Protein AF-A0A7C5MA77-F1 (afdb_monomer_lite)

Secondary structure (DSSP, 8-state):
-HHHHHHHHHHHHHHHHHHHHHHTTSS-HHHHHHHHHHHHTTS------SSHHHHHHHIIIIIHHHHHHHHHHHHSPPBTTB-THHHHHHHHHHHHHHHHHHHHHHHHTT------TTSSSHHHHHHHHHTTSHHHHHHHHHHHHHHHHHHHHHHHHHHHHHHHHS------TTS--HHHHHHHHS------HHIIIIIHHHHHHHHHHHTT-TT--HHHHHHHHHHHHHHHHHHHTSGGGHHHHHHHHHHHHHHHHHHHHHHHHTT---HHHHHHHHHHHHHHHHHHHHHHHHHHHHHHHHHHHHHHHHHHHHHHHHHHHHHHHHHHS------------HHHHHHHHHGGGG--TTTHHHHHHHHHHHT--HHHHHHHHHHHHHHHHHHHHHHHHHTTTTGGGG--

Sequence (408 aa):
MMGLSVLVAIAYGLLSLAGCALAATGHGVFAGALLLLATLARRGFGTQRWGPSAFLSLASGVAIPVAAIFASGYSASPCLGIDPIWPAFLAAFGATVAIYSELVFRKATSQGHVSVPFLETFGYAAAVAVAASCLGLLLLAAL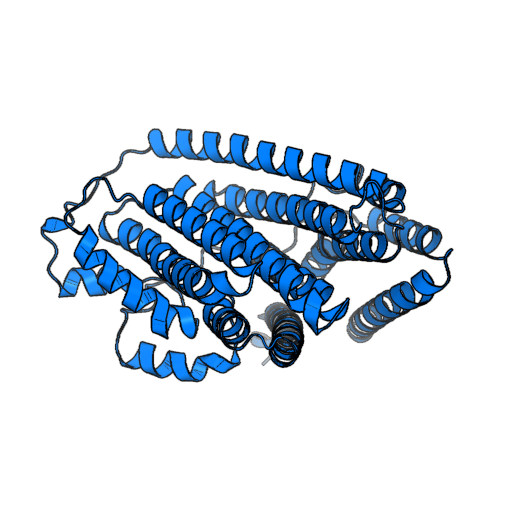ALGALLWVLVTRGQRLLREDRARPRDALDHRSLGVRELVERVGDSGDDSFFGVFFGQPAALALHFVIRGWRFATPNRITFASLIAGLGGAAFATFPEGAWAAVVLSNLRCALDALDGQVARVRSLRSSFGFWFDKVADAIGWGALYAAVAFRASWYEGRFGLLIPLVAVTVLYFQGITLWVSRINSPASPHGPKGSLNVQRWLKSLLAIWRVEEPDAYLWLSIALLTDSYGWLLWLLVVATGVRVIAINAARALRAKGPDLAKQG

pLDDT: mean 76.93, std 19.47, range [33.69, 98.56]

Foldseek 3Di:
DPVVVVVVVVVVVVVVVVLLVVLVVPPRVVPVVVVLLVVVVPDDDDDDAQAPVVLVVLCSQQVVLLVLLQSLLVQADDDPNDRLNVLSLLLSLLQLLLLLLVLLLCVLVLPADDDPPDRHDDLRVQLNVQSNYSVSSNVSSVVSNVSSVVSCVVSLVVQVVVQVPDDAPWDPLVPDDPVRLQFLLFLLVDLALCLLQQQSVLLSVVCVVCVPPPPPALQVLLVLLLVLLLQLLVLLQDQVSLVSNLVSLSSSSNSLSNSVSRCRSGVVDGSSSSSSSVSSLSNSLSSNLQSQLNLLCVPVNPLSNPLSSVLSSLVSSVSSSVSVNVSSDDPDPPDRPGGSDPVSNVVSNVNLVLCDPSNVSVLSSVCSNVVNCPVVSVVSVVNSVVCVVVVVVVSNVVVVDDPVVVVD

Radius of gyration: 22.18 Å; chains: 1; bounding box: 62×55×56 Å

Structure (mmCIF, N/CA/C/O backbone):
data_AF-A0A7C5MA77-F1
#
_entry.id   AF-A0A7C5MA77-F1
#
loop_
_atom_site.group_PDB
_atom_site.id
_atom_site.type_symbol
_atom_site.label_atom_id
_atom_site.label_alt_id
_atom_site.label_comp_id
_atom_site.label_asym_id
_atom_site.label_entity_id
_atom_site.label_seq_id
_atom_site.pdbx_PDB_ins_code
_atom_site.Cartn_x
_atom_site.Cartn_y
_atom_site.Cartn_z
_atom_site.occupancy
_atom_site.B_iso_or_equiv
_atom_site.auth_seq_id
_atom_site.auth_comp_id
_atom_site.auth_asym_id
_atom_site.auth_atom_id
_atom_site.pdbx_PDB_model_num
ATOM 1 N N . MET A 1 1 ? -14.727 33.354 -19.236 1.00 39.00 1 MET A N 1
ATOM 2 C CA . MET A 1 1 ? -13.349 33.084 -18.743 1.00 39.00 1 MET A CA 1
ATOM 3 C C . MET A 1 1 ? -13.027 31.590 -18.503 1.00 39.00 1 MET A C 1
ATOM 5 O O . MET A 1 1 ? -11.923 31.302 -18.069 1.00 39.00 1 MET A O 1
ATOM 9 N N . MET A 1 2 ? -13.916 30.628 -18.818 1.00 35.62 2 MET A N 1
ATOM 10 C CA . MET A 1 2 ? -13.697 29.175 -18.601 1.00 35.62 2 MET A CA 1
ATOM 11 C C . MET A 1 2 ? -12.957 28.436 -19.734 1.00 35.62 2 MET A C 1
ATOM 13 O O . MET A 1 2 ? -12.384 27.380 -19.488 1.00 35.62 2 MET A O 1
ATOM 17 N N . GLY A 1 3 ? -12.941 28.967 -20.961 1.00 33.69 3 GLY A N 1
ATOM 18 C CA . GLY A 1 3 ? -12.235 28.326 -22.081 1.00 33.69 3 GLY A CA 1
ATOM 19 C C . GLY A 1 3 ? -10.713 28.370 -21.928 1.00 33.69 3 GLY A C 1
ATOM 20 O O . GLY A 1 3 ? -10.031 27.401 -22.244 1.00 33.69 3 GLY A O 1
ATOM 21 N N . LEU A 1 4 ? -10.189 29.459 -21.355 1.00 35.88 4 LEU A N 1
ATOM 22 C CA . LEU A 1 4 ? -8.752 29.682 -21.213 1.00 35.88 4 LEU A CA 1
ATOM 23 C C . LEU A 1 4 ? -8.113 28.729 -20.195 1.00 35.88 4 LEU A C 1
ATOM 25 O O . LEU A 1 4 ? -7.010 28.270 -20.421 1.00 35.88 4 LEU A O 1
ATOM 29 N N . SER A 1 5 ? -8.791 28.376 -19.102 1.00 37.69 5 SER A N 1
ATOM 30 C CA . SER A 1 5 ? -8.243 27.482 -18.069 1.00 37.69 5 SER A CA 1
ATOM 31 C C . SER A 1 5 ? -8.218 26.009 -18.490 1.00 37.69 5 SER A C 1
ATOM 33 O O . SER A 1 5 ? -7.291 25.292 -18.124 1.00 37.69 5 SER A O 1
ATOM 35 N N . VAL A 1 6 ? -9.184 25.564 -19.301 1.00 40.75 6 VAL A N 1
ATOM 36 C CA . VAL A 1 6 ? -9.176 24.220 -19.907 1.00 40.75 6 VAL A CA 1
ATOM 37 C C . VAL A 1 6 ? -8.142 24.144 -21.029 1.00 40.75 6 VAL A C 1
ATOM 39 O O . VAL A 1 6 ? -7.361 23.198 -21.062 1.00 40.75 6 VAL A O 1
ATOM 42 N N . LEU A 1 7 ? -8.062 25.173 -21.881 1.00 38.25 7 LEU A N 1
ATOM 43 C CA . LEU A 1 7 ? -7.007 25.293 -22.890 1.00 38.25 7 LEU A CA 1
ATOM 44 C C . LEU A 1 7 ? -5.617 25.379 -22.254 1.00 38.25 7 LEU A C 1
ATOM 46 O O . LEU A 1 7 ? -4.701 24.758 -22.766 1.00 38.25 7 LEU A O 1
ATOM 50 N N . VAL A 1 8 ? -5.461 26.060 -21.115 1.00 42.44 8 VAL A N 1
ATOM 51 C CA . VAL A 1 8 ? -4.198 26.114 -20.362 1.00 42.44 8 VAL A CA 1
ATOM 52 C C . VAL A 1 8 ? -3.867 24.764 -19.738 1.00 42.44 8 VAL A C 1
ATOM 54 O O . VAL A 1 8 ? -2.710 24.385 -19.792 1.00 42.44 8 VAL A O 1
ATOM 57 N N . ALA A 1 9 ? -4.831 24.010 -19.199 1.00 39.97 9 ALA A N 1
ATOM 58 C CA . ALA A 1 9 ? -4.579 22.678 -18.638 1.00 39.97 9 ALA A CA 1
ATOM 59 C C . ALA A 1 9 ? -4.235 21.635 -19.719 1.00 39.97 9 ALA A C 1
ATOM 61 O O . ALA A 1 9 ? -3.327 20.829 -19.524 1.00 39.97 9 ALA A O 1
ATOM 62 N N . ILE A 1 10 ? -4.915 21.683 -20.870 1.00 43.31 10 ILE A N 1
ATOM 63 C CA . ILE A 1 10 ? -4.603 20.855 -22.044 1.00 43.31 10 ILE A CA 1
ATOM 64 C C . ILE A 1 10 ? -3.244 21.264 -22.617 1.00 43.31 10 ILE A C 1
ATOM 66 O O . ILE A 1 10 ? -2.399 20.402 -22.832 1.00 43.31 10 ILE A O 1
ATOM 70 N N . ALA A 1 11 ? -2.983 22.566 -22.769 1.00 40.94 11 ALA A N 1
ATOM 71 C CA . ALA A 1 11 ? -1.678 23.078 -23.170 1.00 40.94 11 ALA A CA 1
ATOM 72 C C . ALA A 1 11 ? -0.586 22.685 -22.169 1.00 40.94 11 ALA A C 1
ATOM 74 O O . ALA A 1 11 ? 0.493 22.334 -22.611 1.00 40.94 11 ALA A O 1
ATOM 75 N N . TYR A 1 12 ? -0.850 22.646 -20.857 1.00 42.84 12 TYR A N 1
ATOM 76 C CA . TYR A 1 12 ? 0.108 22.209 -19.831 1.00 42.84 12 TYR A CA 1
ATOM 77 C C . TYR A 1 12 ? 0.387 20.708 -19.867 1.00 42.84 12 TYR A C 1
ATOM 79 O O . TYR A 1 12 ? 1.527 20.295 -19.676 1.00 42.84 12 TYR A O 1
ATOM 87 N N . GLY A 1 13 ? -0.639 19.886 -20.105 1.00 39.34 13 GLY A N 1
ATOM 88 C CA . GLY A 1 13 ? -0.486 18.446 -20.315 1.00 39.34 13 GLY A CA 1
ATOM 89 C C . GLY A 1 13 ? 0.310 18.151 -21.587 1.00 39.34 13 GLY A C 1
ATOM 90 O O . GLY A 1 13 ? 1.230 17.337 -21.562 1.00 39.34 13 GLY A O 1
ATOM 91 N N . LEU A 1 14 ? 0.033 18.891 -22.665 1.00 41.19 14 LEU A N 1
ATOM 92 C CA . LEU A 1 14 ? 0.775 18.825 -23.926 1.00 41.19 14 LEU A CA 1
ATOM 93 C C . LEU A 1 14 ? 2.197 19.397 -23.804 1.00 41.19 14 LEU A C 1
ATOM 95 O O . LEU A 1 14 ? 3.109 18.828 -24.385 1.00 41.19 14 LEU A O 1
ATOM 99 N N . LEU A 1 15 ? 2.421 20.450 -23.011 1.00 41.38 15 LEU A N 1
ATOM 100 C CA . LEU A 1 15 ? 3.748 21.005 -22.698 1.00 41.38 15 LEU A CA 1
ATOM 101 C C . LEU A 1 15 ? 4.555 20.086 -21.784 1.00 41.38 15 LEU A C 1
ATOM 103 O O . LEU A 1 15 ? 5.773 20.059 -21.885 1.00 41.38 15 LEU A O 1
ATOM 107 N N . SER A 1 16 ? 3.895 19.320 -20.919 1.00 42.44 16 SER A N 1
ATOM 108 C CA . SER A 1 16 ? 4.541 18.306 -20.082 1.00 42.44 16 SER A CA 1
ATOM 109 C C . SER A 1 16 ? 4.944 17.092 -20.927 1.00 42.44 16 SER A C 1
ATOM 111 O O . SER A 1 16 ? 6.062 16.606 -20.797 1.00 42.44 16 SER A O 1
ATOM 113 N N . LEU A 1 17 ? 4.099 16.673 -21.878 1.00 41.72 17 LEU A N 1
ATOM 114 C CA . LEU A 1 17 ? 4.438 15.667 -22.895 1.00 41.72 17 LEU A CA 1
ATOM 115 C C . LEU A 1 17 ? 5.540 16.155 -23.857 1.00 41.72 17 LEU A C 1
ATOM 117 O O . LEU A 1 17 ? 6.467 15.407 -24.155 1.00 41.72 17 LEU A O 1
ATOM 121 N N . ALA A 1 18 ? 5.494 17.418 -24.290 1.00 38.19 18 ALA A N 1
ATOM 122 C CA . ALA A 1 18 ? 6.523 18.038 -25.125 1.00 38.19 18 ALA A CA 1
ATOM 123 C C . ALA A 1 18 ? 7.829 18.283 -24.352 1.00 38.19 18 ALA A C 1
ATOM 125 O O . ALA A 1 18 ? 8.904 18.141 -24.918 1.00 38.19 18 ALA A O 1
ATOM 126 N N . GLY A 1 19 ? 7.760 18.584 -23.054 1.00 38.28 19 GLY A N 1
ATOM 127 C CA . GLY A 1 19 ? 8.908 18.672 -22.153 1.00 38.28 19 GLY A CA 1
ATOM 128 C C . GLY A 1 19 ? 9.581 17.315 -21.953 1.00 38.28 19 GLY A C 1
ATOM 129 O O . GLY A 1 19 ? 10.806 17.238 -21.981 1.00 38.28 19 GLY A O 1
ATOM 130 N N . CYS A 1 20 ? 8.801 16.233 -21.863 1.00 40.34 20 CYS A N 1
ATOM 131 C CA . CYS A 1 20 ? 9.322 14.867 -21.926 1.00 40.34 20 CYS A CA 1
ATOM 132 C C . CYS A 1 20 ? 9.965 14.550 -23.291 1.00 40.34 20 CYS A C 1
ATOM 134 O O . CYS A 1 20 ? 10.989 13.874 -23.328 1.00 40.34 20 CYS A O 1
ATOM 136 N N . ALA A 1 21 ? 9.425 15.074 -24.398 1.00 37.19 21 ALA A N 1
ATOM 137 C CA . ALA A 1 21 ? 10.003 14.911 -25.736 1.00 37.19 21 ALA A CA 1
ATOM 138 C C . ALA A 1 21 ? 11.281 15.753 -25.965 1.00 37.19 21 ALA A C 1
ATOM 140 O O . ALA A 1 21 ? 12.210 15.289 -26.615 1.00 37.19 21 ALA A O 1
ATOM 141 N N . LEU A 1 22 ? 11.379 16.957 -25.390 1.00 39.31 22 LEU A N 1
ATOM 142 C CA . LEU A 1 22 ? 12.569 17.828 -25.421 1.00 39.31 22 LEU A CA 1
ATOM 143 C C . LEU A 1 22 ? 13.653 17.397 -24.419 1.00 39.31 22 LEU A C 1
ATOM 145 O O . LEU A 1 22 ? 14.837 17.655 -24.627 1.00 39.31 22 LEU A O 1
ATOM 149 N N . ALA A 1 23 ? 13.285 16.693 -23.346 1.00 42.34 23 ALA A N 1
ATOM 150 C CA . ALA A 1 23 ? 14.243 16.019 -22.469 1.00 42.34 23 ALA A CA 1
ATOM 151 C C . ALA A 1 23 ? 15.018 14.911 -23.210 1.00 42.34 23 ALA A C 1
ATOM 153 O O . ALA A 1 23 ? 16.152 14.613 -22.841 1.00 42.34 23 ALA A O 1
ATOM 154 N N . ALA A 1 24 ? 14.464 14.373 -24.304 1.00 41.00 24 ALA A N 1
ATOM 155 C CA . ALA A 1 24 ? 15.157 13.426 -25.173 1.00 41.00 24 ALA A CA 1
ATOM 156 C C . ALA A 1 24 ? 16.291 14.061 -26.012 1.00 41.00 24 ALA A C 1
ATOM 158 O O . ALA A 1 24 ? 17.093 13.325 -26.577 1.00 41.00 24 ALA A O 1
ATOM 159 N N . THR A 1 25 ? 16.409 15.399 -26.075 1.00 46.19 25 THR A N 1
ATOM 160 C CA . THR A 1 25 ? 17.451 16.104 -26.859 1.00 46.19 25 THR A CA 1
ATOM 161 C C . THR A 1 25 ? 18.557 16.742 -26.002 1.00 46.19 25 THR A C 1
ATOM 163 O O . THR A 1 25 ? 19.342 17.557 -26.484 1.00 46.19 25 THR A O 1
ATOM 166 N N . GLY A 1 26 ? 18.649 16.377 -24.720 1.00 43.75 26 GLY A N 1
ATOM 167 C CA . GLY A 1 26 ? 19.859 16.547 -23.905 1.00 43.75 26 GLY A CA 1
ATOM 168 C C . GLY A 1 26 ? 20.110 17.904 -23.233 1.00 43.75 26 GLY A C 1
ATOM 169 O O . GLY A 1 26 ? 20.961 17.947 -22.356 1.00 43.75 26 GLY A O 1
ATOM 170 N N . HIS A 1 27 ? 19.405 18.999 -23.560 1.00 47.00 27 HIS A N 1
ATOM 171 C CA . HIS A 1 27 ? 19.726 20.328 -22.978 1.00 47.00 27 HIS A CA 1
ATOM 172 C C . HIS A 1 27 ? 18.517 21.229 -22.612 1.00 47.00 27 HIS A C 1
ATOM 174 O O . HIS A 1 27 ? 18.699 22.385 -22.237 1.00 47.00 27 HIS A O 1
ATOM 180 N N . GLY A 1 28 ? 17.271 20.735 -22.661 1.00 40.56 28 GLY A N 1
ATOM 181 C CA . GLY A 1 28 ? 16.061 21.562 -22.458 1.00 40.56 28 GLY A CA 1
ATOM 182 C C . GLY A 1 28 ? 15.507 21.661 -21.024 1.00 40.56 28 GLY A C 1
ATOM 183 O O . GLY A 1 28 ? 14.659 22.510 -20.748 1.00 40.56 28 GLY A O 1
ATOM 184 N N . VAL A 1 29 ? 15.969 20.816 -20.096 1.00 49.41 29 VAL A N 1
ATOM 185 C CA . VAL A 1 29 ? 15.367 20.667 -18.751 1.00 49.41 29 VAL A CA 1
ATOM 186 C C . VAL A 1 29 ? 15.572 21.917 -17.876 1.00 49.41 29 VAL A C 1
ATOM 188 O O . VAL A 1 29 ? 14.726 22.249 -17.047 1.00 49.41 29 VAL A O 1
ATOM 191 N N . PHE A 1 30 ? 16.655 22.664 -18.103 1.00 43.47 30 PHE A N 1
ATOM 192 C CA . PHE A 1 30 ? 17.070 23.768 -17.233 1.00 43.47 30 PHE A CA 1
ATOM 193 C C . PHE A 1 30 ? 16.239 25.052 -17.430 1.00 43.47 30 PHE A C 1
ATOM 195 O O . PHE A 1 30 ? 15.846 25.698 -16.460 1.00 43.47 30 PHE A O 1
ATOM 202 N N . ALA A 1 31 ? 15.904 25.403 -18.676 1.00 41.47 31 ALA A N 1
ATOM 203 C CA . ALA A 1 31 ? 15.177 26.637 -18.993 1.00 41.47 31 ALA A CA 1
ATOM 204 C C . ALA A 1 31 ? 13.669 26.539 -18.687 1.00 41.47 31 ALA A C 1
ATOM 206 O O . ALA A 1 31 ? 13.067 27.499 -18.201 1.00 41.47 31 ALA A O 1
ATOM 207 N N . GLY A 1 32 ? 13.065 25.365 -18.914 1.00 44.53 32 GLY A N 1
ATOM 208 C CA . GLY A 1 32 ? 11.648 25.124 -18.629 1.00 44.53 32 GLY A CA 1
ATOM 209 C C . GLY A 1 32 ? 11.331 25.132 -17.131 1.00 44.53 32 GLY A C 1
ATOM 210 O O . GLY A 1 32 ? 10.332 25.717 -16.715 1.00 44.53 32 GLY A O 1
ATOM 211 N N . ALA A 1 33 ? 12.215 24.558 -16.306 1.00 46.75 33 ALA A N 1
ATOM 212 C CA . ALA A 1 33 ? 12.060 24.538 -14.853 1.00 46.75 33 ALA A CA 1
ATOM 213 C C . ALA A 1 33 ? 12.188 25.942 -14.226 1.00 46.75 33 ALA A C 1
ATOM 215 O O . ALA A 1 33 ? 11.396 26.298 -13.355 1.00 46.75 33 ALA A O 1
ATOM 216 N N . LEU A 1 34 ? 13.122 26.772 -14.706 1.00 42.78 34 LEU A N 1
ATOM 217 C CA . LEU A 1 34 ? 13.326 28.151 -14.233 1.00 42.78 34 LEU A CA 1
ATOM 218 C C . LEU A 1 34 ? 12.134 29.073 -14.539 1.00 42.78 34 LEU A C 1
ATOM 220 O O . LEU A 1 34 ? 11.714 29.849 -13.679 1.00 42.78 34 LEU A O 1
ATOM 224 N N . LEU A 1 35 ? 11.539 28.951 -15.730 1.00 44.62 35 LEU A N 1
ATOM 225 C CA . LEU A 1 35 ? 10.344 29.712 -16.114 1.00 44.62 35 LEU A CA 1
ATOM 226 C C . LEU A 1 35 ? 9.097 29.283 -15.325 1.00 44.62 35 LEU A C 1
ATOM 228 O O . LEU A 1 35 ? 8.285 30.139 -14.963 1.00 44.62 35 LEU A O 1
ATOM 232 N N . LEU A 1 36 ? 8.978 27.990 -14.998 1.00 46.47 36 LEU A N 1
ATOM 233 C CA . LEU A 1 36 ? 7.911 27.437 -14.156 1.00 46.47 36 LEU A CA 1
ATOM 234 C C . LEU A 1 36 ? 8.021 27.927 -12.702 1.00 46.47 36 LEU A C 1
ATOM 236 O O . LEU A 1 36 ? 7.038 28.351 -12.099 1.00 46.47 36 LEU A O 1
ATOM 240 N N . LEU A 1 37 ? 9.236 27.925 -12.146 1.00 43.91 37 LEU A N 1
ATOM 241 C CA . LEU A 1 37 ? 9.518 28.401 -10.789 1.00 43.91 37 LEU A CA 1
ATOM 242 C C . LEU A 1 37 ? 9.273 29.914 -10.654 1.00 43.91 37 LEU A C 1
ATOM 244 O O . LEU A 1 37 ? 8.676 30.357 -9.673 1.00 43.91 37 LEU A O 1
ATOM 248 N N . ALA A 1 38 ? 9.639 30.704 -11.668 1.00 41.84 38 ALA A N 1
ATOM 249 C CA . ALA A 1 38 ? 9.391 32.147 -11.697 1.00 41.84 38 ALA A CA 1
ATOM 250 C C . ALA A 1 38 ? 7.896 32.513 -11.829 1.00 41.84 38 ALA A C 1
ATOM 252 O O . ALA A 1 38 ? 7.473 33.568 -11.350 1.00 41.84 38 ALA A O 1
ATOM 253 N N . THR A 1 39 ? 7.079 31.650 -12.449 1.00 43.38 39 THR A N 1
ATOM 254 C CA . THR A 1 39 ? 5.620 31.845 -12.548 1.00 43.38 39 THR A CA 1
ATOM 255 C C . THR A 1 39 ? 4.874 31.385 -11.297 1.00 43.38 39 THR A C 1
ATOM 257 O O . THR A 1 39 ? 3.902 32.035 -10.905 1.00 43.38 39 THR A O 1
ATOM 260 N N . LEU A 1 40 ? 5.343 30.327 -10.628 1.00 43.59 40 LEU A N 1
ATOM 261 C CA . LEU A 1 40 ? 4.754 29.822 -9.382 1.00 43.59 40 LEU A CA 1
ATOM 262 C C . LEU A 1 40 ? 5.057 30.725 -8.173 1.00 43.59 40 LEU A C 1
ATOM 264 O O . LEU A 1 40 ? 4.198 30.891 -7.311 1.00 43.59 40 LEU A O 1
ATOM 268 N N . ALA A 1 41 ? 6.214 31.396 -8.149 1.00 41.38 41 ALA A N 1
ATOM 269 C CA . ALA A 1 41 ? 6.604 32.312 -7.072 1.00 41.38 41 ALA A CA 1
ATOM 270 C C . ALA A 1 41 ? 5.781 33.620 -6.999 1.00 41.38 41 ALA A C 1
ATOM 272 O O . ALA A 1 41 ? 5.855 34.339 -6.005 1.00 41.38 41 ALA A O 1
ATOM 273 N N . ARG A 1 42 ? 4.987 33.963 -8.029 1.00 39.38 42 ARG A N 1
ATOM 274 C CA . ARG A 1 42 ? 4.280 35.261 -8.114 1.00 39.38 42 ARG A CA 1
ATOM 275 C C . ARG A 1 42 ? 2.833 35.273 -7.606 1.00 39.38 42 ARG A C 1
ATOM 277 O O . ARG A 1 42 ? 2.200 36.324 -7.678 1.00 39.38 42 ARG A O 1
ATOM 284 N N . ARG A 1 43 ? 2.268 34.172 -7.096 1.00 37.38 43 ARG A N 1
ATOM 285 C CA . ARG A 1 43 ? 0.877 34.170 -6.592 1.00 37.38 43 ARG A CA 1
ATOM 286 C C . ARG A 1 43 ? 0.791 33.649 -5.162 1.00 37.38 43 ARG A C 1
ATOM 288 O O . ARG A 1 43 ? 0.942 32.461 -4.923 1.00 37.38 43 ARG A O 1
ATOM 295 N N . GLY A 1 44 ? 0.510 34.560 -4.228 1.00 35.72 44 GLY A N 1
ATOM 296 C CA . GLY A 1 44 ? 0.276 34.251 -2.819 1.00 35.72 44 GLY A CA 1
ATOM 297 C C . GLY A 1 44 ? -0.821 33.200 -2.628 1.00 35.72 44 GLY A C 1
ATOM 298 O O . GLY A 1 44 ? -1.925 33.319 -3.165 1.00 35.72 44 GLY A O 1
ATOM 299 N N . PHE A 1 45 ? -0.501 32.164 -1.859 1.00 42.16 45 PHE A N 1
ATOM 300 C CA . PHE A 1 45 ? -1.366 31.016 -1.608 1.00 42.16 45 PHE A CA 1
ATOM 301 C C . PHE A 1 45 ? -2.334 31.314 -0.456 1.00 42.16 45 PHE A C 1
ATOM 303 O O . PHE A 1 45 ? -2.069 31.032 0.711 1.00 42.16 45 PHE A O 1
ATOM 310 N N . GLY A 1 46 ? -3.457 31.945 -0.803 1.00 35.44 46 GLY A N 1
ATOM 311 C CA . GLY A 1 46 ? -4.553 32.249 0.113 1.00 35.44 46 GLY A CA 1
ATOM 312 C C . GLY A 1 46 ? -5.488 31.063 0.382 1.00 35.44 46 GLY A C 1
ATOM 313 O O . GLY A 1 46 ? -5.682 30.174 -0.447 1.00 35.44 46 GLY A O 1
ATOM 314 N N . THR A 1 47 ? -6.098 31.105 1.563 1.00 37.50 47 THR A N 1
ATOM 315 C CA . THR A 1 47 ? -7.126 30.221 2.127 1.00 37.50 47 THR A CA 1
ATOM 316 C C . THR A 1 47 ? -8.285 29.933 1.161 1.00 37.50 47 THR A C 1
ATOM 318 O O . THR A 1 47 ? -9.209 30.733 1.033 1.00 37.50 47 THR A O 1
ATOM 321 N N . GLN A 1 48 ? -8.311 28.772 0.495 1.00 42.66 48 GLN A N 1
ATOM 322 C CA . GLN A 1 48 ? -9.471 28.393 -0.323 1.00 42.66 48 GLN A CA 1
ATOM 323 C C . GLN A 1 48 ? -9.992 26.982 -0.058 1.00 42.66 48 GLN A C 1
ATOM 325 O O . GLN A 1 48 ? -9.244 26.032 0.176 1.00 42.66 48 GLN A O 1
ATOM 330 N N . ARG A 1 49 ? -11.327 26.872 -0.128 1.00 52.62 49 ARG A N 1
ATOM 331 C CA . ARG A 1 49 ? -12.064 25.609 -0.230 1.00 52.62 49 ARG A CA 1
ATOM 332 C C . ARG A 1 49 ? -11.489 24.780 -1.381 1.00 52.62 49 ARG A C 1
ATOM 334 O O . ARG A 1 49 ? -11.018 25.320 -2.378 1.00 52.62 49 ARG A O 1
ATOM 341 N N . TRP A 1 50 ? -11.544 23.461 -1.231 1.00 52.03 50 TRP A N 1
ATOM 342 C CA . TRP A 1 50 ? -11.029 22.510 -2.213 1.00 52.03 50 TRP A CA 1
ATOM 343 C C . TRP A 1 50 ? -11.602 22.811 -3.622 1.00 52.03 50 TRP A C 1
ATOM 345 O O . TRP A 1 50 ? -12.816 22.759 -3.806 1.00 52.03 50 TRP A O 1
ATOM 355 N N . GLY A 1 51 ? -10.746 23.158 -4.595 1.00 58.22 51 GLY A N 1
ATOM 356 C CA . GLY A 1 51 ? -11.132 23.639 -5.933 1.00 58.22 51 GLY A CA 1
ATOM 357 C C . GLY A 1 51 ? -9.985 23.560 -6.960 1.00 58.22 51 GLY A C 1
ATOM 358 O O . GLY A 1 51 ? -8.899 23.090 -6.611 1.00 58.22 51 GLY A O 1
ATOM 359 N N . PRO A 1 52 ? -10.185 24.003 -8.221 1.00 55.44 52 PRO A N 1
ATOM 360 C CA . PRO A 1 52 ? -9.187 23.874 -9.293 1.00 55.44 52 PRO A CA 1
ATOM 361 C C . PRO A 1 52 ? -7.826 24.506 -8.967 1.00 55.44 52 PRO A C 1
ATOM 363 O O . PRO A 1 52 ? -6.793 23.934 -9.289 1.00 55.44 52 PRO A O 1
ATOM 366 N N . SER A 1 53 ? -7.815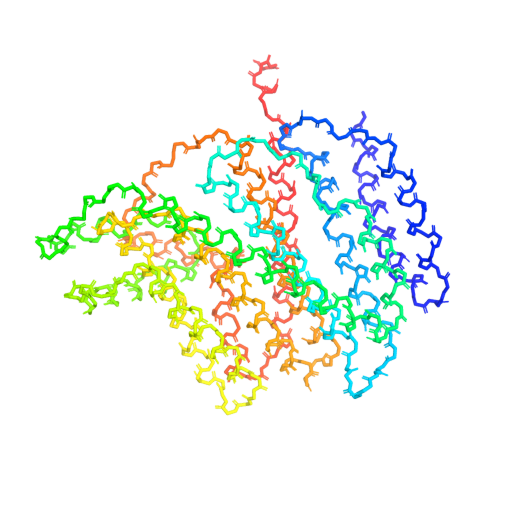 25.649 -8.277 1.00 57.66 53 SER A N 1
ATOM 367 C CA . SER A 1 53 ? -6.602 26.344 -7.821 1.00 57.66 53 SER A CA 1
ATOM 368 C C . SER A 1 53 ? -5.804 25.528 -6.796 1.00 57.66 53 SER A C 1
ATOM 370 O O . SER A 1 53 ? -4.595 25.375 -6.943 1.00 57.66 53 SER A O 1
ATOM 372 N N . ALA A 1 54 ? -6.478 24.950 -5.797 1.00 61.56 54 ALA A N 1
ATOM 373 C CA . ALA A 1 54 ? -5.856 24.079 -4.800 1.00 61.56 54 ALA A CA 1
ATOM 374 C C . ALA A 1 54 ? -5.317 22.784 -5.430 1.00 61.56 54 ALA A C 1
ATOM 376 O O . ALA A 1 54 ? -4.223 22.340 -5.090 1.00 61.56 54 ALA A O 1
ATOM 377 N N . PHE A 1 55 ? -6.054 22.198 -6.381 1.00 61.59 55 PHE A N 1
ATOM 378 C CA . PHE A 1 55 ? -5.583 21.039 -7.140 1.00 61.59 55 PHE A CA 1
ATOM 379 C C . PHE A 1 55 ? -4.335 21.364 -7.967 1.00 61.59 55 PHE A C 1
ATOM 381 O O . PHE A 1 55 ? -3.373 20.604 -7.922 1.00 61.59 55 PHE A O 1
ATOM 388 N N . LEU A 1 56 ? -4.327 22.492 -8.684 1.00 61.06 56 LEU A N 1
ATOM 389 C CA . LEU A 1 56 ? -3.172 22.927 -9.470 1.00 61.06 56 LEU A CA 1
ATOM 390 C C . LEU A 1 56 ? -1.956 23.212 -8.582 1.00 61.06 56 LEU A C 1
ATOM 392 O O . LEU A 1 56 ? -0.861 22.791 -8.930 1.00 61.06 56 LEU A O 1
ATOM 396 N N . SER A 1 57 ? -2.156 23.839 -7.419 1.00 62.59 57 SER A N 1
ATOM 397 C CA . SER A 1 57 ? -1.102 24.055 -6.418 1.00 62.59 57 SER A CA 1
ATOM 398 C C . SER A 1 57 ? -0.512 22.728 -5.915 1.00 62.59 57 SER A C 1
ATOM 400 O O . SER A 1 57 ? 0.706 22.553 -5.902 1.00 62.59 57 SER A O 1
ATOM 402 N N . LEU A 1 58 ? -1.360 21.741 -5.608 1.00 63.56 58 LEU A N 1
ATOM 403 C CA . LEU A 1 58 ? -0.933 20.385 -5.238 1.00 63.56 58 LEU A CA 1
ATOM 404 C C . LEU A 1 58 ? -0.207 19.658 -6.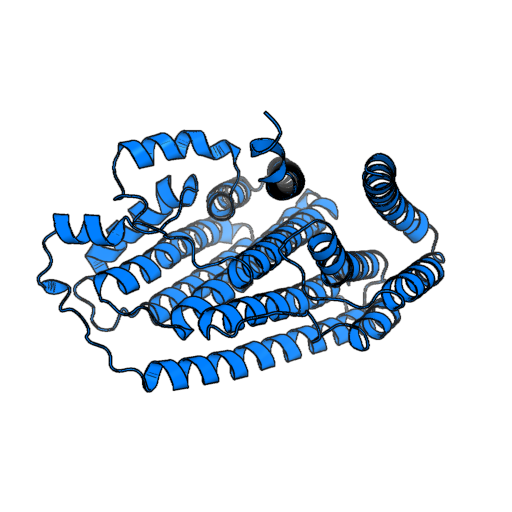376 1.00 63.56 58 LEU A C 1
ATOM 406 O O . LEU A 1 58 ? 0.813 19.011 -6.143 1.00 63.56 58 LEU A O 1
ATOM 410 N N . ALA A 1 59 ? -0.708 19.767 -7.606 1.00 60.66 59 ALA A N 1
ATOM 411 C CA . ALA A 1 59 ? -0.070 19.187 -8.781 1.00 60.66 59 ALA A CA 1
ATOM 412 C C . ALA A 1 59 ? 1.321 19.801 -9.011 1.00 60.66 59 ALA A C 1
ATOM 414 O O . ALA A 1 59 ? 2.279 19.061 -9.234 1.00 60.66 59 ALA A O 1
ATOM 415 N N . SER A 1 60 ? 1.460 21.124 -8.868 1.00 63.09 60 SER A N 1
ATOM 416 C CA . SER A 1 60 ? 2.757 21.801 -8.961 1.00 63.09 60 SER A CA 1
ATOM 417 C C . SER A 1 60 ? 3.699 21.479 -7.803 1.00 63.09 60 SER A C 1
ATOM 419 O O . SER A 1 60 ? 4.903 21.401 -8.015 1.00 63.09 60 SER A O 1
ATOM 421 N N . GLY A 1 61 ? 3.169 21.266 -6.597 1.00 62.88 61 GLY A N 1
ATOM 422 C CA . GLY A 1 61 ? 3.970 21.042 -5.393 1.00 62.88 61 GLY A CA 1
ATOM 423 C C . GLY A 1 61 ? 4.392 19.591 -5.153 1.00 62.88 61 GLY A C 1
ATOM 424 O O . GLY A 1 61 ? 5.257 19.364 -4.314 1.00 62.88 61 GLY A O 1
ATOM 425 N N . VAL A 1 62 ? 3.788 18.612 -5.841 1.00 69.94 62 VAL A N 1
ATOM 426 C CA . VAL A 1 62 ? 4.050 17.175 -5.616 1.00 69.94 62 VAL A CA 1
ATOM 427 C C . VAL A 1 62 ? 4.220 16.404 -6.923 1.00 69.94 62 VAL A C 1
ATOM 429 O O . VAL A 1 62 ? 5.257 15.781 -7.134 1.00 69.94 62 VAL A O 1
ATOM 432 N N . ALA A 1 63 ? 3.237 16.450 -7.827 1.00 72.25 63 ALA A N 1
ATOM 433 C CA . ALA A 1 63 ? 3.250 15.611 -9.028 1.00 72.25 63 ALA A CA 1
ATOM 434 C C . ALA A 1 63 ? 4.364 16.002 -10.017 1.00 72.25 63 ALA A C 1
ATOM 436 O O . ALA A 1 63 ? 5.057 15.123 -10.525 1.00 72.25 63 ALA A O 1
ATOM 437 N N . ILE A 1 64 ? 4.566 17.305 -10.261 1.00 71.12 64 ILE A N 1
ATOM 438 C CA . ILE A 1 64 ? 5.617 17.796 -11.172 1.00 71.12 64 ILE A CA 1
ATOM 439 C C . ILE A 1 64 ? 7.023 17.423 -10.672 1.00 71.12 64 ILE A C 1
ATOM 441 O O . ILE A 1 64 ? 7.779 16.837 -11.448 1.00 71.12 64 ILE A O 1
ATOM 445 N N . PRO A 1 65 ? 7.396 17.688 -9.404 1.00 73.56 65 PRO A N 1
ATOM 446 C CA . PRO A 1 65 ? 8.693 17.264 -8.890 1.00 73.56 65 PRO A CA 1
ATOM 447 C C . PRO A 1 65 ? 8.932 15.762 -8.974 1.00 73.56 65 PRO A C 1
ATOM 449 O O . PRO A 1 65 ? 10.017 15.337 -9.359 1.00 73.56 65 PRO A O 1
ATOM 452 N N . VAL A 1 66 ? 7.925 14.951 -8.646 1.00 77.62 66 VAL A N 1
ATOM 453 C CA . VAL A 1 66 ? 8.061 13.498 -8.736 1.00 77.62 66 VAL A CA 1
ATOM 454 C C . VAL A 1 66 ? 8.288 13.061 -10.185 1.00 77.62 66 VAL A C 1
ATOM 456 O O . VAL A 1 66 ? 9.191 12.267 -10.445 1.00 77.62 66 VAL A O 1
ATOM 459 N N . ALA A 1 67 ? 7.540 13.620 -11.140 1.00 78.06 67 ALA A N 1
ATOM 460 C CA . ALA A 1 67 ? 7.759 13.355 -12.560 1.00 78.06 67 ALA A CA 1
ATOM 461 C C . ALA A 1 67 ? 9.173 13.762 -13.013 1.00 78.06 67 ALA A C 1
ATOM 463 O O . ALA A 1 67 ? 9.814 13.015 -13.749 1.00 78.06 67 ALA A O 1
ATOM 464 N N . ALA A 1 68 ? 9.687 14.899 -12.534 1.00 76.69 68 ALA A N 1
ATOM 465 C CA . ALA A 1 68 ? 11.051 15.340 -12.818 1.00 76.69 68 ALA A CA 1
ATOM 466 C C . ALA A 1 68 ? 12.104 14.378 -12.244 1.00 76.69 68 ALA A C 1
ATOM 468 O O . ALA A 1 68 ? 13.060 14.046 -12.936 1.00 76.69 68 ALA A O 1
ATOM 469 N N . ILE A 1 69 ? 11.914 13.876 -11.018 1.00 80.50 69 ILE A N 1
ATOM 470 C CA . ILE A 1 69 ? 12.808 12.881 -10.405 1.00 80.50 69 ILE A CA 1
ATOM 471 C C . ILE A 1 69 ? 12.842 11.593 -11.239 1.00 80.50 69 ILE A C 1
ATOM 473 O O . ILE A 1 69 ? 13.926 11.089 -11.528 1.00 80.50 69 ILE A O 1
ATOM 477 N N . PHE A 1 70 ? 11.685 11.084 -11.679 1.00 82.00 70 PHE A N 1
ATOM 478 C CA . PHE A 1 70 ? 11.630 9.913 -12.562 1.00 82.00 70 PHE A CA 1
ATOM 479 C C . PHE A 1 70 ? 12.286 10.171 -13.920 1.00 82.00 70 PHE A C 1
ATOM 481 O O . PHE A 1 70 ? 13.022 9.315 -14.402 1.00 82.00 70 PHE A O 1
ATOM 488 N N . ALA A 1 71 ? 12.063 11.342 -14.523 1.00 81.06 71 ALA A N 1
ATOM 489 C CA . ALA A 1 71 ? 12.699 11.717 -15.784 1.00 81.06 71 ALA A CA 1
ATOM 490 C C . ALA A 1 71 ? 14.229 11.766 -15.654 1.00 81.06 71 ALA A C 1
ATOM 492 O O . ALA A 1 71 ? 14.934 11.278 -16.534 1.00 81.06 71 ALA A O 1
ATOM 493 N N . SER A 1 72 ? 14.738 12.285 -14.536 1.00 81.19 72 SER A N 1
ATOM 494 C CA . SER A 1 72 ? 16.165 12.283 -14.220 1.00 81.19 72 SER A CA 1
ATOM 495 C C . SER A 1 72 ? 16.716 10.875 -13.980 1.00 81.19 72 SER A C 1
ATOM 497 O O . SER A 1 72 ? 17.781 10.540 -14.485 1.00 81.19 72 SER A O 1
ATOM 499 N N . GLY A 1 73 ? 15.980 10.016 -13.266 1.00 83.56 73 GLY A N 1
ATOM 500 C CA . GLY A 1 73 ? 16.337 8.601 -13.115 1.00 83.56 73 GLY A CA 1
ATOM 501 C C . GLY A 1 73 ? 16.376 7.853 -14.444 1.00 83.56 73 GLY A C 1
ATOM 502 O O . GLY A 1 73 ? 17.210 6.978 -14.636 1.00 83.56 73 GLY A O 1
ATOM 503 N N . TYR A 1 74 ? 15.510 8.235 -15.381 1.00 83.75 74 TYR A N 1
ATOM 504 C CA . TYR A 1 74 ? 15.464 7.651 -16.715 1.00 83.75 74 TYR A CA 1
ATOM 505 C C . TYR A 1 74 ? 16.616 8.109 -17.622 1.00 83.75 74 TYR A C 1
ATOM 507 O O . TYR A 1 74 ? 17.053 7.350 -18.489 1.00 83.75 74 TYR A O 1
ATOM 515 N N . SER A 1 75 ? 17.082 9.351 -17.461 1.00 82.06 75 SER A N 1
ATOM 516 C CA . SER A 1 75 ? 18.130 9.942 -18.301 1.00 82.06 75 SER A CA 1
ATOM 517 C C . SER A 1 75 ? 19.544 9.758 -17.752 1.00 82.06 75 SER A C 1
ATOM 519 O O . SER A 1 75 ? 20.504 9.835 -18.518 1.00 82.06 75 SER A O 1
ATOM 521 N N . ALA A 1 76 ? 19.692 9.520 -16.449 1.00 82.81 76 ALA A N 1
ATOM 522 C CA . ALA A 1 76 ? 20.991 9.360 -15.818 1.00 82.81 76 ALA A CA 1
ATOM 523 C C . ALA A 1 76 ? 21.683 8.049 -16.230 1.00 82.81 76 ALA A C 1
ATOM 525 O O . ALA A 1 76 ? 21.059 7.001 -16.395 1.00 82.81 76 ALA A O 1
ATOM 526 N N . SER A 1 77 ? 23.013 8.100 -16.328 1.00 86.69 77 SER A N 1
ATOM 527 C CA . SER A 1 77 ? 23.841 6.903 -16.491 1.00 86.69 77 SER A CA 1
ATOM 528 C C . SER A 1 77 ? 23.953 6.132 -15.170 1.00 86.69 77 SER A C 1
ATOM 530 O O . SER A 1 77 ? 24.087 6.771 -14.120 1.00 86.69 77 SER A O 1
ATOM 532 N N . PRO A 1 78 ? 23.965 4.785 -15.196 1.00 90.19 78 PRO A N 1
ATOM 533 C CA . PRO A 1 78 ? 24.209 3.969 -14.011 1.00 90.19 78 PRO A CA 1
ATOM 534 C C . PRO A 1 78 ? 25.513 4.331 -13.300 1.00 90.19 78 PRO A C 1
ATOM 536 O O . PRO A 1 78 ? 26.510 4.697 -13.924 1.00 90.19 78 PRO A O 1
ATOM 539 N N . CYS A 1 79 ? 25.521 4.184 -11.980 1.00 89.81 79 CYS A N 1
ATOM 540 C CA . CYS A 1 79 ? 26.696 4.379 -11.139 1.00 89.81 79 CYS A CA 1
ATOM 541 C C . CYS A 1 79 ? 26.719 3.314 -10.047 1.00 89.81 79 CYS A C 1
ATOM 543 O O . CYS A 1 79 ? 25.666 2.889 -9.585 1.00 89.81 79 CYS A O 1
ATOM 545 N N . LEU A 1 80 ? 27.908 2.858 -9.636 1.00 89.06 80 LEU A N 1
ATOM 546 C CA . LEU A 1 80 ? 28.056 1.829 -8.591 1.00 89.06 80 LEU A CA 1
ATOM 547 C C . LEU A 1 80 ? 27.270 0.526 -8.878 1.00 89.06 80 LEU A C 1
ATOM 549 O O . LEU A 1 80 ? 26.879 -0.174 -7.951 1.00 89.06 80 LEU A O 1
ATOM 553 N N . GLY A 1 81 ? 27.003 0.212 -10.153 1.00 88.69 81 GLY A N 1
ATOM 554 C CA . GLY A 1 81 ? 26.166 -0.930 -10.550 1.00 88.69 81 GLY A CA 1
ATOM 555 C C . GLY A 1 81 ? 24.662 -0.749 -10.293 1.00 88.69 81 GLY A C 1
ATOM 556 O O . GLY A 1 81 ? 23.911 -1.713 -10.397 1.00 88.69 81 GLY A O 1
ATOM 557 N N . ILE A 1 82 ? 24.214 0.463 -9.960 1.00 88.44 82 ILE A N 1
ATOM 558 C CA . ILE A 1 82 ? 22.823 0.786 -9.634 1.00 88.44 82 ILE A CA 1
ATOM 559 C C . ILE A 1 82 ? 22.165 1.475 -10.831 1.00 88.44 82 ILE A C 1
ATOM 561 O O . ILE A 1 82 ? 22.669 2.484 -11.335 1.00 88.44 82 ILE A O 1
ATOM 565 N N . ASP A 1 83 ? 21.015 0.947 -11.259 1.00 90.31 83 ASP A N 1
ATOM 566 C CA . ASP A 1 83 ? 20.135 1.632 -12.209 1.00 90.31 83 ASP A CA 1
ATOM 567 C C . ASP A 1 83 ? 19.544 2.888 -11.533 1.00 90.31 83 ASP A C 1
ATOM 569 O O . ASP A 1 83 ? 18.911 2.755 -10.477 1.00 90.31 83 ASP A O 1
ATOM 573 N N . PRO A 1 84 ? 19.729 4.101 -12.092 1.00 89.25 84 PRO A N 1
ATOM 574 C CA . PRO A 1 84 ? 19.333 5.354 -11.446 1.00 89.25 84 PRO A CA 1
ATOM 575 C C . PRO A 1 84 ? 17.821 5.511 -11.242 1.00 89.25 84 PRO A C 1
ATOM 577 O O . PRO A 1 84 ? 17.386 6.359 -10.457 1.00 89.25 84 PRO A O 1
ATOM 580 N N . ILE A 1 85 ? 17.002 4.674 -11.879 1.00 89.56 85 ILE A N 1
ATOM 581 C CA . ILE A 1 85 ? 15.557 4.663 -11.660 1.00 89.56 85 ILE A CA 1
ATOM 582 C C . ILE A 1 85 ? 15.164 4.244 -10.235 1.00 89.56 85 ILE A C 1
ATOM 584 O O . ILE A 1 85 ? 14.172 4.741 -9.704 1.00 89.56 85 ILE A O 1
ATOM 588 N N . TRP A 1 86 ? 15.951 3.387 -9.577 1.00 92.31 86 TRP A N 1
ATOM 589 C CA . TRP A 1 86 ? 15.699 2.949 -8.201 1.00 92.31 86 TRP A CA 1
ATOM 590 C C . TRP A 1 86 ? 15.905 4.061 -7.170 1.00 92.31 86 TRP A C 1
ATOM 592 O O . TRP A 1 86 ? 14.985 4.308 -6.387 1.00 92.31 86 TRP A O 1
ATOM 602 N N . PRO A 1 87 ? 17.043 4.782 -7.147 1.00 90.12 87 PRO A N 1
ATOM 603 C CA . PRO A 1 87 ? 17.178 5.935 -6.272 1.00 90.12 87 PRO A CA 1
ATOM 604 C C . PRO A 1 87 ? 16.193 7.054 -6.637 1.00 90.12 87 PRO A C 1
ATOM 606 O O . PRO A 1 87 ? 15.656 7.690 -5.733 1.00 90.12 87 PRO A O 1
ATOM 609 N N . ALA A 1 88 ? 15.858 7.249 -7.919 1.00 87.56 88 ALA A N 1
ATOM 610 C CA . ALA A 1 88 ? 14.784 8.166 -8.306 1.00 87.56 88 ALA A CA 1
ATOM 611 C C . ALA A 1 88 ? 13.430 7.768 -7.690 1.00 87.56 88 ALA A C 1
ATOM 613 O O . ALA A 1 88 ? 12.757 8.598 -7.075 1.00 87.56 88 ALA A O 1
ATOM 614 N N . PHE A 1 89 ? 13.054 6.490 -7.778 1.00 90.69 89 PHE A N 1
ATOM 615 C CA . PH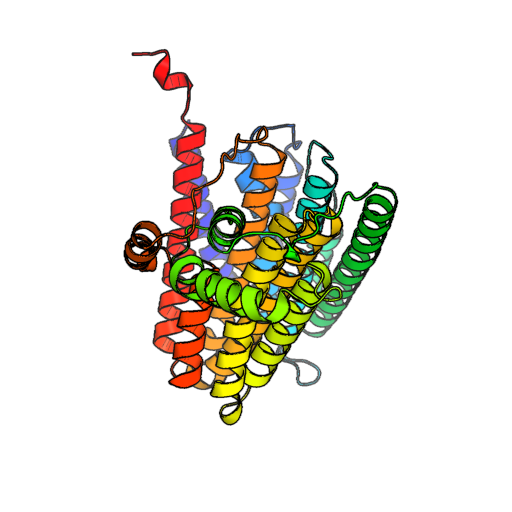E A 1 89 ? 11.848 5.975 -7.138 1.00 90.69 89 PHE A CA 1
ATOM 616 C C . PHE A 1 89 ? 11.883 6.171 -5.621 1.00 90.69 89 PHE A C 1
ATOM 618 O O . PHE A 1 89 ? 10.922 6.692 -5.069 1.00 90.69 89 PHE A O 1
ATOM 625 N N . LEU A 1 90 ? 12.976 5.814 -4.942 1.00 90.31 90 LEU A N 1
ATOM 626 C CA . LEU A 1 90 ? 13.097 5.955 -3.486 1.00 90.31 90 LEU A CA 1
ATOM 627 C C . LEU A 1 90 ? 13.013 7.418 -3.031 1.00 90.31 90 LEU A C 1
ATOM 629 O O . LEU A 1 90 ? 12.379 7.704 -2.015 1.00 90.31 90 LEU A O 1
ATOM 633 N N . ALA A 1 91 ? 13.594 8.346 -3.795 1.00 85.94 91 ALA A N 1
ATOM 634 C CA . ALA A 1 91 ? 13.463 9.780 -3.565 1.00 85.94 91 ALA A CA 1
ATOM 635 C C . ALA A 1 91 ? 12.005 10.248 -3.693 1.00 85.94 91 ALA A C 1
ATOM 637 O O . ALA A 1 91 ? 11.465 10.875 -2.777 1.00 85.94 91 ALA A O 1
ATOM 638 N N . ALA A 1 92 ? 11.352 9.908 -4.808 1.00 84.25 92 ALA A N 1
ATOM 639 C CA . ALA A 1 92 ? 9.957 10.247 -5.069 1.00 84.25 92 ALA A CA 1
ATOM 640 C C . ALA A 1 92 ? 9.005 9.634 -4.028 1.00 84.25 92 ALA A C 1
ATOM 642 O O . ALA A 1 92 ? 8.148 10.326 -3.473 1.00 84.25 92 ALA A O 1
ATOM 643 N N . PHE A 1 93 ? 9.182 8.348 -3.733 1.00 88.88 93 PHE A N 1
ATOM 644 C CA . PHE A 1 93 ? 8.440 7.593 -2.730 1.00 88.88 93 PHE A CA 1
ATOM 645 C C . PHE A 1 93 ? 8.609 8.218 -1.343 1.00 88.88 93 PHE A C 1
ATOM 647 O O . PHE A 1 93 ? 7.615 8.572 -0.711 1.00 88.88 93 PHE A O 1
ATOM 654 N N . GLY A 1 94 ? 9.850 8.428 -0.892 1.00 84.69 94 GLY A N 1
ATOM 655 C CA . GLY A 1 94 ? 10.147 8.980 0.430 1.00 84.69 94 GLY A CA 1
ATOM 656 C C . GLY A 1 94 ? 9.501 10.348 0.646 1.00 84.69 94 GLY A C 1
ATOM 657 O O . GLY A 1 94 ? 8.808 10.560 1.644 1.00 84.69 94 GLY A O 1
ATOM 658 N N . ALA A 1 95 ? 9.645 11.247 -0.332 1.00 82.06 95 ALA A N 1
ATOM 659 C CA . ALA A 1 95 ? 9.029 12.570 -0.293 1.00 82.06 95 ALA A CA 1
ATOM 660 C C . ALA A 1 95 ? 7.493 12.494 -0.266 1.00 82.06 95 ALA A C 1
ATOM 662 O O . ALA A 1 95 ? 6.844 13.140 0.561 1.00 82.06 95 ALA A O 1
ATOM 663 N N . THR A 1 96 ? 6.898 11.672 -1.133 1.00 83.50 96 THR A N 1
ATOM 664 C CA . THR A 1 96 ? 5.438 11.582 -1.258 1.00 83.50 96 THR A CA 1
ATOM 665 C C . THR A 1 96 ? 4.799 10.961 -0.015 1.00 83.50 96 THR A C 1
ATOM 667 O O . THR A 1 96 ? 3.795 11.474 0.482 1.00 83.50 96 THR A O 1
ATOM 670 N N . VAL A 1 97 ? 5.396 9.903 0.543 1.00 87.31 97 VAL A N 1
ATOM 671 C CA . VAL A 1 97 ? 4.908 9.264 1.775 1.00 87.31 97 VAL A CA 1
ATOM 672 C C . VAL A 1 97 ? 5.080 10.187 2.983 1.00 87.31 97 VAL A C 1
ATOM 674 O O . VAL A 1 97 ? 4.200 10.222 3.842 1.00 87.31 97 VAL A O 1
ATOM 677 N N . ALA A 1 98 ? 6.145 10.993 3.045 1.00 84.25 98 ALA A N 1
ATOM 678 C CA . ALA A 1 98 ? 6.316 11.982 4.110 1.00 84.25 98 ALA A CA 1
ATOM 679 C C . ALA A 1 98 ? 5.205 13.049 4.080 1.00 84.25 98 ALA A C 1
ATOM 681 O O . ALA A 1 98 ? 4.602 13.343 5.115 1.00 84.25 98 ALA A O 1
ATOM 682 N N . ILE A 1 99 ? 4.875 13.572 2.891 1.00 82.75 99 ILE A N 1
ATOM 683 C CA . ILE A 1 99 ? 3.760 14.515 2.697 1.00 82.75 99 ILE A CA 1
ATOM 684 C C . ILE A 1 99 ? 2.429 13.862 3.079 1.00 82.75 99 ILE A C 1
ATOM 686 O O . ILE A 1 99 ? 1.633 14.445 3.817 1.00 82.75 99 ILE A O 1
ATOM 690 N N . TYR A 1 100 ? 2.188 12.643 2.595 1.00 86.12 100 TYR A N 1
ATOM 691 C CA . TYR A 1 100 ? 0.983 11.884 2.909 1.00 86.12 100 TYR A CA 1
ATOM 692 C C . TYR A 1 100 ? 0.829 11.684 4.426 1.00 86.12 100 TYR A C 1
ATOM 694 O O . TYR A 1 100 ? -0.216 12.010 4.988 1.00 86.12 100 TYR A O 1
ATOM 702 N N . SER A 1 101 ? 1.891 11.238 5.103 1.00 87.56 101 SER A N 1
ATOM 703 C CA . SER A 1 101 ? 1.935 11.026 6.554 1.00 87.56 101 SER A CA 1
ATOM 704 C C . SER A 1 101 ? 1.623 12.298 7.346 1.00 87.56 101 SER A C 1
ATOM 706 O O . SER A 1 101 ? 0.840 12.253 8.296 1.00 87.56 101 SER A O 1
ATOM 708 N N . GLU A 1 102 ? 2.167 13.447 6.935 1.00 84.69 102 GLU A N 1
ATOM 709 C CA . GLU A 1 102 ? 1.893 14.742 7.567 1.00 84.69 102 GLU A CA 1
ATOM 710 C C . GLU A 1 102 ? 0.413 15.137 7.454 1.00 84.69 102 GLU A C 1
ATOM 712 O O . GLU A 1 102 ? -0.191 15.593 8.429 1.00 84.69 102 GLU A O 1
ATOM 717 N N . LEU A 1 103 ? -0.205 14.929 6.289 1.00 84.00 103 LEU A N 1
ATOM 718 C CA . LEU A 1 103 ? -1.628 15.213 6.097 1.00 84.00 103 LEU A CA 1
ATOM 719 C C . LEU A 1 103 ? -2.502 14.322 6.985 1.00 84.00 103 LEU A C 1
ATOM 721 O O . LEU A 1 103 ? -3.409 14.817 7.661 1.00 84.00 103 LEU A O 1
ATOM 725 N N . VAL A 1 104 ? -2.209 13.020 7.035 1.00 86.31 104 VAL A N 1
ATOM 726 C CA . VAL A 1 104 ? -2.934 12.092 7.914 1.00 86.31 104 VAL A CA 1
ATOM 727 C C . VAL A 1 104 ? -2.742 12.472 9.385 1.00 86.31 104 VAL A C 1
ATOM 729 O O . VAL A 1 104 ? -3.715 12.499 10.139 1.00 86.31 104 VAL A O 1
ATOM 732 N N . PHE A 1 105 ? -1.526 12.844 9.793 1.00 86.25 105 PHE A N 1
ATOM 733 C CA . PHE A 1 105 ? -1.221 13.296 11.153 1.00 86.25 105 PHE A CA 1
ATOM 734 C C . PHE A 1 105 ? -2.042 14.533 11.556 1.00 86.25 105 PHE A C 1
ATOM 736 O O . PHE A 1 105 ? -2.634 14.569 12.640 1.00 86.25 105 PHE A O 1
ATOM 743 N N . ARG A 1 106 ? -2.144 15.538 10.679 1.00 83.50 106 ARG A N 1
ATOM 744 C CA . ARG A 1 106 ? -2.962 16.738 10.933 1.00 83.50 106 ARG A CA 1
ATOM 745 C C . ARG A 1 106 ? -4.437 16.405 11.079 1.00 83.50 106 ARG A C 1
ATOM 747 O O . ARG A 1 106 ? -5.108 16.934 11.965 1.00 83.50 106 ARG A O 1
ATOM 754 N N . LYS A 1 107 ? -4.936 15.473 10.260 1.00 83.50 107 LYS A N 1
ATOM 755 C CA . LYS A 1 107 ? -6.303 14.971 10.409 1.00 83.50 107 LYS A CA 1
ATOM 756 C C . LYS A 1 107 ? -6.493 14.253 11.749 1.00 83.50 107 LYS A C 1
ATOM 758 O O . LYS A 1 107 ? -7.496 14.499 12.415 1.00 83.50 107 LYS A O 1
ATOM 763 N N . ALA A 1 108 ? -5.539 13.415 12.156 1.00 83.06 108 ALA A N 1
ATOM 764 C CA . ALA A 1 108 ? -5.585 12.640 13.399 1.00 83.06 108 ALA A CA 1
ATOM 765 C C . ALA A 1 108 ? -5.557 13.511 14.670 1.00 83.06 108 ALA A C 1
ATOM 767 O O . ALA A 1 108 ? -6.124 13.123 15.693 1.00 83.06 108 ALA A O 1
ATOM 768 N N . THR A 1 109 ? -4.919 14.682 14.593 1.00 82.12 109 THR A N 1
ATOM 769 C CA . THR A 1 109 ? -4.809 15.668 15.683 1.00 82.12 109 THR A CA 1
ATOM 770 C C . THR A 1 109 ? -5.864 16.774 15.615 1.00 82.12 109 THR A C 1
ATOM 772 O O . THR A 1 109 ? -5.843 17.691 16.433 1.00 82.12 109 THR A O 1
ATOM 775 N N . SER A 1 110 ? -6.804 16.709 14.661 1.00 73.38 110 SER A N 1
ATOM 776 C CA . SER A 1 110 ? -7.821 17.747 14.409 1.00 73.38 110 SER A CA 1
ATOM 777 C C . SER A 1 110 ? -7.253 19.162 14.216 1.00 73.38 110 SER A C 1
ATOM 779 O O . SER A 1 110 ? -7.957 20.150 14.409 1.00 73.38 110 SER A O 1
ATOM 781 N N . GLN A 1 111 ? -5.984 19.278 13.810 1.00 63.56 111 GLN A N 1
ATOM 782 C CA . GLN A 1 111 ? -5.367 20.567 13.517 1.00 63.56 111 GLN A CA 1
ATOM 783 C C . GLN A 1 111 ? -5.947 21.099 12.198 1.00 63.56 111 GLN A C 1
ATOM 785 O O . GLN A 1 111 ? -5.643 20.595 11.115 1.00 63.56 111 GLN A O 1
ATOM 790 N N . GLY A 1 112 ? -6.856 22.070 12.310 1.00 53.16 112 GLY A N 1
ATOM 791 C CA . GLY A 1 112 ? -7.527 22.708 11.182 1.00 53.16 112 GLY A CA 1
ATOM 792 C C . GLY A 1 112 ? -6.604 23.649 10.407 1.00 53.16 112 GLY A C 1
ATOM 793 O O . GLY A 1 112 ? -5.826 24.390 10.999 1.00 53.16 112 GLY A O 1
ATOM 794 N N . HIS A 1 113 ? -6.777 23.632 9.084 1.00 51.72 113 HIS A N 1
ATOM 795 C CA . HIS A 1 113 ? -6.094 24.423 8.056 1.00 51.72 113 HIS A CA 1
ATOM 796 C C . HIS A 1 113 ? -4.673 23.976 7.681 1.00 51.72 113 HIS A C 1
ATOM 798 O O . HIS A 1 113 ? -3.729 23.973 8.468 1.00 51.72 113 HIS A O 1
ATOM 804 N N . VAL A 1 114 ? -4.541 23.629 6.399 1.00 49.78 114 VAL A N 1
ATOM 805 C CA . VAL A 1 114 ? -3.277 23.373 5.711 1.00 49.78 114 VAL A CA 1
ATOM 806 C C . VAL A 1 114 ? -3.172 24.421 4.609 1.00 49.78 114 VAL A C 1
ATOM 808 O O . VAL A 1 114 ? -3.794 24.284 3.559 1.00 49.78 114 VAL A O 1
ATOM 811 N N . SER A 1 115 ? -2.394 25.477 4.837 1.00 46.88 115 SER A N 1
ATOM 812 C CA . SER A 1 115 ? -1.499 25.910 3.766 1.00 46.88 115 SER A CA 1
ATOM 813 C C . SER A 1 115 ? -0.459 24.791 3.612 1.00 46.88 115 SER A C 1
ATOM 815 O O . SER A 1 115 ? -0.199 24.066 4.575 1.00 46.88 115 SER A O 1
ATOM 817 N N . VAL A 1 116 ? 0.161 24.616 2.448 1.00 46.09 116 VAL A N 1
ATOM 818 C CA . VAL A 1 116 ? 1.212 23.600 2.253 1.00 46.09 116 VAL A CA 1
ATOM 819 C C . VAL A 1 116 ? 2.631 24.187 2.496 1.00 46.09 116 VAL A C 1
ATOM 821 O O . VAL A 1 116 ? 3.503 23.946 1.675 1.00 46.09 116 VAL A O 1
ATOM 824 N N . PRO A 1 117 ? 2.976 24.951 3.567 1.00 51.84 117 PRO A N 1
ATOM 825 C CA . PRO A 1 117 ? 4.280 25.601 3.643 1.00 51.84 117 PRO A CA 1
ATOM 826 C C . PRO A 1 117 ? 5.278 24.750 4.436 1.00 51.84 117 PRO A C 1
ATOM 828 O O . PRO A 1 117 ? 5.791 25.193 5.461 1.00 51.84 117 PRO A O 1
ATOM 831 N N . PHE A 1 118 ? 5.557 23.514 4.011 1.00 42.94 118 PHE A N 1
ATOM 832 C CA . PHE A 1 118 ? 6.635 22.742 4.656 1.00 42.94 118 PHE A CA 1
ATOM 833 C C . PHE A 1 118 ? 7.715 22.214 3.709 1.00 42.94 118 PHE A C 1
ATOM 835 O O . PHE A 1 118 ? 8.805 21.891 4.162 1.00 42.94 118 PHE A O 1
ATOM 842 N N . LEU A 1 119 ? 7.474 22.191 2.397 1.00 41.88 119 LEU A N 1
ATOM 843 C CA . LEU A 1 119 ? 8.440 21.664 1.419 1.00 41.88 119 LEU A CA 1
ATOM 844 C C . LEU A 1 119 ? 8.687 22.601 0.228 1.00 41.88 119 LEU A C 1
ATOM 846 O O . LEU A 1 119 ? 9.379 22.231 -0.710 1.00 41.88 119 LEU A O 1
ATOM 850 N N . GLU A 1 120 ? 8.142 23.817 0.244 1.00 44.66 120 GLU A N 1
ATOM 851 C CA . GLU A 1 120 ? 7.876 24.570 -0.986 1.00 44.66 120 GLU A CA 1
ATOM 852 C C . GLU A 1 120 ? 9.069 25.160 -1.756 1.00 44.66 120 GLU A C 1
ATOM 854 O O . GLU A 1 120 ? 8.815 25.732 -2.812 1.00 44.66 120 GLU A O 1
ATOM 859 N N . THR A 1 121 ? 10.351 25.084 -1.363 1.00 48.84 121 THR A N 1
ATOM 860 C CA . THR A 1 121 ? 11.354 25.804 -2.200 1.00 48.84 121 THR A CA 1
ATOM 861 C C . THR A 1 121 ? 12.797 25.311 -2.174 1.00 48.84 121 THR A C 1
ATOM 863 O O . THR A 1 121 ? 13.394 25.150 -3.236 1.00 48.84 121 THR A O 1
ATOM 866 N N . PHE A 1 122 ? 13.381 25.029 -1.009 1.00 40.56 122 PHE A N 1
ATOM 867 C CA . PHE A 1 122 ? 14.831 24.779 -0.934 1.00 40.56 122 PHE A CA 1
ATOM 868 C C . PHE A 1 122 ? 15.257 23.373 -1.388 1.00 40.56 122 PHE A C 1
ATOM 870 O O . PHE A 1 122 ? 16.334 23.214 -1.955 1.00 40.56 122 PHE A O 1
ATOM 877 N N . GLY A 1 123 ? 14.400 22.361 -1.207 1.00 48.59 123 GLY A N 1
ATOM 878 C CA . GLY A 1 123 ? 14.683 20.991 -1.647 1.00 48.59 123 GLY A CA 1
ATOM 879 C C . GLY A 1 123 ? 14.468 20.774 -3.144 1.00 48.59 123 GLY A C 1
ATOM 880 O O . GLY A 1 123 ? 15.203 20.011 -3.751 1.00 48.59 123 GLY A O 1
ATOM 881 N N . TYR A 1 124 ? 13.503 21.461 -3.762 1.00 51.91 124 TYR A N 1
ATOM 882 C CA . TYR A 1 124 ? 13.078 21.176 -5.137 1.00 51.91 124 TYR A CA 1
ATOM 883 C C . TYR A 1 124 ? 14.059 21.659 -6.207 1.00 51.91 124 TYR A C 1
ATOM 885 O O . TYR A 1 124 ? 14.347 20.918 -7.144 1.00 51.91 124 TYR A O 1
ATOM 893 N N . ALA A 1 125 ? 14.625 22.858 -6.052 1.00 49.88 125 ALA A N 1
ATOM 894 C CA . ALA A 1 125 ? 15.649 23.358 -6.969 1.00 49.88 125 ALA A CA 1
ATOM 895 C C . ALA A 1 125 ? 16.970 22.579 -6.827 1.00 49.88 125 ALA A C 1
ATOM 897 O O . ALA A 1 125 ? 17.602 22.259 -7.830 1.00 49.88 125 ALA A O 1
ATOM 898 N N . ALA A 1 126 ? 17.345 22.201 -5.599 1.00 48.19 126 ALA A N 1
ATOM 899 C CA . ALA A 1 126 ? 18.522 21.375 -5.333 1.00 48.19 126 ALA A CA 1
ATOM 900 C C . ALA A 1 126 ? 18.331 19.920 -5.799 1.00 48.19 126 ALA A C 1
ATOM 902 O O . ALA A 1 126 ? 19.225 19.370 -6.424 1.00 48.19 126 ALA A O 1
ATOM 903 N N . ALA A 1 127 ? 17.161 19.311 -5.580 1.00 49.41 127 ALA A N 1
ATOM 904 C CA . ALA A 1 127 ? 16.830 17.961 -6.038 1.00 49.41 127 ALA A CA 1
ATOM 905 C C . ALA A 1 127 ? 16.837 17.858 -7.565 1.00 49.41 127 ALA A C 1
ATOM 907 O O . ALA A 1 127 ? 17.402 16.911 -8.091 1.00 49.41 127 ALA A O 1
ATOM 908 N N . VAL A 1 128 ? 16.276 18.839 -8.281 1.00 55.19 128 VAL A N 1
ATOM 909 C CA . VAL A 1 128 ? 16.313 18.874 -9.753 1.00 55.19 128 VAL A CA 1
ATOM 910 C C . VAL A 1 128 ? 17.732 19.145 -10.272 1.00 55.19 128 VAL A C 1
ATOM 912 O O . VAL A 1 128 ? 18.152 18.496 -11.226 1.00 55.19 128 VAL A O 1
ATOM 915 N N . ALA A 1 129 ? 18.496 20.037 -9.629 1.00 51.94 129 ALA A N 1
ATOM 916 C CA . ALA A 1 129 ? 19.882 20.325 -10.011 1.00 51.94 129 ALA A CA 1
ATOM 917 C C . ALA A 1 129 ? 20.854 19.161 -9.722 1.00 51.94 129 ALA A C 1
ATOM 919 O O . ALA A 1 129 ? 21.818 18.973 -10.457 1.00 51.94 129 ALA A O 1
ATOM 920 N N . VAL A 1 130 ? 20.595 18.364 -8.679 1.00 56.41 130 VAL A N 1
ATOM 921 C CA . VAL A 1 130 ? 21.424 17.221 -8.257 1.00 56.41 130 VAL A CA 1
ATOM 922 C C . VAL A 1 130 ? 21.004 15.916 -8.958 1.00 56.41 130 VAL A C 1
ATOM 924 O O . VAL A 1 130 ? 21.858 15.086 -9.268 1.00 56.41 130 VAL A O 1
ATOM 927 N N . ALA A 1 131 ? 19.719 15.741 -9.288 1.00 59.84 131 ALA A N 1
ATOM 928 C CA . ALA A 1 131 ? 19.175 14.518 -9.890 1.00 59.84 131 ALA A CA 1
ATOM 929 C C . ALA A 1 131 ? 19.692 14.198 -11.303 1.00 59.84 131 ALA A C 1
ATOM 931 O O . ALA A 1 131 ? 19.523 13.070 -11.752 1.00 59.84 131 ALA A O 1
ATOM 932 N N . ALA A 1 132 ? 20.356 15.126 -11.999 1.00 66.75 132 ALA A N 1
ATOM 933 C CA . ALA A 1 132 ? 20.929 14.867 -13.326 1.00 66.75 132 ALA A CA 1
ATOM 934 C C . ALA A 1 132 ? 22.089 13.842 -13.323 1.00 66.75 132 ALA A C 1
ATOM 936 O O . ALA A 1 132 ? 22.633 13.516 -14.375 1.00 66.75 132 ALA A O 1
ATOM 937 N N . SER A 1 133 ? 22.480 13.328 -12.151 1.00 80.75 133 SER A N 1
ATOM 938 C CA . SER A 1 133 ? 23.458 12.250 -12.003 1.00 80.75 133 SER A CA 1
ATOM 939 C C . SER A 1 133 ? 22.932 11.147 -11.083 1.00 80.75 133 SER A C 1
ATOM 941 O O . SER A 1 133 ? 22.209 11.409 -10.122 1.00 80.75 133 SER A O 1
ATOM 943 N N . CYS A 1 134 ? 23.356 9.906 -11.326 1.00 83.88 134 CYS A N 1
ATOM 944 C CA . CYS A 1 134 ? 23.014 8.765 -10.475 1.00 83.88 134 CYS A CA 1
ATOM 945 C C . CYS A 1 134 ? 23.459 8.948 -9.012 1.00 83.88 134 CYS A C 1
ATOM 947 O O . CYS A 1 134 ? 22.697 8.651 -8.093 1.00 83.88 134 CYS A O 1
ATOM 949 N N . LEU A 1 135 ? 24.647 9.520 -8.776 1.00 84.75 135 LEU A N 1
ATOM 950 C CA . LEU A 1 135 ? 25.126 9.816 -7.421 1.00 84.75 135 LEU A CA 1
ATOM 951 C C . LEU A 1 135 ? 24.246 10.858 -6.721 1.00 84.75 135 LEU A C 1
ATOM 953 O O . LEU A 1 135 ? 23.940 10.733 -5.536 1.00 84.75 135 LEU A O 1
ATOM 957 N N . GLY A 1 136 ? 23.799 11.868 -7.464 1.00 82.25 136 GLY A N 1
ATOM 958 C CA . GLY A 1 136 ? 22.874 12.858 -6.945 1.00 82.25 136 GLY A CA 1
ATOM 959 C C . GLY A 1 136 ? 21.499 12.280 -6.611 1.00 82.25 136 GLY A C 1
ATOM 960 O O . GLY A 1 136 ? 20.932 12.616 -5.572 1.00 82.25 136 GLY A O 1
ATOM 961 N N . LEU A 1 137 ? 20.990 11.353 -7.426 1.00 83.31 137 LEU A N 1
ATOM 962 C CA . LEU A 1 137 ? 19.761 10.613 -7.124 1.00 83.31 137 LEU A CA 1
ATOM 963 C C . LEU A 1 137 ? 19.907 9.754 -5.863 1.00 83.31 137 LEU A C 1
ATOM 965 O O . LEU A 1 137 ? 18.985 9.718 -5.052 1.00 83.31 137 LEU A O 1
ATOM 969 N N . LEU A 1 138 ? 21.057 9.105 -5.657 1.00 85.88 138 LEU A N 1
ATOM 970 C CA . LEU A 1 138 ? 21.340 8.346 -4.433 1.00 85.88 138 LEU A CA 1
ATOM 971 C C . LEU A 1 138 ? 21.336 9.244 -3.191 1.00 85.88 138 LEU A C 1
ATOM 973 O O . LEU A 1 138 ? 20.709 8.904 -2.187 1.00 85.88 138 LEU A O 1
ATOM 977 N N . LEU A 1 139 ? 21.987 10.408 -3.267 1.00 83.75 139 LEU A N 1
ATOM 978 C CA . LEU A 1 139 ? 21.971 11.390 -2.183 1.00 83.75 139 LEU A CA 1
ATOM 979 C C . LEU A 1 139 ? 20.544 11.874 -1.901 1.00 83.75 139 LEU A C 1
ATOM 981 O O . LEU A 1 139 ? 20.121 11.927 -0.747 1.00 83.75 139 LEU A O 1
ATOM 985 N N . LEU A 1 140 ? 19.783 12.187 -2.950 1.00 81.88 140 LEU A N 1
ATOM 986 C CA . LEU A 1 140 ? 18.397 12.620 -2.824 1.00 81.88 140 LEU A CA 1
ATOM 987 C C . LEU A 1 140 ? 17.518 11.536 -2.186 1.00 81.88 140 LEU A C 1
ATOM 989 O O . LEU A 1 140 ? 16.722 11.844 -1.301 1.00 81.88 140 LEU A O 1
ATOM 993 N N . ALA A 1 141 ? 17.688 10.274 -2.586 1.00 85.56 141 ALA A N 1
ATOM 994 C CA . ALA A 1 141 ? 16.995 9.136 -1.994 1.00 85.56 141 ALA A CA 1
ATOM 995 C C . ALA A 1 141 ? 17.320 8.995 -0.502 1.00 85.56 141 ALA A C 1
ATOM 997 O O . ALA A 1 141 ? 16.410 8.866 0.315 1.00 85.56 141 ALA A O 1
ATOM 998 N N . ALA A 1 142 ? 18.601 9.084 -0.131 1.00 82.19 142 ALA A N 1
ATOM 999 C CA . ALA A 1 142 ? 19.035 9.014 1.261 1.00 82.19 142 ALA A CA 1
ATOM 1000 C C . ALA A 1 142 ? 18.426 10.144 2.108 1.00 82.19 142 ALA A C 1
ATOM 1002 O O . ALA A 1 142 ? 17.900 9.890 3.193 1.00 82.19 142 ALA A O 1
ATOM 1003 N N . LEU A 1 143 ? 18.427 11.378 1.594 1.00 81.88 143 LEU A N 1
ATOM 1004 C CA . LEU A 1 143 ? 17.812 12.528 2.261 1.00 81.88 143 LEU A CA 1
ATOM 1005 C C . LEU A 1 143 ? 16.293 12.362 2.403 1.00 81.88 143 LEU A C 1
ATOM 1007 O O . LEU A 1 143 ? 15.749 12.612 3.478 1.00 81.88 143 LEU A O 1
ATOM 1011 N N . ALA A 1 144 ? 15.608 11.905 1.352 1.00 81.06 144 ALA A N 1
ATOM 1012 C CA . ALA A 1 144 ? 14.163 11.690 1.365 1.00 81.06 144 ALA A CA 1
ATOM 1013 C C . ALA A 1 144 ? 13.753 10.584 2.348 1.00 81.06 144 ALA A C 1
ATOM 1015 O O . ALA A 1 144 ? 12.798 10.757 3.105 1.00 81.06 144 ALA A O 1
ATOM 1016 N N . LEU A 1 145 ? 14.488 9.469 2.382 1.00 83.69 145 LEU A N 1
ATOM 1017 C CA . LEU A 1 145 ? 14.245 8.372 3.321 1.00 83.69 145 LEU A CA 1
ATOM 1018 C C . LEU A 1 145 ? 14.585 8.766 4.763 1.00 83.69 145 LEU A C 1
ATOM 1020 O O . LEU A 1 145 ? 13.837 8.421 5.677 1.00 83.69 145 LEU A O 1
ATOM 1024 N N . GLY A 1 146 ? 15.659 9.532 4.977 1.00 76.25 146 GLY A N 1
ATOM 1025 C CA . GLY A 1 146 ? 15.997 10.090 6.287 1.00 76.25 146 GLY A CA 1
ATOM 1026 C C . GLY A 1 146 ? 14.920 11.047 6.803 1.00 76.25 146 GLY A C 1
ATOM 1027 O O . GLY A 1 146 ? 14.484 10.933 7.950 1.00 76.25 146 GLY A O 1
ATOM 1028 N N . ALA A 1 147 ? 14.422 11.938 5.940 1.00 77.81 147 ALA A N 1
ATOM 1029 C CA . ALA A 1 147 ? 13.313 12.834 6.257 1.00 77.81 147 ALA A CA 1
ATOM 1030 C C . ALA A 1 147 ? 12.017 12.061 6.542 1.00 77.81 147 ALA A C 1
ATOM 1032 O O . ALA A 1 147 ? 11.330 12.360 7.521 1.00 77.81 147 ALA A O 1
ATOM 1033 N N . LEU A 1 148 ? 11.703 11.038 5.738 1.00 82.81 148 LEU A N 1
ATOM 1034 C CA . LEU A 1 148 ? 10.573 10.146 5.984 1.00 82.81 148 LEU A CA 1
ATOM 1035 C C . LEU A 1 148 ? 10.702 9.492 7.362 1.00 82.81 148 LEU A C 1
ATOM 1037 O O . LEU A 1 148 ? 9.787 9.614 8.171 1.00 82.81 148 LEU A O 1
ATOM 1041 N N . LEU A 1 149 ? 11.836 8.857 7.666 1.00 85.31 149 LEU A N 1
ATOM 1042 C CA . LEU A 1 149 ? 12.068 8.199 8.952 1.00 85.31 149 LEU A CA 1
ATOM 1043 C C . LEU A 1 149 ? 11.896 9.173 10.123 1.00 85.31 149 LEU A C 1
ATOM 1045 O O . LEU A 1 149 ? 11.201 8.857 11.090 1.00 85.31 149 LEU A O 1
ATOM 1049 N N . TRP A 1 150 ? 12.465 10.375 10.018 1.00 81.00 150 TRP A N 1
ATOM 1050 C CA . TRP A 1 150 ? 12.299 11.428 11.016 1.00 81.00 150 TRP A CA 1
ATOM 1051 C C . TRP A 1 150 ? 10.825 11.791 11.236 1.00 81.00 150 TRP A C 1
ATOM 1053 O O . TRP A 1 150 ? 10.357 11.835 12.378 1.00 81.00 150 TRP A O 1
ATOM 1063 N N . VAL A 1 151 ? 10.065 12.011 10.158 1.00 79.94 151 VAL A N 1
ATOM 1064 C CA . VAL A 1 151 ? 8.625 12.304 10.228 1.00 79.94 151 VAL A CA 1
ATOM 1065 C C . VAL A 1 151 ? 7.875 11.141 10.877 1.00 79.94 151 VAL A C 1
ATOM 1067 O O . VAL A 1 151 ? 7.097 11.361 11.803 1.00 79.94 151 VAL A O 1
ATOM 1070 N N . LEU A 1 152 ? 8.135 9.899 10.466 1.00 86.44 152 LEU A N 1
ATOM 1071 C CA . LEU A 1 152 ? 7.463 8.727 11.027 1.00 86.44 152 LEU A CA 1
ATOM 1072 C C . LEU A 1 152 ? 7.720 8.579 12.530 1.00 86.44 152 LEU A C 1
ATOM 1074 O O . LEU A 1 152 ? 6.777 8.395 13.302 1.00 86.44 152 LEU A O 1
ATOM 1078 N N . VAL A 1 153 ? 8.974 8.717 12.965 1.00 86.00 153 VAL A N 1
ATOM 1079 C CA . VAL A 1 153 ? 9.345 8.604 14.381 1.00 86.00 153 VAL A CA 1
ATOM 1080 C C . VAL A 1 153 ? 8.726 9.735 15.198 1.00 86.00 153 VAL A C 1
ATOM 1082 O O . VAL A 1 153 ? 8.058 9.478 16.201 1.00 86.00 153 VAL A O 1
ATOM 1085 N N . THR A 1 154 ? 8.900 10.988 14.775 1.00 82.81 154 THR A N 1
ATOM 1086 C CA . THR A 1 154 ? 8.440 12.152 15.549 1.00 82.81 154 THR A CA 1
ATOM 1087 C C . THR A 1 154 ? 6.916 12.228 15.640 1.00 82.81 154 THR A C 1
ATOM 1089 O O . THR A 1 154 ? 6.372 12.466 16.724 1.00 82.81 154 THR A O 1
ATOM 1092 N N . ARG A 1 155 ? 6.199 11.982 14.535 1.00 88.00 155 ARG A N 1
ATOM 1093 C CA . ARG A 1 155 ? 4.728 11.976 14.512 1.00 88.00 155 ARG A CA 1
ATOM 1094 C C . ARG A 1 155 ? 4.159 10.775 15.259 1.00 88.00 155 ARG A C 1
ATOM 1096 O O . ARG A 1 155 ? 3.266 10.955 16.089 1.00 88.00 155 ARG A O 1
ATOM 1103 N N . GLY A 1 156 ? 4.720 9.585 15.042 1.00 90.06 156 GLY A N 1
ATOM 1104 C CA . GLY A 1 156 ? 4.312 8.367 15.738 1.00 90.06 156 GLY A CA 1
ATOM 1105 C C . GLY A 1 156 ? 4.464 8.488 17.255 1.00 90.06 156 GLY A C 1
ATOM 1106 O O . GLY A 1 156 ? 3.518 8.219 17.994 1.00 90.06 156 GLY A O 1
ATOM 1107 N N . GLN A 1 157 ? 5.613 8.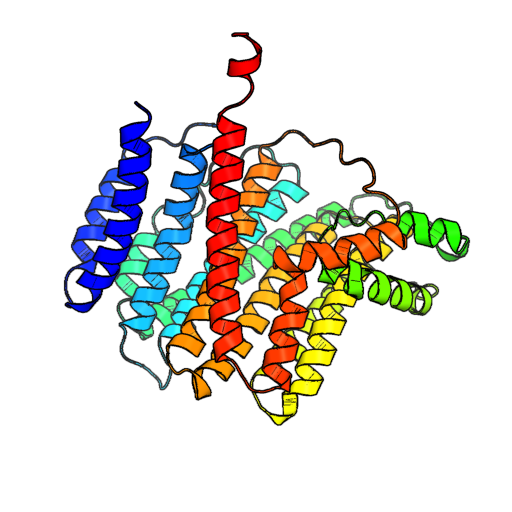978 17.738 1.00 91.31 157 GLN A N 1
ATOM 1108 C CA . GLN A 1 157 ? 5.842 9.199 19.170 1.00 91.31 157 GLN A CA 1
ATOM 1109 C C . GLN A 1 157 ? 4.856 10.202 19.773 1.00 91.31 157 GLN A C 1
ATOM 1111 O O . GLN A 1 157 ? 4.361 9.978 20.879 1.00 91.31 157 GLN A O 1
ATOM 1116 N N . ARG A 1 158 ? 4.551 11.293 19.063 1.00 91.31 158 ARG A N 1
ATOM 1117 C CA . ARG A 1 158 ? 3.586 12.290 19.535 1.00 91.31 158 ARG A CA 1
ATOM 1118 C C . ARG A 1 158 ? 2.184 11.695 19.675 1.00 91.31 158 ARG A C 1
ATOM 1120 O O . ARG A 1 158 ? 1.600 11.801 20.750 1.00 91.31 158 ARG A O 1
ATOM 1127 N N . LEU A 1 159 ? 1.685 11.013 18.644 1.00 91.69 159 LEU A N 1
ATOM 1128 C CA . LEU A 1 159 ? 0.360 10.382 18.681 1.00 91.69 159 LEU A CA 1
ATOM 1129 C C . LEU A 1 159 ? 0.270 9.289 19.752 1.00 91.69 159 LEU A C 1
ATOM 1131 O O . LEU A 1 159 ? -0.744 9.187 20.435 1.00 91.69 159 LEU A O 1
ATOM 1135 N N . LEU A 1 160 ? 1.334 8.503 19.952 1.00 91.06 160 LEU A N 1
ATOM 1136 C CA . LEU A 1 160 ? 1.384 7.502 21.023 1.00 91.06 160 LEU A CA 1
ATOM 1137 C C . LEU A 1 160 ? 1.286 8.128 22.416 1.00 91.06 160 LEU A C 1
ATOM 1139 O O . LEU A 1 160 ? 0.626 7.560 23.284 1.00 91.06 160 LEU A O 1
ATOM 1143 N N . ARG A 1 161 ? 1.941 9.272 22.649 1.00 89.81 161 ARG A N 1
ATOM 1144 C CA . ARG A 1 161 ? 1.847 9.998 23.928 1.00 89.81 161 ARG A CA 1
ATOM 1145 C C . ARG A 1 161 ? 0.429 10.518 24.154 1.00 89.81 161 ARG A C 1
ATOM 1147 O O . ARG A 1 161 ? -0.124 10.295 25.227 1.00 89.81 161 ARG A O 1
ATOM 1154 N N . GLU A 1 162 ? -0.166 11.136 23.135 1.00 88.50 162 GLU A N 1
ATOM 1155 C CA . GLU A 1 162 ? -1.544 11.644 23.185 1.00 88.50 162 GLU A CA 1
ATOM 1156 C C . GLU A 1 162 ? -2.557 10.511 23.445 1.00 88.50 162 GLU A C 1
ATOM 1158 O O . GLU A 1 162 ? -3.417 10.631 24.314 1.00 88.50 162 GLU A O 1
ATOM 1163 N N . ASP A 1 163 ? -2.417 9.367 22.770 1.00 88.69 163 ASP A N 1
ATOM 1164 C CA . ASP A 1 163 ? -3.312 8.215 22.932 1.00 88.69 163 ASP A CA 1
ATOM 1165 C C . ASP A 1 163 ? -3.125 7.442 24.249 1.00 88.69 163 ASP A C 1
ATOM 1167 O O . ASP A 1 163 ? -4.039 6.715 24.646 1.00 88.69 163 ASP A O 1
ATOM 1171 N N . ARG A 1 164 ? -1.953 7.534 24.897 1.00 87.19 164 ARG A N 1
ATOM 1172 C CA . ARG A 1 164 ? -1.706 6.963 26.238 1.00 87.19 164 ARG A CA 1
ATOM 1173 C C . ARG A 1 164 ? -2.322 7.812 27.346 1.00 87.19 164 ARG A C 1
ATOM 1175 O O . ARG A 1 164 ? -2.674 7.265 28.383 1.00 87.19 164 ARG A O 1
ATOM 1182 N N . ALA A 1 165 ? -2.440 9.120 27.128 1.00 85.06 165 ALA A N 1
ATOM 1183 C CA . ALA A 1 165 ? -3.054 10.040 28.081 1.00 85.06 165 ALA A CA 1
ATOM 1184 C C . ALA A 1 165 ? -4.592 9.958 28.088 1.00 85.06 165 ALA A C 1
ATOM 1186 O O . ALA A 1 165 ? -5.225 10.408 29.039 1.00 85.06 165 ALA A O 1
ATOM 1187 N N . ARG A 1 166 ? -5.207 9.395 27.038 1.00 81.69 166 ARG A N 1
ATOM 1188 C CA . ARG A 1 166 ? -6.664 9.246 26.941 1.00 81.69 166 ARG A CA 1
ATOM 1189 C C . ARG A 1 166 ? -7.146 8.019 27.732 1.00 81.69 166 ARG A C 1
ATOM 1191 O O . ARG A 1 166 ? -6.634 6.923 27.483 1.00 81.69 166 ARG A O 1
ATOM 1198 N N . PRO A 1 167 ? -8.144 8.159 28.625 1.00 75.38 167 PRO A N 1
ATOM 1199 C CA . PRO A 1 167 ? -8.785 7.009 29.256 1.00 75.38 167 PRO A CA 1
ATOM 1200 C C . PRO A 1 167 ? -9.425 6.112 28.187 1.00 75.38 167 PRO A C 1
ATOM 1202 O O . PRO A 1 167 ? -9.935 6.599 27.175 1.00 75.38 167 PRO A O 1
ATOM 1205 N N . ARG A 1 168 ? -9.352 4.790 28.382 1.00 71.69 168 ARG A N 1
ATOM 1206 C CA . ARG A 1 168 ? -9.907 3.799 27.451 1.00 71.69 168 ARG A CA 1
ATOM 1207 C C . ARG A 1 168 ? -10.877 2.880 28.172 1.00 71.69 168 ARG A C 1
ATOM 1209 O O . ARG A 1 168 ? -10.448 1.999 28.914 1.00 71.69 168 ARG A O 1
ATOM 1216 N N . ASP A 1 169 ? -12.151 3.015 27.839 1.00 68.88 169 ASP A N 1
ATOM 1217 C CA . ASP A 1 169 ? -13.188 2.082 28.267 1.00 68.88 169 ASP A CA 1
ATOM 1218 C C . ASP A 1 169 ? -13.234 0.915 27.275 1.00 68.88 169 ASP A C 1
ATOM 1220 O O . ASP A 1 169 ? -13.976 0.911 26.290 1.00 68.88 169 ASP A O 1
ATOM 1224 N N . ALA A 1 170 ? -12.347 -0.060 27.483 1.00 69.88 170 ALA A N 1
ATOM 1225 C CA . ALA A 1 170 ? -12.295 -1.250 26.646 1.00 69.88 170 ALA A CA 1
ATOM 1226 C C . ALA A 1 170 ? -13.530 -2.126 26.900 1.00 69.88 170 ALA A C 1
ATOM 1228 O O . ALA A 1 170 ? -13.759 -2.591 28.015 1.00 69.88 170 ALA A O 1
ATOM 1229 N N . LEU A 1 171 ? -14.301 -2.396 25.847 1.00 72.31 171 LEU A N 1
ATOM 1230 C CA . LEU A 1 171 ? -15.445 -3.304 25.922 1.00 72.31 171 LEU A CA 1
ATOM 1231 C C . LEU A 1 171 ? -14.987 -4.765 26.059 1.00 72.31 171 LEU A C 1
ATOM 1233 O O . LEU A 1 171 ? -14.076 -5.220 25.350 1.00 72.31 171 LEU A O 1
ATOM 1237 N N . ASP A 1 172 ? -15.673 -5.536 26.909 1.00 71.00 172 ASP A N 1
ATOM 1238 C CA . ASP A 1 172 ? -15.496 -6.990 26.972 1.00 71.00 172 ASP A CA 1
ATOM 1239 C C . ASP A 1 172 ? -16.157 -7.676 25.766 1.00 71.00 172 ASP A C 1
ATOM 1241 O O . ASP A 1 172 ? -17.252 -8.218 25.817 1.00 71.00 172 ASP A O 1
ATOM 1245 N N . HIS A 1 173 ? -15.457 -7.653 24.638 1.00 70.19 173 HIS A N 1
ATOM 1246 C CA . HIS A 1 173 ? -15.845 -8.245 23.355 1.00 70.19 173 HIS A CA 1
ATOM 1247 C C . HIS A 1 173 ? -16.162 -9.757 23.384 1.00 70.19 173 HIS A C 1
ATOM 1249 O O . HIS A 1 173 ? -16.649 -10.309 22.388 1.00 70.19 173 HIS A O 1
ATOM 1255 N N . ARG A 1 174 ? -15.880 -10.466 24.485 1.00 71.12 174 ARG A N 1
ATOM 1256 C CA . ARG A 1 174 ? -16.193 -11.897 24.622 1.00 71.12 174 ARG A CA 1
ATOM 1257 C C . ARG A 1 174 ? -17.671 -12.170 24.876 1.00 71.12 174 ARG A C 1
ATOM 1259 O O . ARG A 1 174 ? -18.132 -13.238 24.493 1.00 71.12 174 ARG A O 1
ATOM 1266 N N . SER A 1 175 ? -18.413 -11.207 25.413 1.00 72.56 175 SER A N 1
ATOM 1267 C CA . SER A 1 175 ? -19.850 -11.350 25.674 1.00 72.56 175 SER A CA 1
ATOM 1268 C C . SER A 1 175 ? -20.735 -11.128 24.440 1.00 72.56 175 SER A C 1
ATOM 1270 O O . SER A 1 175 ? -21.905 -11.495 24.461 1.00 72.56 175 SER A O 1
ATOM 1272 N N . LEU A 1 176 ? -20.192 -10.565 23.352 1.00 78.75 176 LEU A N 1
ATOM 1273 C CA . LEU A 1 176 ? -20.979 -10.203 22.166 1.00 78.75 176 LEU A CA 1
ATOM 1274 C C . LEU A 1 176 ? -21.599 -11.433 21.471 1.00 78.75 176 LEU A C 1
ATOM 1276 O O . LEU A 1 176 ? -20.921 -12.421 21.172 1.00 78.75 176 LEU A O 1
ATOM 1280 N N . GLY A 1 177 ? -22.880 -11.373 21.124 1.00 83.06 177 GLY A N 1
ATOM 1281 C CA . GLY A 1 177 ? -23.475 -12.378 20.238 1.00 83.06 177 GLY A CA 1
ATOM 1282 C C . GLY A 1 177 ? -22.837 -12.349 18.840 1.00 83.06 177 GLY A C 1
ATOM 1283 O O . GLY A 1 177 ? -22.288 -11.332 18.419 1.00 83.06 177 GLY A O 1
ATOM 1284 N N . VAL A 1 178 ? -22.932 -13.445 18.077 1.00 82.81 178 VAL A N 1
ATOM 1285 C CA . VAL A 1 178 ? -22.427 -13.500 16.684 1.00 82.81 178 VAL A CA 1
ATOM 1286 C C . VAL A 1 178 ? -23.075 -12.418 15.813 1.00 82.81 178 VAL A C 1
ATOM 1288 O O . VAL A 1 178 ? -22.391 -11.750 15.043 1.00 82.81 178 VAL A O 1
ATOM 1291 N N . ARG A 1 179 ? -24.385 -12.203 15.972 1.00 82.88 179 ARG A N 1
ATOM 1292 C CA . ARG A 1 179 ? -25.130 -11.176 15.234 1.00 82.88 179 ARG A CA 1
ATOM 1293 C C . ARG A 1 179 ? -24.628 -9.763 15.542 1.00 82.88 179 ARG A C 1
ATOM 1295 O O . ARG A 1 179 ? -24.330 -9.011 14.621 1.00 82.88 179 ARG A O 1
ATOM 1302 N N . GLU A 1 180 ? -24.472 -9.439 16.823 1.00 80.81 180 GLU A N 1
ATOM 1303 C CA . GLU A 1 180 ? -23.968 -8.133 17.261 1.00 80.81 180 GLU A CA 1
ATOM 1304 C C . GLU A 1 180 ? -22.527 -7.895 16.782 1.00 80.81 180 GLU A C 1
ATOM 1306 O O . GLU A 1 180 ? -22.171 -6.793 16.363 1.00 80.81 180 GLU A O 1
ATOM 1311 N N . LEU A 1 181 ? -21.697 -8.945 16.780 1.00 81.06 181 LEU A N 1
ATOM 1312 C CA . LEU A 1 181 ? -20.346 -8.889 16.230 1.00 81.06 181 LEU A CA 1
ATOM 1313 C C . LEU A 1 181 ? -20.360 -8.523 14.739 1.00 81.06 181 LEU A C 1
ATOM 1315 O O . LEU A 1 181 ? -19.663 -7.593 14.339 1.00 81.06 181 LEU A O 1
ATOM 1319 N N . VAL A 1 182 ? -21.161 -9.220 13.926 1.00 82.00 182 VAL A N 1
ATOM 1320 C CA . VAL A 1 182 ? -21.266 -8.965 12.478 1.00 82.00 182 VAL A CA 1
ATOM 1321 C C . VAL A 1 182 ? -21.780 -7.550 12.193 1.00 82.00 182 VAL A C 1
ATOM 1323 O O . VAL A 1 182 ? -21.249 -6.867 11.313 1.00 82.00 182 VAL A O 1
ATOM 1326 N N . GLU A 1 183 ? -22.761 -7.075 12.962 1.00 79.50 183 GLU A N 1
ATOM 1327 C CA . GLU A 1 183 ? -23.298 -5.715 12.845 1.00 79.50 183 GLU A CA 1
ATOM 1328 C C . GLU A 1 183 ? -22.226 -4.650 13.142 1.00 79.50 183 GLU A C 1
ATOM 1330 O O . GLU A 1 183 ? -22.054 -3.718 12.355 1.00 79.50 183 GLU A O 1
ATOM 1335 N N . ARG A 1 184 ? -21.427 -4.822 14.207 1.00 77.75 184 ARG A N 1
ATOM 1336 C CA . ARG A 1 184 ? -20.320 -3.906 14.557 1.00 77.75 184 ARG A CA 1
ATOM 1337 C C . ARG A 1 184 ? -19.141 -3.969 13.575 1.00 77.75 184 ARG A C 1
ATOM 1339 O O . ARG A 1 184 ? -18.444 -2.972 13.369 1.00 77.75 184 ARG A O 1
ATOM 1346 N N . VAL A 1 185 ? -18.893 -5.136 12.980 1.00 79.19 185 VAL A N 1
ATOM 1347 C CA . VAL A 1 185 ? -17.810 -5.364 12.010 1.00 79.19 185 VAL A CA 1
ATOM 1348 C C . VAL A 1 185 ? -18.088 -4.677 10.673 1.00 79.19 185 VAL A C 1
ATOM 1350 O O . VAL A 1 185 ? -17.178 -4.045 10.126 1.00 79.19 185 VAL A O 1
ATOM 1353 N N . GLY A 1 186 ? -19.322 -4.779 10.168 1.00 68.00 186 GLY A N 1
ATOM 1354 C CA . GLY A 1 186 ? -19.691 -4.387 8.803 1.00 68.00 186 GLY A CA 1
ATOM 1355 C C . GLY A 1 186 ? -19.611 -2.889 8.479 1.00 68.00 186 GLY A C 1
ATOM 1356 O O . GLY A 1 186 ? -19.605 -2.515 7.304 1.00 68.00 186 GLY A O 1
ATOM 1357 N N . ASP A 1 187 ? -19.473 -2.032 9.490 1.00 66.62 187 ASP A N 1
ATOM 1358 C CA . ASP A 1 187 ? -19.307 -0.586 9.320 1.00 66.62 187 ASP A CA 1
ATOM 1359 C C . ASP A 1 187 ? -17.857 -0.183 8.971 1.00 66.62 187 ASP A C 1
ATOM 1361 O O . ASP A 1 187 ? -17.191 0.581 9.672 1.00 66.62 187 ASP A O 1
ATOM 1365 N N . SER A 1 188 ? -17.313 -0.769 7.904 1.00 68.25 188 SER A N 1
ATOM 1366 C CA . SER A 1 188 ? -15.965 -0.463 7.402 1.00 68.25 188 SER A CA 1
ATOM 1367 C C . SER A 1 188 ? -15.904 0.822 6.571 1.00 68.25 188 SER A C 1
ATOM 1369 O O . SER A 1 188 ? -14.833 1.396 6.405 1.00 68.25 188 SER A O 1
ATOM 1371 N N . GLY A 1 189 ? -17.035 1.272 6.017 1.00 70.94 189 GLY A N 1
ATOM 1372 C CA . GLY A 1 189 ? -17.087 2.389 5.071 1.00 70.94 189 GLY A CA 1
ATOM 1373 C C . GLY A 1 189 ? -16.546 2.084 3.662 1.00 70.94 189 GLY A C 1
ATOM 1374 O O . GLY A 1 189 ? -16.670 2.948 2.790 1.00 70.94 189 GLY A O 1
ATOM 1375 N N . ASP A 1 190 ? -16.001 0.885 3.444 1.00 76.12 190 ASP A N 1
ATOM 1376 C CA . ASP A 1 190 ? -15.345 0.426 2.212 1.00 76.12 190 ASP A CA 1
ATOM 1377 C C . ASP A 1 190 ? -16.349 -0.163 1.206 1.00 76.12 190 ASP A C 1
ATOM 1379 O O . ASP A 1 190 ? -17.138 -1.051 1.532 1.00 76.12 190 ASP A O 1
ATOM 1383 N N . ASP A 1 191 ? -16.347 0.366 -0.011 1.00 80.25 191 ASP A N 1
ATOM 1384 C CA . ASP A 1 191 ? -17.223 -0.011 -1.121 1.00 80.25 191 ASP A CA 1
ATOM 1385 C C . ASP A 1 191 ? -16.458 -0.559 -2.337 1.00 80.25 191 ASP A C 1
ATOM 1387 O O . ASP A 1 191 ? -17.041 -0.672 -3.419 1.00 80.25 191 ASP A O 1
ATOM 1391 N N . SER A 1 192 ? -15.182 -0.910 -2.151 1.00 87.31 192 SER A N 1
ATOM 1392 C CA . SER A 1 192 ? -14.351 -1.523 -3.187 1.00 87.31 192 SER A CA 1
ATOM 1393 C C . SER A 1 192 ? -14.805 -2.941 -3.516 1.00 87.31 192 SER A C 1
ATOM 1395 O O . SER A 1 192 ? -15.416 -3.632 -2.692 1.00 87.31 192 SER A O 1
ATOM 1397 N N . PHE A 1 193 ? -14.501 -3.396 -4.734 1.00 92.31 193 PHE A N 1
ATOM 1398 C CA . PHE A 1 193 ? -14.836 -4.751 -5.153 1.00 92.31 193 PHE A CA 1
ATOM 1399 C C . PHE A 1 193 ? -14.125 -5.771 -4.266 1.00 92.31 193 PHE A C 1
ATOM 1401 O O . PHE A 1 193 ? -14.796 -6.515 -3.552 1.00 92.31 193 PHE A O 1
ATOM 1408 N N . PHE A 1 194 ? -12.793 -5.789 -4.275 1.00 93.50 194 PHE A N 1
ATOM 1409 C CA . PHE A 1 194 ? -12.010 -6.840 -3.634 1.00 93.50 194 PHE A CA 1
ATOM 1410 C C . PHE A 1 194 ? -11.983 -6.706 -2.107 1.00 93.50 194 PHE A C 1
ATOM 1412 O O . PHE A 1 194 ? -11.988 -7.716 -1.400 1.00 93.50 194 PHE A O 1
ATOM 1419 N N . GLY A 1 195 ? -12.061 -5.478 -1.582 1.00 91.25 195 GLY A N 1
ATOM 1420 C CA . GLY A 1 195 ? -12.196 -5.235 -0.145 1.00 91.25 195 GLY A CA 1
ATOM 1421 C C . GLY A 1 195 ? -13.495 -5.812 0.418 1.00 91.25 195 GLY A C 1
ATOM 1422 O O . GLY A 1 195 ? -13.473 -6.499 1.438 1.00 91.25 195 GLY A O 1
ATOM 1423 N N . VAL A 1 196 ? -14.627 -5.642 -0.274 1.00 90.19 196 VAL A N 1
ATOM 1424 C CA . VAL A 1 196 ? -15.914 -6.226 0.150 1.00 90.19 196 VAL A CA 1
ATOM 1425 C C . VAL A 1 196 ? -16.028 -7.710 -0.218 1.00 90.19 196 VAL A C 1
ATOM 1427 O O . VAL A 1 196 ? -16.573 -8.487 0.565 1.00 90.19 196 VAL A O 1
ATOM 1430 N N . PHE A 1 197 ? -15.531 -8.110 -1.391 1.00 91.94 197 PHE A N 1
ATOM 1431 C CA . PHE A 1 197 ? -15.630 -9.480 -1.903 1.00 91.94 197 PHE A CA 1
ATOM 1432 C C . PHE A 1 197 ? -14.774 -10.464 -1.100 1.00 91.94 197 PHE A C 1
ATOM 1434 O O . PHE A 1 197 ? -15.255 -11.543 -0.757 1.00 91.94 197 PHE A O 1
ATOM 1441 N N . PHE A 1 198 ? -13.531 -10.087 -0.790 1.00 94.25 198 PHE A N 1
ATOM 1442 C CA . PHE A 1 198 ? -12.548 -10.949 -0.136 1.00 94.25 198 PHE A CA 1
ATOM 1443 C C . PHE A 1 198 ? -12.081 -10.393 1.213 1.00 94.25 198 PHE A C 1
ATOM 1445 O O . PHE A 1 198 ? -12.186 -11.091 2.222 1.00 94.25 198 PHE A O 1
ATOM 1452 N N . GLY A 1 199 ? -11.611 -9.142 1.257 1.00 93.50 199 GLY A N 1
ATOM 1453 C CA . GLY A 1 199 ? -10.938 -8.578 2.434 1.00 93.50 199 GLY A CA 1
ATOM 1454 C C . GLY A 1 199 ? -11.785 -8.623 3.709 1.00 93.50 199 GLY A C 1
ATOM 1455 O O . GLY A 1 199 ? -11.358 -9.161 4.728 1.00 93.50 199 GLY A O 1
ATOM 1456 N N . GLN A 1 200 ? -13.020 -8.119 3.658 1.00 90.81 200 GLN A N 1
ATOM 1457 C CA . GLN A 1 200 ? -13.923 -8.072 4.810 1.00 90.81 200 GLN A CA 1
ATOM 1458 C C . GLN A 1 200 ? -14.412 -9.459 5.264 1.00 90.81 200 GLN A C 1
ATOM 1460 O O . GLN A 1 200 ? -14.381 -9.699 6.475 1.00 90.81 200 GLN A O 1
ATOM 1465 N N . PRO A 1 201 ? -14.832 -10.383 4.372 1.00 91.12 201 PRO A N 1
ATOM 1466 C CA . PRO A 1 201 ? -15.116 -11.767 4.752 1.00 91.12 201 PRO A CA 1
ATOM 1467 C C . PRO A 1 201 ? -13.915 -12.489 5.372 1.00 91.12 201 PRO A C 1
ATOM 1469 O O . PRO A 1 201 ? -14.062 -13.125 6.416 1.00 91.12 201 PRO A O 1
ATOM 1472 N N . ALA A 1 202 ? -12.724 -12.359 4.779 1.00 94.75 202 ALA A N 1
ATOM 1473 C CA . ALA A 1 202 ? -11.505 -12.971 5.302 1.00 94.75 202 ALA A CA 1
ATOM 1474 C C . ALA A 1 202 ? -11.140 -12.397 6.679 1.00 94.75 202 ALA A C 1
ATOM 1476 O O . ALA A 1 202 ? -10.862 -13.146 7.615 1.00 94.75 202 ALA A O 1
ATOM 1477 N N . ALA A 1 203 ? -11.232 -11.076 6.841 1.00 93.62 203 ALA A N 1
ATOM 1478 C CA . ALA A 1 203 ? -11.063 -10.411 8.124 1.00 93.62 203 ALA A CA 1
ATOM 1479 C C . ALA A 1 203 ? -12.085 -10.887 9.161 1.00 93.62 203 ALA A C 1
ATOM 1481 O O . ALA A 1 203 ? -11.708 -11.174 10.290 1.00 93.62 203 ALA A O 1
ATOM 1482 N N . LEU A 1 204 ? -13.360 -11.042 8.790 1.00 90.69 204 LEU A N 1
ATOM 1483 C CA . LEU A 1 204 ? -14.390 -11.554 9.695 1.00 90.69 204 LEU A CA 1
ATOM 1484 C C . LEU A 1 204 ? -14.075 -12.991 10.144 1.00 90.69 204 LEU A C 1
ATOM 1486 O O . LEU A 1 204 ? -14.184 -13.296 11.331 1.00 90.69 204 LEU A O 1
ATOM 1490 N N . ALA A 1 205 ? -13.634 -13.857 9.227 1.00 92.31 205 ALA A N 1
ATOM 1491 C CA . ALA A 1 205 ? -13.198 -15.213 9.557 1.00 92.31 205 ALA A CA 1
ATOM 1492 C C . ALA A 1 205 ? -12.011 -15.202 10.537 1.00 92.31 205 ALA A C 1
ATOM 1494 O O . ALA A 1 205 ? -12.055 -15.870 11.572 1.00 92.31 205 ALA A O 1
ATOM 1495 N N . LEU A 1 206 ? -10.991 -14.378 10.274 1.00 93.62 206 LEU A N 1
ATOM 1496 C CA . LEU A 1 206 ? -9.858 -14.193 11.185 1.00 93.62 206 LEU A CA 1
ATOM 1497 C C . LEU A 1 206 ? -10.297 -13.630 12.540 1.00 93.62 206 LEU A C 1
ATOM 1499 O O . LEU A 1 206 ? -9.773 -14.042 13.575 1.00 93.62 206 LEU A O 1
ATOM 1503 N N . HIS A 1 207 ? -11.287 -12.738 12.556 1.00 90.69 207 HIS A N 1
ATOM 1504 C CA . HIS A 1 207 ? -11.829 -12.160 13.778 1.00 90.69 207 HIS A CA 1
ATOM 1505 C C . HIS A 1 207 ? -12.363 -13.241 14.719 1.00 90.69 207 HIS A C 1
ATOM 1507 O O . HIS A 1 207 ? -12.113 -13.164 15.921 1.00 90.69 207 HIS A O 1
ATOM 1513 N N . PHE A 1 208 ? -13.050 -14.266 14.197 1.00 88.75 208 PHE A N 1
ATOM 1514 C CA . PHE A 1 208 ? -13.527 -15.393 15.007 1.00 88.75 208 PHE A CA 1
ATOM 1515 C C . PHE A 1 208 ? -12.380 -16.185 15.643 1.00 88.75 208 PHE A C 1
ATOM 1517 O O . PHE A 1 208 ? -12.490 -16.563 16.808 1.00 88.75 208 PHE A O 1
ATOM 1524 N N . VAL A 1 209 ? -11.266 -16.364 14.929 1.00 90.06 209 VAL A N 1
ATOM 1525 C CA . VAL A 1 209 ? -10.071 -17.049 15.449 1.00 90.06 209 VAL A CA 1
ATOM 1526 C C . VAL A 1 209 ? -9.419 -16.240 16.572 1.00 90.06 209 VAL A C 1
ATOM 1528 O O . VAL A 1 209 ? -9.147 -16.763 17.652 1.00 90.06 209 VAL A O 1
ATOM 1531 N N . ILE A 1 210 ? -9.209 -14.938 16.356 1.00 89.81 210 ILE A N 1
ATOM 1532 C CA . ILE A 1 210 ? -8.498 -14.078 17.316 1.00 89.81 210 ILE A CA 1
ATOM 1533 C C . ILE A 1 210 ? -9.400 -13.509 18.416 1.00 89.81 210 ILE A C 1
ATOM 1535 O O . ILE A 1 210 ? -8.944 -12.741 19.271 1.00 89.81 210 ILE A O 1
ATOM 1539 N N . ARG A 1 211 ? -10.689 -13.865 18.417 1.00 82.12 211 ARG A N 1
ATOM 1540 C CA . ARG A 1 211 ? -11.694 -13.292 19.315 1.00 82.12 211 ARG A CA 1
ATOM 1541 C C . ARG A 1 211 ? -11.302 -13.421 20.785 1.00 82.12 211 ARG A C 1
ATOM 1543 O O . ARG A 1 211 ? -11.524 -12.486 21.543 1.00 82.12 211 ARG A O 1
ATOM 1550 N N . GLY A 1 212 ? -10.693 -14.540 21.180 1.00 80.88 212 GLY A N 1
ATOM 1551 C CA . GLY A 1 212 ? -10.235 -14.777 22.555 1.00 80.88 212 GLY A CA 1
ATOM 1552 C C . GLY A 1 212 ? -8.892 -14.128 22.911 1.00 80.88 212 GLY A C 1
ATOM 1553 O O . GLY A 1 212 ? -8.496 -14.133 24.077 1.00 80.88 212 GLY A O 1
ATOM 1554 N N . TRP A 1 213 ? -8.164 -13.577 21.938 1.00 87.12 213 TRP A N 1
ATOM 1555 C CA . TRP A 1 213 ? -6.785 -13.133 22.123 1.00 87.12 213 TRP A CA 1
ATOM 1556 C C . TRP A 1 213 ? -6.732 -11.675 22.587 1.00 87.12 213 TRP A C 1
ATOM 1558 O O . TRP A 1 213 ? -6.879 -10.734 21.799 1.00 87.12 213 TRP A O 1
ATOM 1568 N N . ARG A 1 214 ? -6.468 -11.469 23.886 1.00 80.62 214 ARG A N 1
ATOM 1569 C CA . ARG A 1 214 ? -6.304 -10.128 24.486 1.00 80.62 214 ARG A CA 1
ATOM 1570 C C . ARG A 1 214 ? -5.134 -9.337 23.901 1.00 80.62 214 ARG A C 1
ATOM 1572 O O . ARG A 1 214 ? -5.192 -8.114 23.849 1.00 80.62 214 ARG A O 1
ATOM 1579 N N . PHE A 1 215 ? -4.090 -10.021 23.440 1.00 85.00 215 PHE A N 1
ATOM 1580 C CA . PHE A 1 215 ? -2.916 -9.381 22.848 1.00 85.00 215 PHE A CA 1
ATOM 1581 C C . PHE A 1 215 ? -3.130 -8.949 21.389 1.00 85.00 215 PHE A C 1
ATOM 1583 O O . PHE A 1 215 ? -2.301 -8.210 20.865 1.00 85.00 215 PHE A O 1
ATOM 1590 N N . ALA A 1 216 ? -4.214 -9.370 20.728 1.00 89.38 216 ALA A N 1
ATOM 1591 C CA . ALA A 1 216 ? -4.531 -8.964 19.360 1.00 89.38 216 ALA A CA 1
ATOM 1592 C C . ALA A 1 216 ? -5.113 -7.536 19.342 1.00 89.38 216 ALA A C 1
ATOM 1594 O O . ALA A 1 216 ? -6.323 -7.327 19.280 1.00 89.38 216 ALA A O 1
ATOM 1595 N N . THR A 1 217 ? -4.250 -6.533 19.493 1.00 92.06 217 THR A N 1
ATOM 1596 C CA . THR A 1 217 ? -4.640 -5.117 19.421 1.00 92.06 217 THR A CA 1
ATOM 1597 C C . THR A 1 217 ? -4.650 -4.630 17.969 1.00 92.06 217 THR A C 1
ATOM 1599 O O . THR A 1 217 ? -3.876 -5.166 17.175 1.00 92.06 217 THR A O 1
ATOM 1602 N N . PRO A 1 218 ? -5.440 -3.591 17.617 1.00 93.50 218 PRO A N 1
ATOM 1603 C CA . PRO A 1 218 ? -5.463 -3.042 16.257 1.00 93.50 218 PRO A CA 1
ATOM 1604 C C . PRO A 1 218 ? -4.055 -2.748 15.731 1.00 93.50 218 PRO A C 1
ATOM 1606 O O . PRO A 1 218 ? -3.641 -3.333 14.747 1.00 93.50 218 PRO A O 1
ATOM 1609 N N . ASN A 1 219 ? -3.245 -2.004 16.490 1.00 94.81 219 ASN A N 1
ATOM 1610 C CA . ASN A 1 219 ? -1.885 -1.642 16.071 1.00 94.81 219 ASN A CA 1
ATOM 1611 C C . ASN A 1 219 ? -0.958 -2.851 15.844 1.00 94.81 219 ASN A C 1
ATOM 1613 O O . ASN A 1 219 ? -0.065 -2.788 15.005 1.00 94.81 219 ASN A O 1
ATOM 1617 N N . ARG A 1 220 ? -1.120 -3.945 16.605 1.00 95.69 220 ARG A N 1
ATOM 1618 C CA . ARG A 1 220 ? -0.333 -5.173 16.389 1.00 95.69 220 ARG A CA 1
ATOM 1619 C C . ARG A 1 220 ? -0.769 -5.884 15.113 1.00 95.69 220 ARG A C 1
ATOM 1621 O O . ARG A 1 220 ? 0.079 -6.434 14.421 1.00 95.69 220 ARG A O 1
ATOM 1628 N N . ILE A 1 221 ? -2.063 -5.852 14.808 1.00 96.94 221 ILE A N 1
ATOM 1629 C CA . ILE A 1 221 ? -2.623 -6.400 13.571 1.00 96.94 221 ILE A CA 1
ATOM 1630 C C . ILE A 1 221 ? -2.168 -5.554 12.377 1.00 96.94 221 ILE A C 1
ATOM 1632 O O . ILE A 1 221 ? -1.663 -6.125 11.419 1.00 96.94 221 ILE A O 1
ATOM 1636 N N . THR A 1 222 ? -2.200 -4.221 12.473 1.00 97.12 222 THR A N 1
ATOM 1637 C CA . THR A 1 222 ? -1.627 -3.311 11.468 1.00 97.12 222 THR A CA 1
ATOM 1638 C C . THR A 1 222 ? -0.138 -3.591 11.237 1.00 97.12 222 THR A C 1
ATOM 1640 O O . THR A 1 222 ? 0.335 -3.652 10.106 1.00 97.12 222 THR A O 1
ATOM 1643 N N . PHE A 1 223 ? 0.635 -3.821 12.304 1.00 97.44 223 PHE A N 1
ATOM 1644 C CA . PHE A 1 223 ? 2.053 -4.162 12.170 1.00 97.44 223 PHE A CA 1
ATOM 1645 C C . PHE A 1 223 ? 2.260 -5.533 11.507 1.00 97.44 223 PHE A C 1
ATOM 1647 O O . PHE A 1 223 ? 3.136 -5.679 10.658 1.00 97.44 223 PHE A O 1
ATOM 1654 N N . ALA A 1 224 ? 1.432 -6.528 11.837 1.00 97.88 224 ALA A N 1
ATOM 1655 C CA . ALA A 1 224 ? 1.442 -7.823 11.159 1.00 97.88 224 ALA A CA 1
ATOM 1656 C C . ALA A 1 224 ? 1.043 -7.700 9.676 1.00 97.88 224 ALA A C 1
ATOM 1658 O O . ALA A 1 224 ? 1.661 -8.343 8.831 1.00 97.88 224 ALA A O 1
ATOM 1659 N N . SER A 1 225 ? 0.073 -6.836 9.357 1.00 97.75 225 SER A N 1
ATOM 1660 C CA . SER A 1 225 ? -0.329 -6.472 7.992 1.00 97.75 225 SER A CA 1
ATOM 1661 C C . SER A 1 225 ? 0.851 -5.884 7.210 1.00 97.75 225 SER A C 1
ATOM 1663 O O . SER A 1 225 ? 1.143 -6.329 6.098 1.00 97.75 225 SER A O 1
ATOM 1665 N N . LEU A 1 226 ? 1.614 -4.972 7.826 1.00 97.56 226 LEU A N 1
ATOM 1666 C CA . LEU A 1 226 ? 2.834 -4.417 7.237 1.00 97.56 226 LEU A CA 1
ATOM 1667 C C . LEU A 1 226 ? 3.892 -5.497 6.970 1.00 97.56 226 LEU A C 1
ATOM 1669 O O . LEU A 1 226 ? 4.442 -5.542 5.873 1.00 97.56 226 LEU A O 1
ATOM 1673 N N . ILE A 1 227 ? 4.159 -6.386 7.934 1.00 98.44 227 ILE A N 1
ATOM 1674 C CA . ILE A 1 227 ? 5.114 -7.494 7.754 1.00 98.44 227 ILE A CA 1
ATOM 1675 C C . ILE A 1 227 ? 4.666 -8.418 6.619 1.00 98.44 227 ILE A C 1
ATOM 1677 O O . ILE A 1 227 ? 5.481 -8.763 5.766 1.00 98.44 227 ILE A O 1
ATOM 1681 N N . ALA A 1 228 ? 3.385 -8.792 6.577 1.00 98.25 228 ALA A N 1
ATOM 1682 C CA . ALA A 1 228 ? 2.833 -9.606 5.500 1.00 98.25 228 ALA A CA 1
ATOM 1683 C C . ALA A 1 228 ? 2.982 -8.903 4.140 1.00 98.25 228 ALA A C 1
ATOM 1685 O O . ALA A 1 228 ? 3.395 -9.529 3.171 1.00 98.25 228 ALA A O 1
ATOM 1686 N N . GLY A 1 229 ? 2.751 -7.589 4.074 1.00 97.44 229 GLY A N 1
ATOM 1687 C CA . GLY A 1 229 ? 2.976 -6.789 2.868 1.00 97.44 229 GLY A CA 1
ATOM 1688 C C . GLY A 1 229 ? 4.418 -6.781 2.388 1.00 97.44 229 GLY A C 1
ATOM 1689 O O . GLY A 1 229 ? 4.675 -7.024 1.213 1.00 97.44 229 GLY A O 1
ATOM 1690 N N . LEU A 1 230 ? 5.359 -6.512 3.295 1.00 98.31 230 LEU A N 1
ATOM 1691 C CA . LEU A 1 230 ? 6.787 -6.479 2.976 1.00 98.31 230 LEU A CA 1
ATOM 1692 C C . LEU A 1 230 ? 7.313 -7.866 2.597 1.00 98.31 230 LEU A C 1
ATOM 1694 O O . LEU A 1 230 ? 8.077 -7.985 1.645 1.00 98.31 230 LEU A O 1
ATOM 1698 N N . GLY A 1 231 ? 6.868 -8.914 3.294 1.00 98.38 231 GLY A N 1
ATOM 1699 C CA . GLY A 1 231 ? 7.165 -10.296 2.930 1.00 98.38 231 GLY A CA 1
ATOM 1700 C C . GLY A 1 231 ? 6.605 -10.640 1.552 1.00 98.38 231 GLY A C 1
ATOM 1701 O O . GLY A 1 231 ? 7.333 -11.149 0.708 1.00 98.38 231 GLY A O 1
ATOM 1702 N N . GLY A 1 232 ? 5.342 -10.292 1.289 1.00 98.25 232 GLY A N 1
ATOM 1703 C CA . GLY A 1 232 ? 4.705 -10.496 -0.010 1.00 98.25 232 GLY A CA 1
ATOM 1704 C C . GLY A 1 232 ? 5.456 -9.802 -1.147 1.00 98.25 232 GLY A C 1
ATOM 1705 O O . GLY A 1 232 ? 5.726 -10.423 -2.171 1.00 98.25 232 GLY A O 1
ATOM 1706 N N . ALA A 1 233 ? 5.876 -8.554 -0.933 1.00 98.25 233 ALA A N 1
ATOM 1707 C CA . ALA A 1 233 ? 6.723 -7.821 -1.866 1.00 98.25 233 ALA A CA 1
ATOM 1708 C C . ALA A 1 233 ? 8.092 -8.492 -2.064 1.00 98.25 233 ALA A C 1
ATOM 1710 O O . ALA A 1 233 ? 8.530 -8.651 -3.196 1.00 98.25 233 ALA A O 1
ATOM 1711 N N . ALA A 1 234 ? 8.756 -8.939 -0.995 1.00 98.12 234 ALA A N 1
ATOM 1712 C CA . ALA A 1 234 ? 10.043 -9.624 -1.105 1.00 98.12 234 ALA A CA 1
ATOM 1713 C C . ALA A 1 234 ? 9.935 -10.910 -1.942 1.00 98.12 234 ALA A C 1
ATOM 1715 O O . ALA A 1 234 ? 10.689 -11.082 -2.899 1.00 98.12 234 ALA A O 1
ATOM 1716 N N . PHE A 1 235 ? 8.955 -11.771 -1.651 1.00 98.31 235 PHE A N 1
ATOM 1717 C CA . PHE A 1 235 ? 8.714 -12.999 -2.416 1.00 98.31 235 PHE A CA 1
ATOM 1718 C C . PHE A 1 235 ? 8.265 -12.736 -3.862 1.00 98.31 235 PHE A C 1
ATOM 1720 O O . PHE A 1 235 ? 8.521 -13.556 -4.738 1.00 98.31 235 PHE A O 1
ATOM 1727 N N . ALA A 1 236 ? 7.636 -11.592 -4.148 1.00 97.69 236 ALA A N 1
ATOM 1728 C CA . ALA A 1 236 ? 7.222 -11.242 -5.508 1.00 97.69 236 ALA A CA 1
ATOM 1729 C C . ALA A 1 236 ? 8.411 -11.026 -6.464 1.00 97.69 236 ALA A C 1
ATOM 1731 O O . ALA A 1 236 ? 8.235 -11.111 -7.679 1.00 97.69 236 ALA A O 1
ATOM 1732 N N . THR A 1 237 ? 9.616 -10.775 -5.939 1.00 96.31 237 THR A N 1
ATOM 1733 C CA . THR A 1 237 ? 10.804 -10.460 -6.750 1.00 96.31 237 THR A CA 1
ATOM 1734 C C . THR A 1 237 ? 11.393 -11.649 -7.512 1.00 96.31 237 THR A C 1
ATOM 1736 O O . THR A 1 237 ? 12.178 -11.423 -8.428 1.00 96.31 237 THR A O 1
ATOM 1739 N N . PHE A 1 238 ? 11.006 -12.892 -7.198 1.00 94.56 238 PHE A N 1
ATOM 1740 C CA . PHE A 1 238 ? 11.551 -14.093 -7.847 1.00 94.56 238 PHE A CA 1
ATOM 1741 C C . PHE A 1 238 ? 10.478 -15.155 -8.158 1.00 94.56 238 PHE A C 1
ATOM 1743 O O . PHE A 1 238 ? 9.499 -15.264 -7.410 1.00 94.56 238 PHE A O 1
ATOM 1750 N N . PRO A 1 239 ? 10.625 -15.931 -9.255 1.00 92.25 239 PRO A N 1
ATOM 1751 C CA . PRO A 1 239 ? 9.623 -16.882 -9.747 1.00 92.25 239 PRO A CA 1
ATOM 1752 C C . PRO A 1 239 ? 9.005 -17.817 -8.723 1.00 92.25 239 PRO A C 1
ATOM 1754 O O . PRO A 1 239 ? 7.784 -17.841 -8.555 1.00 92.25 239 PRO A O 1
ATOM 1757 N N . GLU A 1 240 ? 9.852 -18.504 -7.978 1.00 95.88 240 GLU A N 1
ATOM 1758 C CA . GLU A 1 240 ? 9.495 -19.527 -7.002 1.00 95.88 240 GLU A CA 1
ATOM 1759 C C . GLU A 1 240 ? 8.710 -18.941 -5.818 1.00 95.88 240 GLU A C 1
ATOM 1761 O O . GLU A 1 240 ? 7.969 -19.648 -5.134 1.00 95.88 240 GLU A O 1
ATOM 1766 N N . GLY A 1 241 ? 8.834 -17.631 -5.590 1.00 96.56 241 GLY A N 1
ATOM 1767 C CA . GLY A 1 241 ? 8.153 -16.901 -4.530 1.00 96.56 241 GLY A CA 1
ATOM 1768 C C . GLY A 1 241 ? 6.721 -16.485 -4.866 1.00 96.56 241 GLY A C 1
ATOM 1769 O O . GLY A 1 241 ? 6.024 -16.008 -3.974 1.00 96.56 241 GLY A O 1
ATOM 1770 N N . ALA A 1 242 ? 6.237 -16.681 -6.100 1.00 96.56 242 ALA A N 1
ATOM 1771 C CA . ALA A 1 242 ? 4.932 -16.174 -6.539 1.00 96.56 242 ALA A CA 1
ATOM 1772 C C . ALA A 1 242 ? 3.773 -16.588 -5.613 1.00 96.56 242 ALA A C 1
ATOM 1774 O O . ALA A 1 242 ? 2.975 -15.747 -5.199 1.00 96.56 242 ALA A O 1
ATOM 1775 N N . TRP A 1 243 ? 3.711 -17.860 -5.205 1.00 98.12 243 TRP A N 1
ATOM 1776 C CA . TRP A 1 243 ? 2.676 -18.341 -4.282 1.00 98.12 243 TRP A CA 1
ATOM 1777 C C . TRP A 1 243 ? 2.757 -17.681 -2.906 1.00 98.12 243 TRP A C 1
ATOM 1779 O O . TRP A 1 243 ? 1.741 -17.227 -2.379 1.00 98.12 243 TRP A O 1
ATOM 1789 N N . ALA A 1 244 ? 3.960 -17.581 -2.336 1.00 98.31 244 ALA A N 1
ATOM 1790 C CA . ALA A 1 244 ? 4.168 -16.902 -1.061 1.00 98.31 244 ALA A CA 1
ATOM 1791 C C . ALA A 1 244 ? 3.795 -15.414 -1.162 1.00 98.31 244 ALA A C 1
ATOM 1793 O O . ALA A 1 244 ? 3.130 -14.887 -0.272 1.00 98.31 244 ALA A O 1
ATOM 1794 N N . ALA A 1 245 ? 4.139 -14.761 -2.274 1.00 98.12 245 ALA A N 1
ATOM 1795 C CA . ALA A 1 245 ? 3.785 -13.376 -2.550 1.00 98.12 245 ALA A CA 1
ATOM 1796 C C . ALA A 1 245 ? 2.268 -13.160 -2.569 1.00 98.12 245 ALA A C 1
ATOM 1798 O O . ALA A 1 245 ? 1.768 -12.252 -1.900 1.00 98.12 245 ALA A O 1
ATOM 1799 N N . VAL A 1 246 ? 1.531 -14.022 -3.277 1.00 98.12 246 VAL A N 1
ATOM 1800 C CA . VAL A 1 246 ? 0.063 -13.983 -3.341 1.00 98.12 246 VAL A CA 1
ATOM 1801 C C . VAL A 1 246 ? -0.550 -14.220 -1.967 1.00 98.12 246 VAL A C 1
ATOM 1803 O O . VAL A 1 246 ? -1.381 -13.425 -1.527 1.00 98.12 246 VAL A O 1
ATOM 1806 N N . VAL A 1 247 ? -0.131 -15.272 -1.262 1.00 98.44 247 VAL A N 1
ATOM 1807 C CA . VAL A 1 247 ? -0.678 -15.611 0.059 1.00 98.44 247 VAL A CA 1
ATOM 1808 C C . VAL A 1 247 ? -0.447 -14.476 1.051 1.00 98.44 247 VAL A C 1
ATOM 1810 O O . VAL A 1 247 ? -1.384 -14.053 1.723 1.00 98.44 247 VAL A O 1
ATOM 1813 N N . LEU A 1 248 ? 0.770 -13.937 1.118 1.00 98.56 248 LEU A N 1
ATOM 1814 C CA . LEU A 1 248 ? 1.116 -12.871 2.056 1.00 98.56 248 LEU A CA 1
ATOM 1815 C C . LEU A 1 248 ? 0.447 -11.538 1.701 1.00 98.56 248 LEU A C 1
ATOM 1817 O O . LEU A 1 248 ? -0.015 -10.835 2.597 1.00 98.56 248 LEU A O 1
ATOM 1821 N N . SER A 1 249 ? 0.318 -11.209 0.413 1.00 97.81 249 SER A N 1
ATOM 1822 C CA . SER A 1 249 ? -0.359 -9.981 -0.022 1.00 97.81 249 SER A CA 1
ATOM 1823 C C . SER A 1 249 ? -1.867 -10.036 0.254 1.00 97.81 249 SER A C 1
ATOM 1825 O O . SER A 1 249 ? -2.449 -9.064 0.730 1.00 97.81 249 SER A O 1
ATOM 1827 N N . ASN A 1 250 ? -2.507 -11.188 0.041 1.00 97.81 250 ASN A N 1
ATOM 1828 C CA . ASN A 1 250 ? -3.922 -11.367 0.378 1.00 97.81 250 ASN A CA 1
ATOM 1829 C C . ASN A 1 250 ? -4.141 -11.478 1.895 1.00 97.81 250 ASN A C 1
ATOM 1831 O O . ASN A 1 250 ? -5.131 -10.961 2.413 1.00 97.81 250 ASN A O 1
ATOM 1835 N N . LEU A 1 251 ? -3.193 -12.064 2.633 1.00 98.06 251 LEU A N 1
ATOM 1836 C CA . LEU A 1 251 ? -3.200 -12.024 4.094 1.00 98.06 251 LEU A CA 1
ATOM 1837 C C . LEU A 1 251 ? -3.108 -10.582 4.602 1.00 98.06 251 LEU A C 1
ATOM 1839 O O . LEU A 1 251 ? -3.870 -10.218 5.492 1.00 98.06 251 LEU A O 1
ATOM 1843 N N . ARG A 1 252 ? -2.247 -9.742 4.012 1.00 97.62 252 ARG A N 1
ATOM 1844 C CA . ARG A 1 252 ? -2.208 -8.303 4.302 1.00 97.62 252 ARG A CA 1
ATOM 1845 C C . ARG A 1 252 ? -3.581 -7.661 4.102 1.00 97.62 252 ARG A C 1
ATOM 1847 O O . ARG A 1 252 ? -4.050 -6.997 5.017 1.00 97.62 252 ARG A O 1
ATOM 1854 N N . CYS A 1 253 ? -4.247 -7.898 2.969 1.00 96.06 253 CYS A N 1
ATOM 1855 C CA . CYS A 1 253 ? -5.594 -7.369 2.709 1.00 96.06 253 CYS A CA 1
ATOM 1856 C C . CYS A 1 253 ? -6.603 -7.761 3.808 1.00 96.06 253 CYS A C 1
ATOM 1858 O O . CYS A 1 253 ? -7.372 -6.926 4.285 1.00 96.06 253 CYS A O 1
ATOM 1860 N N . ALA A 1 254 ? -6.571 -9.017 4.261 1.00 96.69 254 ALA A N 1
ATOM 1861 C CA . ALA A 1 254 ? -7.429 -9.481 5.348 1.00 96.69 254 ALA A CA 1
ATOM 1862 C C . ALA A 1 254 ? -7.054 -8.861 6.709 1.00 96.69 254 ALA A C 1
ATOM 1864 O O . ALA A 1 254 ? -7.936 -8.497 7.484 1.00 96.69 254 ALA A O 1
ATOM 1865 N N . LEU A 1 255 ? -5.761 -8.728 7.017 1.00 97.12 255 LEU A N 1
ATOM 1866 C CA . LEU A 1 255 ? -5.287 -8.133 8.271 1.00 97.12 255 LEU A CA 1
ATOM 1867 C C . LEU A 1 255 ? -5.580 -6.628 8.348 1.00 97.12 255 LEU A C 1
ATOM 1869 O O . LEU A 1 255 ? -5.943 -6.145 9.417 1.00 97.12 255 LEU A O 1
ATOM 1873 N N . ASP A 1 256 ? -5.480 -5.920 7.226 1.00 94.12 256 ASP A N 1
ATOM 1874 C CA . ASP A 1 256 ? -5.837 -4.505 7.097 1.00 94.12 256 ASP A CA 1
ATOM 1875 C C . ASP A 1 256 ? -7.319 -4.271 7.422 1.00 94.12 256 ASP A C 1
ATOM 1877 O O . ASP A 1 256 ? -7.682 -3.494 8.300 1.00 94.12 256 ASP A O 1
ATOM 1881 N N . ALA A 1 257 ? -8.214 -5.071 6.839 1.00 92.75 257 ALA A N 1
ATOM 1882 C CA . ALA A 1 257 ? -9.625 -5.009 7.210 1.00 92.75 257 ALA A CA 1
ATOM 1883 C C . ALA A 1 257 ? -9.871 -5.439 8.675 1.00 92.75 257 ALA A C 1
ATOM 1885 O O . ALA A 1 257 ? -10.772 -4.906 9.338 1.00 92.75 257 ALA A O 1
ATOM 1886 N N . LEU A 1 258 ? -9.091 -6.392 9.199 1.00 94.50 258 LEU A N 1
ATOM 1887 C CA . LEU A 1 258 ? -9.233 -6.914 10.559 1.00 94.50 258 LEU A CA 1
ATOM 1888 C C . LEU A 1 258 ? -8.869 -5.883 11.633 1.00 94.50 258 LEU A C 1
ATOM 1890 O O . LEU A 1 258 ? -9.546 -5.839 12.664 1.00 94.50 258 LEU A O 1
ATOM 1894 N N . ASP A 1 259 ? -7.845 -5.050 11.431 1.00 93.94 259 ASP A N 1
ATOM 1895 C CA . ASP A 1 259 ? -7.437 -4.075 12.447 1.00 93.94 259 ASP A CA 1
ATOM 1896 C C . ASP A 1 259 ? -8.565 -3.075 12.767 1.00 93.94 259 ASP A C 1
ATOM 1898 O O . ASP A 1 259 ? -8.878 -2.832 13.941 1.00 93.94 259 ASP A O 1
ATOM 1902 N N . GLY A 1 260 ? -9.283 -2.622 11.738 1.00 89.94 260 GLY A N 1
ATOM 1903 C CA . GLY A 1 260 ? -10.405 -1.711 11.842 1.00 89.94 260 GLY A CA 1
ATOM 1904 C C . GLY A 1 260 ? -11.605 -2.391 12.482 1.00 89.94 260 GLY A C 1
ATOM 1905 O O . GLY A 1 260 ? -12.281 -1.793 13.323 1.00 89.94 260 GLY A O 1
ATOM 1906 N N . GLN A 1 261 ? -11.853 -3.660 12.146 1.00 89.62 261 GLN A N 1
ATOM 1907 C CA . GLN A 1 261 ? -12.884 -4.462 12.805 1.00 89.62 261 GLN A CA 1
ATOM 1908 C C . GLN A 1 261 ? -12.617 -4.593 14.306 1.00 89.62 261 GLN A C 1
ATOM 1910 O O . GLN A 1 261 ? -13.505 -4.330 15.118 1.00 89.62 261 GLN A O 1
ATOM 1915 N N . VAL A 1 262 ? -11.391 -4.949 14.694 1.00 91.12 262 VAL A N 1
ATOM 1916 C CA . VAL A 1 262 ? -10.998 -5.073 16.104 1.00 91.12 262 VAL A CA 1
ATOM 1917 C C . VAL A 1 262 ? -11.088 -3.724 16.816 1.00 91.12 262 VAL A C 1
ATOM 1919 O O . VAL A 1 262 ? -11.598 -3.664 17.938 1.00 91.12 262 VAL A O 1
ATOM 1922 N N . ALA A 1 263 ? -10.676 -2.630 16.171 1.00 89.94 263 ALA A N 1
ATOM 1923 C CA . ALA A 1 263 ? -10.778 -1.286 16.732 1.00 89.94 263 ALA A CA 1
ATOM 1924 C C . ALA A 1 263 ? -12.235 -0.875 17.008 1.00 89.94 263 ALA A C 1
ATOM 1926 O O . ALA A 1 263 ? -12.506 -0.253 18.037 1.00 89.94 263 ALA A O 1
ATOM 1927 N N . ARG A 1 264 ? -13.173 -1.240 16.122 1.00 86.44 264 ARG A N 1
ATOM 1928 C CA . ARG A 1 264 ? -14.616 -0.987 16.284 1.00 86.44 264 ARG A CA 1
ATOM 1929 C C . ARG A 1 264 ? -15.243 -1.852 17.368 1.00 86.44 264 ARG A C 1
ATOM 1931 O O . ARG A 1 264 ? -15.910 -1.329 18.252 1.00 86.44 264 ARG A O 1
ATOM 1938 N N . VAL A 1 265 ? -15.015 -3.160 17.309 1.00 86.88 265 VAL A N 1
ATOM 1939 C CA . VAL A 1 265 ? -15.649 -4.135 18.206 1.00 86.88 265 VAL A CA 1
ATOM 1940 C C . VAL A 1 265 ? -15.179 -3.957 19.649 1.00 86.88 265 VAL A C 1
ATOM 1942 O O . VAL A 1 265 ? -15.988 -4.035 20.569 1.00 86.88 265 VAL A O 1
ATOM 1945 N N . ARG A 1 266 ? -13.883 -3.689 19.854 1.00 86.75 266 ARG A N 1
ATOM 1946 C CA . ARG A 1 266 ? -13.284 -3.547 21.191 1.00 86.75 266 ARG A CA 1
ATOM 1947 C C . ARG A 1 266 ? -13.290 -2.104 21.719 1.00 86.75 266 ARG A C 1
ATOM 1949 O O . ARG A 1 266 ? -12.779 -1.875 22.810 1.00 86.75 266 ARG A O 1
ATOM 1956 N N . SER A 1 267 ? -13.818 -1.140 20.956 1.00 85.12 267 SER A N 1
ATOM 1957 C CA . SER A 1 267 ? -13.716 0.303 21.244 1.00 85.12 267 SER A CA 1
ATOM 1958 C C . SER A 1 267 ? -12.273 0.779 21.478 1.00 85.12 267 SER A C 1
ATOM 1960 O O . SER A 1 267 ? -11.991 1.581 22.359 1.00 85.12 267 SER A O 1
ATOM 1962 N N . LEU A 1 268 ? -11.336 0.284 20.662 1.00 87.38 268 LEU A N 1
ATOM 1963 C CA . LEU A 1 268 ? -9.901 0.593 20.748 1.00 87.38 268 LEU A CA 1
ATOM 1964 C C . LEU A 1 268 ? -9.421 1.542 19.637 1.00 87.38 268 LEU A C 1
ATOM 1966 O O . LEU A 1 268 ? -8.237 1.538 19.297 1.00 87.38 268 LEU A O 1
ATOM 1970 N N . ARG A 1 269 ? -10.321 2.341 19.047 1.00 88.25 269 ARG A N 1
ATOM 1971 C CA . ARG A 1 269 ? -9.949 3.365 18.056 1.00 88.25 269 ARG A CA 1
ATOM 1972 C C . ARG A 1 269 ? -8.988 4.375 18.689 1.00 88.25 269 ARG A C 1
ATOM 1974 O O . ARG A 1 269 ? -9.189 4.803 19.822 1.00 88.25 269 ARG A O 1
ATOM 1981 N N . SER A 1 270 ? -7.947 4.761 17.960 1.00 90.69 270 SER A N 1
ATOM 1982 C CA . SER A 1 270 ? -6.918 5.668 18.471 1.00 90.69 270 SER A CA 1
ATOM 1983 C C . SER A 1 270 ? -6.342 6.530 17.344 1.00 90.69 270 SER A C 1
ATOM 1985 O O . SER A 1 270 ? -6.374 6.122 16.180 1.00 90.69 270 SER A O 1
ATOM 1987 N N . SER A 1 271 ? -5.840 7.727 17.669 1.00 91.56 271 SER A N 1
ATOM 1988 C CA . SER A 1 271 ? -5.279 8.644 16.666 1.00 91.56 271 SER A CA 1
ATOM 1989 C C . SER A 1 271 ? -3.991 8.076 16.054 1.00 91.56 271 SER A C 1
ATOM 1991 O O . SER A 1 271 ? -3.787 8.180 14.846 1.00 91.56 271 SER A O 1
ATOM 1993 N N . PHE A 1 272 ? -3.155 7.418 16.866 1.00 93.38 272 PHE A N 1
ATOM 1994 C CA . PHE A 1 272 ? -1.987 6.669 16.406 1.00 93.38 272 PHE A CA 1
ATOM 1995 C C . PHE A 1 272 ? -2.380 5.500 15.508 1.00 93.38 272 PHE A C 1
ATOM 1997 O O . PHE A 1 272 ? -1.795 5.370 14.444 1.00 93.38 272 PHE A O 1
ATOM 2004 N N . GLY A 1 273 ? -3.355 4.674 15.905 1.00 92.56 273 GLY A N 1
ATOM 2005 C CA . GLY A 1 273 ? -3.779 3.517 15.112 1.00 92.56 273 GLY A CA 1
ATOM 2006 C C . GLY A 1 273 ? -4.275 3.934 13.730 1.00 92.56 273 GLY A C 1
ATOM 2007 O O . GLY A 1 273 ? -3.822 3.391 12.735 1.00 92.56 273 GLY A O 1
ATOM 2008 N N . PHE A 1 274 ? -5.104 4.980 13.667 1.00 91.88 274 PHE A N 1
ATOM 2009 C CA . PHE A 1 274 ? -5.577 5.567 12.410 1.00 91.88 274 PHE A CA 1
ATOM 2010 C C . PHE A 1 274 ? -4.442 6.088 11.510 1.00 91.88 274 PHE A C 1
ATOM 2012 O O . PHE A 1 274 ? -4.467 5.894 10.297 1.00 91.88 274 PHE A O 1
ATOM 2019 N N . TRP A 1 275 ? -3.449 6.770 12.087 1.00 94.25 275 TRP A N 1
ATOM 2020 C CA . TRP A 1 275 ? -2.292 7.253 11.330 1.00 94.25 275 TRP A CA 1
ATOM 2021 C C . TRP A 1 275 ? -1.383 6.105 10.876 1.00 94.25 275 TRP A C 1
ATOM 2023 O O . TRP A 1 275 ? -0.928 6.094 9.734 1.00 94.25 275 TRP A O 1
ATOM 2033 N N . PHE A 1 276 ? -1.133 5.141 11.762 1.00 95.75 276 PHE A N 1
ATOM 2034 C CA . PHE A 1 276 ? -0.226 4.027 11.526 1.00 95.75 276 PHE A CA 1
ATOM 2035 C C . PHE A 1 276 ? -0.750 3.087 10.440 1.00 95.75 276 PHE A C 1
ATOM 2037 O O . PHE A 1 276 ? 0.021 2.746 9.553 1.00 95.75 276 PHE A O 1
ATOM 2044 N N . ASP A 1 277 ? -2.046 2.765 10.466 1.00 94.62 277 ASP A N 1
ATOM 2045 C CA . ASP A 1 277 ? -2.777 2.054 9.406 1.00 94.62 277 ASP A CA 1
ATOM 2046 C C . ASP A 1 277 ? -2.477 2.669 8.028 1.00 94.62 277 ASP A C 1
ATOM 2048 O O . ASP A 1 277 ? -1.857 2.057 7.159 1.00 94.62 277 ASP A O 1
ATOM 2052 N N . LYS A 1 278 ? -2.741 3.968 7.873 1.00 93.56 278 LYS A N 1
ATOM 2053 C CA . LYS A 1 278 ? -2.583 4.639 6.578 1.00 93.56 278 LYS A CA 1
ATOM 2054 C C . LYS A 1 278 ? -1.133 4.784 6.117 1.00 93.56 278 LYS A C 1
ATOM 2056 O O . LYS A 1 278 ? -0.875 4.792 4.914 1.00 93.56 278 LYS A O 1
ATOM 2061 N N . VAL A 1 279 ? -0.180 4.929 7.036 1.00 93.19 279 VAL A N 1
ATOM 2062 C CA . VAL A 1 279 ? 1.251 4.939 6.691 1.00 93.19 279 VAL A CA 1
ATOM 2063 C C . VAL A 1 279 ? 1.734 3.538 6.314 1.00 93.19 279 VAL A C 1
ATOM 2065 O O . VAL A 1 279 ? 2.488 3.402 5.349 1.00 93.19 279 VAL A O 1
ATOM 2068 N N . ALA A 1 280 ? 1.308 2.507 7.047 1.00 95.94 280 ALA A N 1
ATOM 2069 C CA . ALA A 1 280 ? 1.627 1.117 6.742 1.00 95.94 280 ALA A CA 1
ATOM 2070 C C . ALA A 1 280 ? 1.103 0.729 5.353 1.00 95.94 280 ALA A C 1
ATOM 2072 O O . ALA A 1 280 ? 1.842 0.114 4.582 1.00 95.94 280 ALA A O 1
ATOM 2073 N N . ASP A 1 281 ? -0.102 1.183 4.994 1.00 94.75 281 ASP A N 1
ATOM 2074 C CA . ASP A 1 281 ? -0.653 1.039 3.647 1.00 94.75 281 ASP A CA 1
ATOM 2075 C C . ASP A 1 281 ? 0.255 1.634 2.578 1.00 94.75 281 ASP A C 1
ATOM 2077 O O . ASP A 1 281 ? 0.617 0.958 1.608 1.00 94.75 281 ASP A O 1
ATOM 2081 N N . ALA A 1 282 ? 0.663 2.891 2.772 1.00 94.00 282 ALA A N 1
ATOM 2082 C CA . ALA A 1 282 ? 1.508 3.590 1.819 1.00 94.00 282 ALA A CA 1
ATOM 2083 C C . ALA A 1 282 ? 2.836 2.847 1.597 1.00 94.00 282 ALA A C 1
ATOM 2085 O O . ALA A 1 282 ? 3.238 2.637 0.451 1.00 94.00 282 ALA A O 1
ATOM 2086 N N . ILE A 1 283 ? 3.479 2.389 2.676 1.00 95.44 283 ILE A N 1
ATOM 2087 C CA . ILE A 1 283 ? 4.732 1.625 2.608 1.00 95.44 283 ILE A CA 1
ATOM 2088 C C . ILE A 1 283 ? 4.522 0.283 1.905 1.00 95.44 283 ILE A C 1
ATOM 2090 O O . ILE A 1 283 ? 5.277 -0.057 0.994 1.00 95.44 283 ILE A O 1
ATOM 2094 N N . GLY A 1 284 ? 3.491 -0.467 2.293 1.00 96.69 284 GLY A N 1
ATOM 2095 C CA . GLY A 1 284 ? 3.228 -1.786 1.731 1.00 96.69 284 GLY A CA 1
ATOM 2096 C C . GLY A 1 284 ? 2.905 -1.735 0.237 1.00 96.69 284 GLY A C 1
ATOM 2097 O O . GLY A 1 284 ? 3.387 -2.576 -0.520 1.00 96.69 284 GLY A O 1
ATOM 2098 N N . TRP A 1 285 ? 2.126 -0.747 -0.219 1.00 96.06 285 TRP A N 1
ATOM 2099 C CA . TRP A 1 285 ? 1.875 -0.562 -1.652 1.00 96.06 285 TRP A CA 1
ATOM 2100 C C . TRP A 1 285 ? 3.139 -0.187 -2.413 1.00 96.06 285 TRP A C 1
ATOM 2102 O O . TRP A 1 285 ? 3.378 -0.731 -3.486 1.00 96.06 285 TRP A O 1
ATOM 2112 N N . GLY A 1 286 ? 3.984 0.671 -1.840 1.00 95.81 286 GLY A N 1
ATOM 2113 C CA . GLY A 1 286 ? 5.255 1.054 -2.456 1.00 95.81 286 GLY A CA 1
ATOM 2114 C C . GLY A 1 286 ? 6.155 -0.146 -2.677 1.00 95.81 286 GLY A C 1
ATOM 2115 O O . GLY A 1 286 ? 6.652 -0.346 -3.782 1.00 95.81 286 GLY A O 1
ATOM 2116 N N . ALA A 1 287 ? 6.294 -0.984 -1.649 1.00 97.38 287 ALA A N 1
ATOM 2117 C CA . ALA A 1 287 ? 7.073 -2.211 -1.722 1.00 97.38 287 ALA A CA 1
ATOM 2118 C C . ALA A 1 287 ? 6.506 -3.194 -2.759 1.00 97.38 287 ALA A C 1
ATOM 2120 O O . ALA A 1 287 ? 7.255 -3.702 -3.590 1.00 97.38 287 ALA A O 1
ATOM 2121 N N . LEU A 1 288 ? 5.190 -3.440 -2.749 1.00 97.44 288 LEU A N 1
ATOM 2122 C CA . LEU A 1 288 ? 4.568 -4.410 -3.652 1.00 97.44 288 LEU A CA 1
ATOM 2123 C C . LEU A 1 288 ? 4.655 -3.973 -5.122 1.00 97.44 288 LEU A C 1
ATOM 2125 O O . LEU A 1 288 ? 5.039 -4.769 -5.976 1.00 97.44 288 LEU A O 1
ATOM 2129 N N . TYR A 1 289 ? 4.358 -2.706 -5.422 1.00 97.50 289 TYR A N 1
ATOM 2130 C CA . TYR A 1 289 ? 4.485 -2.177 -6.781 1.00 97.50 289 TYR A CA 1
ATOM 2131 C C . TYR A 1 289 ? 5.944 -2.112 -7.240 1.00 97.50 289 TYR A C 1
ATOM 2133 O O . TYR A 1 289 ? 6.204 -2.373 -8.409 1.00 97.50 289 TYR A O 1
ATOM 2141 N N . ALA A 1 290 ? 6.897 -1.825 -6.346 1.00 97.25 290 ALA A N 1
ATOM 2142 C CA . ALA A 1 290 ? 8.322 -1.882 -6.666 1.00 97.25 290 ALA A CA 1
ATOM 2143 C C . ALA A 1 290 ? 8.792 -3.309 -6.982 1.00 97.25 290 ALA A C 1
ATOM 2145 O O . ALA A 1 290 ? 9.533 -3.511 -7.940 1.00 97.25 290 ALA A O 1
ATOM 2146 N N . ALA A 1 291 ? 8.325 -4.307 -6.231 1.00 97.62 291 ALA A N 1
ATOM 2147 C CA . ALA A 1 291 ? 8.646 -5.705 -6.497 1.00 97.62 291 ALA A CA 1
ATOM 2148 C C . ALA A 1 291 ? 8.050 -6.195 -7.825 1.00 97.62 291 ALA A C 1
ATOM 2150 O O . ALA A 1 291 ? 8.725 -6.862 -8.607 1.00 97.62 291 ALA A O 1
ATOM 2151 N N . VAL A 1 292 ? 6.804 -5.812 -8.118 1.00 97.00 292 VAL A N 1
ATOM 2152 C CA . VAL A 1 292 ? 6.169 -6.110 -9.408 1.00 97.00 292 VAL A CA 1
ATOM 2153 C C . VAL A 1 292 ? 6.862 -5.365 -10.545 1.00 97.00 292 VAL A C 1
ATOM 2155 O O . VAL A 1 292 ? 7.063 -5.959 -11.594 1.00 97.00 292 VAL A O 1
ATOM 2158 N N . ALA A 1 293 ? 7.277 -4.111 -10.345 1.00 96.81 293 ALA A N 1
ATOM 2159 C CA . ALA A 1 293 ? 8.066 -3.363 -11.322 1.00 96.81 293 ALA A CA 1
ATOM 2160 C C . ALA A 1 293 ? 9.389 -4.064 -11.633 1.00 96.81 293 ALA A C 1
ATOM 2162 O O . ALA A 1 293 ? 9.737 -4.244 -12.799 1.00 96.81 293 ALA A O 1
ATOM 2163 N N . PHE A 1 294 ? 10.101 -4.500 -10.589 1.00 96.50 294 PHE A N 1
ATOM 2164 C CA . PHE A 1 294 ? 11.322 -5.280 -10.735 1.00 96.50 294 PHE A CA 1
ATOM 2165 C C . PHE A 1 294 ? 11.055 -6.521 -11.578 1.00 96.50 294 PHE A C 1
ATOM 2167 O O . PHE A 1 294 ? 11.746 -6.734 -12.568 1.00 96.50 294 PHE A O 1
ATOM 2174 N N . ARG A 1 295 ? 10.020 -7.300 -11.251 1.00 95.69 295 ARG A N 1
ATOM 2175 C CA . ARG A 1 295 ? 9.750 -8.544 -11.966 1.00 95.69 295 ARG A CA 1
ATOM 2176 C C . ARG A 1 295 ? 9.255 -8.336 -13.393 1.00 95.69 295 ARG A C 1
ATOM 2178 O O . ARG A 1 295 ? 9.799 -8.934 -14.311 1.00 95.69 295 ARG A O 1
ATOM 2185 N N . ALA A 1 296 ? 8.298 -7.438 -13.599 1.00 96.69 296 ALA A N 1
ATOM 2186 C CA . ALA A 1 296 ? 7.790 -7.086 -14.920 1.00 96.69 296 ALA A CA 1
ATOM 2187 C C . ALA A 1 296 ? 8.893 -6.531 -15.833 1.00 96.69 296 ALA A C 1
ATOM 2189 O O . ALA A 1 296 ? 8.813 -6.708 -17.048 1.00 96.69 296 ALA A O 1
ATOM 2190 N N . SER A 1 297 ? 9.936 -5.899 -15.278 1.00 95.44 297 SER A N 1
ATOM 2191 C CA . SER A 1 297 ? 11.051 -5.382 -16.078 1.00 95.44 297 SER A CA 1
ATOM 2192 C C . SER A 1 297 ? 11.842 -6.460 -16.827 1.00 95.44 297 SER A C 1
ATOM 2194 O O . SER A 1 297 ? 12.400 -6.170 -17.883 1.00 95.44 297 SER A O 1
ATOM 2196 N N . TRP A 1 298 ? 11.836 -7.707 -16.343 1.00 94.75 298 TRP A N 1
ATOM 2197 C CA . TRP A 1 298 ? 12.488 -8.834 -17.018 1.00 94.75 298 TRP A CA 1
ATOM 2198 C C . TRP A 1 298 ? 11.760 -9.277 -18.294 1.00 94.75 298 TRP A C 1
ATOM 2200 O O . TRP A 1 298 ? 12.389 -9.850 -19.178 1.00 94.75 298 TRP A O 1
ATOM 2210 N N . TYR A 1 299 ? 10.461 -8.986 -18.410 1.00 94.69 299 TYR A N 1
ATOM 2211 C CA . TYR A 1 299 ? 9.613 -9.415 -19.532 1.00 94.69 299 TYR A CA 1
ATOM 2212 C C . TYR A 1 299 ? 9.291 -8.253 -20.473 1.00 94.69 299 TYR A C 1
ATOM 2214 O O . TYR A 1 299 ? 9.396 -8.372 -21.688 1.00 94.69 299 TYR A O 1
ATOM 2222 N N . GLU A 1 300 ? 8.933 -7.105 -19.899 1.00 95.31 300 GLU A N 1
ATOM 2223 C CA . GLU A 1 300 ? 8.418 -5.931 -20.617 1.00 95.31 300 GLU A CA 1
ATOM 2224 C C . GLU A 1 300 ? 9.460 -4.795 -20.677 1.00 95.31 300 GLU A C 1
ATOM 2226 O O . GLU A 1 300 ? 9.154 -3.640 -21.004 1.00 95.31 300 GLU A O 1
ATOM 2231 N N . GLY A 1 301 ? 10.705 -5.097 -20.293 1.00 91.81 301 GLY A N 1
ATOM 2232 C CA . GLY A 1 301 ? 11.818 -4.158 -20.269 1.00 91.81 301 GLY A CA 1
ATOM 2233 C C . GLY A 1 301 ? 11.518 -2.909 -19.440 1.00 91.81 301 GLY A C 1
ATOM 2234 O O . GLY A 1 301 ? 10.966 -2.949 -18.337 1.00 91.81 301 GLY A O 1
ATOM 2235 N N . ARG A 1 302 ? 11.858 -1.745 -19.996 1.00 87.06 302 ARG A N 1
ATOM 2236 C CA . ARG A 1 302 ? 11.689 -0.458 -19.304 1.00 87.06 302 ARG A CA 1
ATOM 2237 C C . ARG A 1 302 ? 10.230 -0.116 -18.994 1.00 87.06 302 ARG A C 1
ATOM 2239 O O . ARG A 1 302 ? 9.978 0.564 -18.003 1.00 87.06 302 ARG A O 1
ATOM 2246 N N . PHE A 1 303 ? 9.269 -0.583 -19.791 1.00 88.88 303 PHE A N 1
ATOM 2247 C CA . PHE A 1 303 ? 7.851 -0.336 -19.512 1.00 88.88 303 PHE A CA 1
ATOM 2248 C C . PHE A 1 303 ? 7.366 -1.132 -18.299 1.00 88.88 303 PHE A C 1
ATOM 2250 O O . PHE A 1 303 ? 6.655 -0.574 -17.462 1.00 88.88 303 PHE A O 1
ATOM 2257 N N . GLY A 1 304 ? 7.819 -2.384 -18.160 1.00 91.31 304 GLY A N 1
ATOM 2258 C CA . GLY A 1 304 ? 7.564 -3.212 -16.978 1.00 91.31 304 GLY A CA 1
ATOM 2259 C C . GLY A 1 304 ? 8.075 -2.586 -15.688 1.00 91.31 304 GLY A C 1
ATOM 2260 O O . GLY A 1 304 ? 7.421 -2.685 -14.655 1.00 91.31 304 GLY A O 1
ATOM 2261 N N . LEU A 1 305 ? 9.189 -1.859 -15.769 1.00 92.19 305 LEU A N 1
ATOM 2262 C CA . LEU A 1 305 ? 9.736 -1.111 -14.646 1.00 92.19 305 LEU A CA 1
ATOM 2263 C C . LEU A 1 305 ? 8.953 0.177 -14.356 1.00 92.19 305 LEU A C 1
ATOM 2265 O O . LEU A 1 305 ? 8.540 0.421 -13.228 1.00 92.19 305 LEU A O 1
ATOM 2269 N N . LEU A 1 306 ? 8.741 1.029 -15.360 1.00 89.00 306 LEU A N 1
ATOM 2270 C CA . LEU A 1 306 ? 8.208 2.376 -15.140 1.00 89.00 306 LEU A CA 1
ATOM 2271 C C . LEU A 1 306 ? 6.724 2.391 -14.776 1.00 89.00 306 LEU A C 1
ATOM 2273 O O . LEU A 1 306 ? 6.317 3.157 -13.902 1.00 89.00 306 LEU A O 1
ATOM 2277 N N . ILE A 1 307 ? 5.904 1.579 -15.445 1.00 91.25 307 ILE A N 1
ATOM 2278 C CA . ILE A 1 307 ? 4.445 1.669 -15.322 1.00 91.25 307 ILE A CA 1
ATOM 2279 C C . ILE A 1 307 ? 3.975 1.394 -13.884 1.00 91.25 307 ILE A C 1
ATOM 2281 O O . ILE A 1 307 ? 3.219 2.218 -13.363 1.00 91.25 307 ILE A O 1
ATOM 2285 N N . PRO A 1 308 ? 4.422 0.332 -13.182 1.00 94.81 308 PRO A N 1
ATOM 2286 C CA . PRO A 1 308 ? 3.991 0.104 -11.805 1.00 94.81 308 PRO A CA 1
ATOM 2287 C C . PRO A 1 308 ? 4.515 1.172 -10.828 1.00 94.81 308 PRO A C 1
ATOM 2289 O O . PRO A 1 308 ? 3.774 1.597 -9.940 1.00 94.81 308 PRO A O 1
ATOM 2292 N N . LEU A 1 309 ? 5.741 1.680 -11.017 1.00 92.38 309 LEU A N 1
ATOM 2293 C CA . LEU A 1 309 ? 6.307 2.748 -10.174 1.00 92.38 309 LEU A CA 1
ATOM 2294 C C . LEU A 1 309 ? 5.548 4.078 -10.331 1.00 92.38 309 LEU A C 1
ATOM 2296 O O . LEU A 1 309 ? 5.275 4.782 -9.352 1.00 92.38 309 LEU A O 1
ATOM 2300 N N . VAL A 1 310 ? 5.146 4.413 -11.558 1.00 86.12 310 VAL A N 1
ATOM 2301 C CA . VAL A 1 310 ? 4.281 5.569 -11.823 1.00 86.12 310 VAL A CA 1
ATOM 2302 C C . VAL A 1 310 ? 2.880 5.325 -11.261 1.00 86.12 310 VAL A C 1
ATOM 2304 O O . VAL A 1 310 ? 2.314 6.220 -10.633 1.00 86.12 310 VAL A O 1
ATOM 2307 N N . ALA A 1 311 ? 2.327 4.119 -11.412 1.00 90.38 311 ALA A N 1
ATOM 2308 C CA . ALA A 1 311 ? 0.993 3.793 -10.915 1.00 90.38 311 ALA A CA 1
ATOM 2309 C C . ALA A 1 311 ? 0.874 3.968 -9.393 1.00 90.38 311 ALA A C 1
ATOM 2311 O O . ALA A 1 311 ? -0.078 4.598 -8.924 1.00 90.38 311 ALA A O 1
ATOM 2312 N N . VAL A 1 312 ? 1.858 3.495 -8.619 1.00 91.81 312 VAL A N 1
ATOM 2313 C CA . VAL A 1 312 ? 1.860 3.676 -7.157 1.00 91.81 312 VAL A CA 1
ATOM 2314 C C . VAL A 1 312 ? 2.076 5.138 -6.751 1.00 91.81 312 VAL A C 1
ATOM 2316 O O . VAL A 1 312 ? 1.473 5.628 -5.799 1.00 91.81 312 VAL A O 1
ATOM 2319 N N . THR A 1 313 ? 2.852 5.891 -7.528 1.00 84.50 313 THR A N 1
ATOM 2320 C CA . THR A 1 313 ? 3.006 7.336 -7.323 1.00 84.50 313 THR A CA 1
ATOM 2321 C C . THR A 1 313 ? 1.683 8.079 -7.521 1.00 84.50 313 THR A C 1
ATOM 2323 O O . THR A 1 313 ? 1.305 8.934 -6.714 1.00 84.50 313 THR A O 1
ATOM 2326 N N . VAL A 1 314 ? 0.945 7.738 -8.581 1.00 83.31 314 VAL A N 1
ATOM 2327 C CA . VAL A 1 314 ? -0.388 8.292 -8.849 1.00 83.31 314 VAL A CA 1
ATOM 2328 C C . VAL A 1 314 ? -1.352 7.928 -7.720 1.00 83.31 314 VAL A C 1
ATOM 2330 O O . VAL A 1 314 ? -2.116 8.791 -7.282 1.00 83.31 314 VAL A O 1
ATOM 2333 N N . LEU A 1 315 ? -1.285 6.699 -7.200 1.00 86.88 315 LEU A N 1
ATOM 2334 C CA . LEU A 1 315 ? -2.063 6.274 -6.034 1.00 86.88 315 LEU A CA 1
ATOM 2335 C C . LEU A 1 315 ? -1.792 7.175 -4.817 1.00 86.88 315 LEU A C 1
ATOM 2337 O O . LEU A 1 315 ? -2.736 7.673 -4.198 1.00 86.88 315 LEU A O 1
ATOM 2341 N N . TYR A 1 316 ? -0.530 7.482 -4.507 1.00 85.75 316 TYR A N 1
ATOM 2342 C CA . TYR A 1 316 ? -0.217 8.393 -3.403 1.00 85.75 316 TYR A CA 1
ATOM 2343 C C . TYR A 1 316 ? -0.704 9.814 -3.639 1.00 85.75 316 TYR A C 1
ATOM 2345 O O . TYR A 1 316 ? -1.241 10.437 -2.724 1.00 85.75 316 TYR A O 1
ATOM 2353 N N . PHE A 1 317 ? -0.564 10.334 -4.858 1.00 79.69 317 PHE A N 1
ATOM 2354 C CA . PHE A 1 317 ? -1.086 11.654 -5.192 1.00 79.69 317 PHE A CA 1
ATOM 2355 C C . PHE A 1 317 ? -2.611 11.718 -4.995 1.00 79.69 317 PHE A C 1
ATOM 2357 O O . PHE A 1 317 ? -3.148 12.688 -4.449 1.00 79.69 317 PHE A O 1
ATOM 2364 N N . GLN A 1 318 ? -3.331 10.652 -5.352 1.00 81.00 318 GLN A N 1
ATOM 2365 C CA . GLN A 1 318 ? -4.762 10.527 -5.067 1.00 81.00 318 GLN A CA 1
ATOM 2366 C C . GLN A 1 318 ? -5.036 10.529 -3.559 1.00 81.00 318 GLN A C 1
ATOM 2368 O O . GLN A 1 318 ? -5.883 11.301 -3.102 1.00 81.00 318 GLN A O 1
ATOM 2373 N N . GLY A 1 319 ? -4.274 9.762 -2.779 1.00 82.06 319 GLY A N 1
ATOM 2374 C CA . GLY A 1 319 ? -4.349 9.758 -1.319 1.00 82.06 319 GLY A CA 1
ATOM 2375 C C . GLY A 1 319 ? -4.115 11.143 -0.699 1.00 82.06 319 GLY A C 1
ATOM 2376 O O . GLY A 1 319 ? -4.923 11.611 0.103 1.00 82.06 319 GLY A O 1
ATOM 2377 N N . ILE A 1 320 ? -3.067 11.852 -1.123 1.00 80.06 320 ILE A N 1
ATOM 2378 C CA . ILE A 1 320 ? -2.756 13.228 -0.700 1.00 80.06 320 ILE A CA 1
ATOM 2379 C C . ILE A 1 320 ? -3.951 14.142 -0.977 1.00 80.06 320 ILE A C 1
ATOM 2381 O O . ILE A 1 320 ? -4.451 14.825 -0.081 1.00 80.06 320 ILE A O 1
ATOM 2385 N N . THR A 1 321 ? -4.459 14.136 -2.210 1.00 76.31 321 THR A N 1
ATOM 2386 C CA . THR A 1 321 ? -5.571 15.015 -2.587 1.00 76.31 321 THR A CA 1
ATOM 2387 C C . THR A 1 321 ? -6.867 14.684 -1.835 1.00 76.31 321 THR A C 1
ATOM 2389 O O . THR A 1 321 ? -7.616 15.599 -1.478 1.00 76.31 321 THR A O 1
ATOM 2392 N N . LEU A 1 322 ? -7.122 13.403 -1.543 1.00 79.00 322 LEU A N 1
ATOM 2393 C CA . LEU A 1 322 ? -8.228 12.954 -0.696 1.00 79.00 322 LEU A CA 1
ATOM 2394 C C . LEU A 1 322 ? -8.104 13.514 0.725 1.00 79.00 322 LEU A C 1
ATOM 2396 O O . LEU A 1 322 ? -9.074 14.063 1.249 1.00 79.00 322 LEU A O 1
ATOM 2400 N N . TRP A 1 323 ? -6.933 13.405 1.351 1.00 79.25 323 TRP A N 1
ATOM 2401 C CA . TRP A 1 323 ? -6.747 13.869 2.725 1.00 79.25 323 TRP A CA 1
ATOM 2402 C C . TRP A 1 323 ? -6.801 15.384 2.847 1.00 79.25 323 TRP A C 1
ATOM 2404 O O . TRP A 1 323 ? -7.474 15.877 3.750 1.00 79.25 323 TRP A O 1
ATOM 2414 N N . VAL A 1 324 ? -6.230 16.130 1.897 1.00 76.62 324 VAL A N 1
ATOM 2415 C CA . VAL A 1 324 ? -6.419 17.590 1.841 1.00 76.62 324 VAL A CA 1
ATOM 2416 C C . VAL A 1 324 ? -7.908 17.936 1.757 1.00 76.62 324 VAL A C 1
ATOM 2418 O O . VAL A 1 324 ? -8.385 18.826 2.461 1.00 76.62 324 VAL A O 1
ATOM 2421 N N . SER A 1 325 ? -8.680 17.202 0.949 1.00 73.88 325 SER A N 1
ATOM 2422 C CA . SER A 1 325 ? -10.132 17.393 0.867 1.00 73.88 325 SER A CA 1
ATOM 2423 C C . SER A 1 325 ? -10.831 17.090 2.194 1.00 73.88 325 SER A C 1
ATOM 2425 O O . SER A 1 325 ? -11.653 17.887 2.642 1.00 73.88 325 SER A O 1
ATOM 2427 N N . ARG A 1 326 ? -10.477 15.993 2.872 1.00 76.00 326 ARG A N 1
ATOM 2428 C CA . ARG A 1 326 ? -11.070 15.587 4.160 1.00 76.00 326 ARG A CA 1
ATOM 2429 C C . ARG A 1 326 ? -10.683 16.481 5.338 1.00 76.00 326 ARG A C 1
ATOM 2431 O O . ARG A 1 326 ? -11.428 16.524 6.317 1.00 76.00 326 ARG A O 1
ATOM 2438 N N . ILE A 1 327 ? -9.527 17.136 5.295 1.00 74.12 327 ILE A N 1
ATOM 2439 C CA . ILE A 1 327 ? -9.107 18.120 6.305 1.00 74.12 327 ILE A CA 1
ATOM 2440 C C . ILE A 1 327 ? -9.906 19.414 6.137 1.00 74.12 327 ILE A C 1
ATOM 2442 O O . ILE A 1 327 ? -10.343 19.992 7.125 1.00 74.12 327 ILE A O 1
ATOM 2446 N N . ASN A 1 328 ? -10.134 19.829 4.889 1.00 69.06 328 ASN A N 1
ATOM 2447 C CA . ASN A 1 328 ? -10.805 21.090 4.568 1.00 69.06 328 ASN A CA 1
ATOM 2448 C C . ASN A 1 328 ? -12.336 20.984 4.476 1.00 69.06 328 ASN A C 1
ATOM 2450 O O . ASN A 1 328 ? -13.015 22.006 4.405 1.00 69.06 328 ASN A O 1
ATOM 2454 N N . SER A 1 329 ? -12.891 19.771 4.444 1.00 67.19 329 SER A N 1
ATOM 2455 C CA . SER A 1 329 ? -14.340 19.553 4.453 1.00 67.19 329 SER A CA 1
ATOM 2456 C C . SER A 1 329 ? -14.853 19.449 5.893 1.00 67.19 329 SER A C 1
ATOM 2458 O O . SER A 1 329 ? -14.194 18.796 6.710 1.00 67.19 329 SER A O 1
ATOM 2460 N N . PRO A 1 330 ? -16.033 20.024 6.215 1.00 58.09 330 PRO A N 1
ATOM 2461 C CA . PRO A 1 330 ? -16.688 19.762 7.492 1.00 58.09 330 PRO A CA 1
ATOM 2462 C C . PRO A 1 330 ? -16.866 18.253 7.670 1.00 58.09 330 PRO A C 1
ATOM 2464 O O . PRO A 1 330 ? -16.979 17.519 6.682 1.00 58.09 330 PRO A O 1
ATOM 2467 N N . ALA A 1 331 ? -16.847 17.784 8.920 1.00 55.78 331 ALA A N 1
ATOM 2468 C CA . ALA A 1 331 ? -17.046 16.374 9.226 1.00 55.78 331 ALA A CA 1
ATOM 2469 C C . ALA A 1 331 ? -18.338 15.905 8.547 1.00 55.78 331 ALA A C 1
ATOM 2471 O O . ALA A 1 331 ? -19.433 16.312 8.926 1.00 55.78 331 ALA A O 1
ATOM 2472 N N . SER A 1 332 ? -18.210 15.105 7.487 1.00 45.16 332 SER A N 1
ATOM 2473 C CA . SER A 1 332 ? -19.390 14.529 6.860 1.00 45.16 332 SER A CA 1
ATOM 2474 C C . SER A 1 332 ? -20.012 13.580 7.884 1.00 45.16 332 SER A C 1
ATOM 2476 O O . SER A 1 332 ? -19.259 12.814 8.504 1.00 45.16 332 SER A O 1
ATOM 2478 N N . PRO A 1 333 ? -21.341 13.638 8.087 1.00 41.34 333 PRO A N 1
ATOM 2479 C CA . PRO A 1 333 ? -22.051 12.698 8.935 1.00 41.34 333 PRO A CA 1
ATOM 2480 C C . PRO A 1 333 ? -21.969 11.329 8.260 1.00 41.34 333 PRO A C 1
ATOM 2482 O O . PRO A 1 333 ? -22.822 10.945 7.467 1.00 41.34 333 PRO A O 1
ATOM 2485 N N . HIS A 1 334 ? -20.877 10.612 8.504 1.00 45.69 334 HIS A N 1
ATOM 2486 C CA . HIS A 1 334 ? -20.739 9.230 8.085 1.00 45.69 334 HIS A CA 1
ATOM 2487 C C . HIS A 1 334 ? -21.563 8.412 9.071 1.00 45.69 334 HIS A C 1
ATOM 2489 O O . HIS A 1 334 ? -21.057 7.942 10.087 1.00 45.69 334 HIS A O 1
ATOM 2495 N N . GLY A 1 335 ? -22.863 8.317 8.790 1.00 40.81 335 GLY A N 1
ATOM 2496 C CA . GLY A 1 335 ? -23.679 7.246 9.337 1.00 40.81 335 GLY A CA 1
ATOM 2497 C C . GLY A 1 335 ? -23.122 5.897 8.870 1.00 40.81 335 GLY A C 1
ATOM 2498 O O . GLY A 1 335 ? -22.452 5.841 7.830 1.00 40.81 335 GLY A O 1
ATOM 2499 N N . PRO A 1 336 ? -23.365 4.819 9.626 1.00 49.38 336 PRO A N 1
ATOM 2500 C CA . PRO A 1 336 ? -22.830 3.512 9.291 1.00 49.38 336 PRO A CA 1
ATOM 2501 C C . PRO A 1 336 ? -23.253 3.110 7.874 1.00 49.38 336 PRO A C 1
ATOM 2503 O O . PRO A 1 336 ? -24.440 3.159 7.548 1.00 49.38 336 PRO A O 1
ATOM 2506 N N . LYS A 1 337 ? -22.312 2.684 7.018 1.00 54.53 337 LYS A N 1
ATOM 2507 C CA . LYS A 1 337 ? -22.622 2.274 5.623 1.00 54.53 337 LYS A CA 1
ATOM 2508 C C . LYS A 1 337 ? -23.332 0.902 5.531 1.00 54.53 337 LYS A C 1
ATOM 2510 O O . LYS A 1 337 ? -23.402 0.303 4.459 1.00 54.53 337 LYS A O 1
ATOM 2515 N N . GLY A 1 338 ? -23.903 0.426 6.638 1.00 56.62 338 GLY A N 1
ATOM 2516 C CA . GLY A 1 338 ? -24.624 -0.842 6.749 1.00 56.62 338 GLY A CA 1
ATOM 2517 C C . GLY A 1 338 ? -23.707 -2.044 6.990 1.00 56.62 338 GLY A C 1
ATOM 2518 O O . GLY A 1 338 ? -22.509 -2.000 6.719 1.00 56.62 338 GLY A O 1
ATOM 2519 N N . SER A 1 339 ? -24.277 -3.130 7.516 1.00 66.81 339 SER A N 1
ATOM 2520 C CA . SER A 1 339 ? -23.551 -4.371 7.804 1.00 66.81 339 SER A CA 1
ATOM 2521 C C . SER A 1 339 ? -23.021 -5.050 6.530 1.00 66.81 339 SER A C 1
ATOM 2523 O O . SER A 1 339 ? -23.509 -4.810 5.420 1.00 66.81 339 SER A O 1
ATOM 2525 N N . LEU A 1 340 ? -22.011 -5.914 6.677 1.00 71.44 340 LEU A N 1
ATOM 2526 C CA . LEU A 1 340 ? -21.607 -6.826 5.608 1.00 71.44 340 LEU A CA 1
ATOM 2527 C C . LEU A 1 340 ? -22.765 -7.812 5.394 1.00 71.44 340 LEU A C 1
ATOM 2529 O O . LEU A 1 340 ? -23.039 -8.646 6.253 1.00 71.44 340 LEU A O 1
ATOM 2533 N N . ASN A 1 341 ? -23.475 -7.683 4.277 1.00 80.25 341 ASN A N 1
ATOM 2534 C CA . ASN A 1 341 ? -24.594 -8.552 3.927 1.00 80.25 341 ASN A CA 1
ATOM 2535 C C . ASN A 1 341 ? -24.446 -9.078 2.495 1.00 80.25 341 ASN A C 1
ATOM 2537 O O . ASN A 1 341 ? -23.693 -8.526 1.690 1.00 80.25 341 ASN A O 1
ATOM 2541 N N . VAL A 1 342 ? -25.185 -10.144 2.177 1.00 84.50 342 VAL A N 1
ATOM 2542 C CA . VAL A 1 342 ? -25.108 -10.825 0.873 1.00 84.50 342 VAL A CA 1
ATOM 2543 C C . VAL A 1 342 ? -25.420 -9.872 -0.283 1.00 84.50 342 VAL A C 1
ATOM 2545 O O . VAL A 1 342 ? -24.777 -9.944 -1.321 1.00 84.50 342 VAL A O 1
ATOM 2548 N N . GLN A 1 343 ? -26.347 -8.924 -0.109 1.00 86.62 343 GLN A N 1
ATOM 2549 C CA . GLN A 1 343 ? -26.675 -7.955 -1.160 1.00 86.62 343 GLN A CA 1
ATOM 2550 C C . GLN A 1 343 ? -25.509 -7.004 -1.454 1.00 86.62 343 GLN A C 1
ATOM 2552 O O . GLN A 1 343 ? -25.216 -6.733 -2.615 1.00 86.62 343 GLN A O 1
ATOM 2557 N N . ARG A 1 344 ? -24.834 -6.492 -0.418 1.00 84.06 344 ARG A N 1
ATOM 2558 C CA . ARG A 1 344 ? -23.646 -5.638 -0.549 1.00 84.06 344 ARG A CA 1
ATOM 2559 C C . ARG A 1 344 ? -22.484 -6.415 -1.163 1.00 84.06 344 ARG A C 1
ATOM 2561 O O . ARG A 1 344 ? -21.805 -5.873 -2.026 1.00 84.06 344 ARG A O 1
ATOM 2568 N N . TRP A 1 345 ? -22.307 -7.673 -0.764 1.00 87.44 345 TRP A N 1
ATOM 2569 C CA . TRP A 1 345 ? -21.311 -8.570 -1.345 1.00 87.44 345 TRP A CA 1
ATOM 2570 C C . TRP A 1 345 ? -21.584 -8.843 -2.833 1.00 87.44 345 TRP A C 1
ATOM 2572 O O . TRP A 1 345 ? -20.700 -8.671 -3.660 1.00 87.44 345 TRP A O 1
ATOM 2582 N N . LEU A 1 346 ? -22.828 -9.142 -3.221 1.00 88.56 346 LEU A N 1
ATOM 2583 C CA . LEU A 1 346 ? -23.194 -9.316 -4.634 1.00 88.56 346 LEU A CA 1
ATOM 2584 C C . LEU A 1 346 ? -23.013 -8.025 -5.443 1.00 88.56 346 LEU A C 1
ATOM 2586 O O . LEU A 1 346 ? -22.525 -8.059 -6.569 1.00 88.56 346 LEU A O 1
ATOM 2590 N N . LYS A 1 347 ? -23.367 -6.868 -4.870 1.00 87.00 347 LYS A N 1
ATOM 2591 C CA . LYS A 1 347 ? -23.157 -5.563 -5.517 1.00 87.00 347 LYS A CA 1
ATOM 2592 C C . LYS A 1 347 ? -21.679 -5.235 -5.715 1.00 87.00 347 LYS A C 1
ATOM 2594 O O . LYS A 1 347 ? -21.367 -4.520 -6.664 1.00 87.00 347 LYS A O 1
ATOM 2599 N N . SER A 1 348 ? -20.777 -5.741 -4.870 1.00 87.88 348 SER A N 1
ATOM 2600 C CA . SER A 1 348 ? -19.345 -5.484 -5.041 1.00 87.88 348 SER A CA 1
ATOM 2601 C C . SER A 1 348 ? -18.797 -6.134 -6.312 1.00 87.88 348 SER A C 1
ATOM 2603 O O . SER A 1 348 ? -17.912 -5.557 -6.934 1.00 87.88 348 SER A O 1
ATOM 2605 N N . LEU A 1 349 ? -19.379 -7.244 -6.784 1.00 89.06 349 LEU A N 1
ATOM 2606 C CA . LEU A 1 349 ? -19.006 -7.869 -8.063 1.00 89.06 349 LEU A CA 1
ATOM 2607 C C . LEU A 1 349 ? -19.180 -6.911 -9.251 1.00 89.06 349 LEU A C 1
ATOM 2609 O O . LEU A 1 349 ? -18.384 -6.922 -10.185 1.00 89.06 349 LEU A O 1
ATOM 2613 N N . LEU A 1 350 ? -20.188 -6.036 -9.200 1.00 87.69 350 LEU A N 1
ATOM 2614 C CA . LEU A 1 350 ? -20.417 -5.016 -10.228 1.00 87.69 350 LEU A CA 1
ATOM 2615 C C . LEU A 1 350 ? -19.409 -3.860 -10.138 1.00 87.69 350 LEU A C 1
ATOM 2617 O O . LEU A 1 350 ? -19.209 -3.136 -11.112 1.00 87.69 350 LEU A O 1
ATOM 2621 N N . ALA A 1 351 ? -18.764 -3.685 -8.982 1.00 84.88 351 ALA A N 1
ATOM 2622 C CA . ALA A 1 351 ? -17.772 -2.643 -8.745 1.00 84.88 351 ALA A CA 1
ATOM 2623 C C . ALA A 1 351 ? -16.376 -2.995 -9.287 1.00 84.88 351 ALA A C 1
ATOM 2625 O O . ALA A 1 351 ? -15.512 -2.123 -9.274 1.00 84.88 351 ALA A O 1
ATOM 2626 N N . ILE A 1 352 ? -16.159 -4.212 -9.811 1.00 86.69 352 ILE A N 1
ATOM 2627 C CA . ILE A 1 352 ? -14.861 -4.678 -10.341 1.00 86.69 352 ILE A CA 1
ATOM 2628 C C . ILE A 1 352 ? -14.260 -3.731 -11.392 1.00 86.69 352 ILE A C 1
ATOM 2630 O O . ILE A 1 352 ? -13.047 -3.551 -11.462 1.00 86.69 352 ILE A O 1
ATOM 2634 N N . TRP A 1 353 ? -15.115 -3.052 -12.161 1.00 81.94 353 TRP A N 1
ATOM 2635 C CA . TRP A 1 353 ? -14.718 -2.087 -13.188 1.00 81.94 353 TRP A CA 1
ATOM 2636 C C . TRP A 1 353 ? -14.094 -0.798 -12.633 1.00 81.94 353 TRP A C 1
ATOM 2638 O O . TRP A 1 353 ? -13.460 -0.061 -13.384 1.00 81.94 353 TRP A O 1
ATOM 2648 N N . ARG A 1 354 ? -14.268 -0.492 -11.338 1.00 80.19 354 ARG A N 1
ATOM 2649 C CA . ARG A 1 354 ? -13.710 0.721 -10.709 1.00 80.19 354 ARG A CA 1
ATOM 2650 C C . ARG A 1 354 ? -12.200 0.628 -10.483 1.00 80.19 354 ARG A C 1
ATOM 2652 O O . ARG A 1 354 ? -11.577 1.679 -10.334 1.00 80.19 354 ARG A O 1
ATOM 2659 N N . VAL A 1 355 ? -11.650 -0.593 -10.457 1.00 82.88 355 VAL A N 1
ATOM 2660 C CA . VAL A 1 355 ? -10.237 -0.915 -10.194 1.00 82.88 355 VAL A CA 1
ATOM 2661 C C . VAL A 1 355 ? -9.688 -0.056 -9.059 1.00 82.88 355 VAL A C 1
ATOM 2663 O O . VAL A 1 355 ? -8.924 0.898 -9.246 1.00 82.88 355 VAL A O 1
ATOM 2666 N N . GLU A 1 356 ? -10.177 -0.343 -7.860 1.00 84.88 356 GLU A N 1
ATOM 2667 C CA . GLU A 1 356 ? -9.792 0.362 -6.658 1.00 84.88 356 GLU A CA 1
ATOM 2668 C C . GLU A 1 356 ? -8.482 -0.133 -6.054 1.00 84.88 356 GLU A C 1
ATOM 2670 O O . GLU A 1 356 ? -7.892 -1.109 -6.501 1.00 84.88 356 GLU A O 1
ATOM 2675 N N . GLU A 1 357 ? -7.986 0.585 -5.048 1.00 84.31 357 GLU A N 1
ATOM 2676 C CA . GLU A 1 357 ? -6.719 0.249 -4.397 1.00 84.31 357 GLU A CA 1
ATOM 2677 C C . GLU A 1 357 ? -6.722 -1.189 -3.841 1.00 84.31 357 GLU A C 1
ATOM 2679 O O . GLU A 1 357 ? -5.806 -1.934 -4.185 1.00 84.31 357 GLU A O 1
ATOM 2684 N N . PRO A 1 358 ? -7.763 -1.655 -3.117 1.00 88.38 358 PRO A N 1
ATOM 2685 C CA . PRO A 1 358 ? -7.833 -3.054 -2.690 1.00 88.38 358 PRO A CA 1
ATOM 2686 C C . PRO A 1 358 ? -7.898 -4.052 -3.853 1.00 88.38 358 PRO A C 1
ATOM 2688 O O . PRO A 1 358 ? -7.452 -5.188 -3.708 1.00 88.38 358 PRO A O 1
ATOM 2691 N N . ASP A 1 359 ? -8.407 -3.648 -5.019 1.00 91.56 359 ASP A N 1
ATOM 2692 C CA . ASP A 1 359 ? -8.539 -4.532 -6.182 1.00 91.56 359 ASP A CA 1
ATOM 2693 C C . ASP A 1 359 ? -7.169 -4.896 -6.770 1.00 91.56 359 ASP A C 1
ATOM 2695 O O . ASP A 1 359 ? -7.018 -5.954 -7.382 1.00 91.56 359 ASP A O 1
ATOM 2699 N N . ALA A 1 360 ? -6.142 -4.070 -6.535 1.00 92.38 360 ALA A N 1
ATOM 2700 C CA . ALA A 1 360 ? -4.779 -4.354 -6.968 1.00 92.38 360 ALA A CA 1
ATOM 2701 C C . ALA A 1 360 ? -4.235 -5.666 -6.379 1.00 92.38 360 ALA A C 1
ATOM 2703 O O . ALA A 1 360 ? -3.462 -6.341 -7.054 1.00 92.38 360 ALA A O 1
ATOM 2704 N N . TYR A 1 361 ? -4.668 -6.091 -5.182 1.00 95.50 361 TYR A N 1
ATOM 2705 C CA . TYR A 1 361 ? -4.254 -7.386 -4.627 1.00 95.50 361 TYR A CA 1
ATOM 2706 C C . TYR A 1 361 ? -4.595 -8.546 -5.563 1.00 95.50 361 TYR A C 1
ATOM 2708 O O . TYR A 1 361 ? -3.749 -9.412 -5.783 1.00 95.50 361 TYR A O 1
ATOM 2716 N N . LEU A 1 362 ? -5.789 -8.541 -6.161 1.00 96.12 362 LEU A N 1
ATOM 2717 C CA . LEU A 1 362 ? -6.209 -9.567 -7.112 1.00 96.12 362 LEU A CA 1
ATOM 2718 C C . LEU A 1 362 ? -5.368 -9.517 -8.386 1.00 96.12 362 LEU A C 1
ATOM 2720 O O . LEU A 1 362 ? -4.790 -10.524 -8.791 1.00 96.12 362 LEU A O 1
ATOM 2724 N N . TRP A 1 363 ? -5.287 -8.343 -9.012 1.00 95.94 363 TRP A N 1
ATOM 2725 C CA . TRP A 1 363 ? -4.646 -8.200 -10.318 1.00 95.94 363 TRP A CA 1
ATOM 2726 C C . TRP A 1 363 ? -3.146 -8.490 -10.259 1.00 95.94 363 TRP A C 1
ATOM 2728 O O . TRP A 1 363 ? -2.623 -9.219 -11.100 1.00 95.94 363 TRP A O 1
ATOM 2738 N N . LEU A 1 364 ? -2.462 -7.999 -9.224 1.00 96.06 364 LEU A N 1
ATOM 2739 C CA . LEU A 1 364 ? -1.051 -8.306 -9.004 1.00 96.06 364 LEU A CA 1
ATOM 2740 C C . LEU A 1 364 ? -0.848 -9.798 -8.708 1.00 96.06 364 LEU A C 1
ATOM 2742 O O . LEU A 1 364 ? 0.109 -10.384 -9.203 1.00 96.06 364 LEU A O 1
ATOM 2746 N N . SER A 1 365 ? -1.768 -10.436 -7.974 1.00 97.44 365 SER A N 1
ATOM 2747 C CA . SER A 1 365 ? -1.699 -11.880 -7.709 1.00 97.44 365 SER A CA 1
ATOM 2748 C C . SER A 1 365 ? -1.816 -12.711 -8.986 1.00 97.44 365 SER A C 1
ATOM 2750 O O . SER A 1 365 ? -1.032 -13.635 -9.182 1.00 97.44 365 SER A O 1
ATOM 2752 N N . ILE A 1 366 ? -2.753 -12.373 -9.878 1.00 97.62 366 ILE A N 1
ATOM 2753 C CA . ILE A 1 366 ? -2.906 -13.074 -11.162 1.00 97.62 366 ILE A CA 1
ATOM 2754 C C . ILE A 1 366 ? -1.636 -12.908 -12.001 1.00 97.62 366 ILE A C 1
ATOM 2756 O O . ILE A 1 366 ? -1.136 -13.893 -12.540 1.00 97.62 366 ILE A O 1
ATOM 2760 N N . ALA A 1 367 ? -1.077 -11.698 -12.076 1.00 97.38 367 ALA A N 1
ATOM 2761 C CA . ALA A 1 367 ? 0.142 -11.448 -12.844 1.00 97.38 367 ALA A CA 1
ATOM 2762 C C . ALA A 1 367 ? 1.342 -12.229 -12.291 1.00 97.38 367 ALA A C 1
ATOM 2764 O O . ALA A 1 367 ? 2.093 -12.821 -13.056 1.00 97.38 367 ALA A O 1
ATOM 2765 N N . LEU A 1 368 ? 1.484 -12.296 -10.962 1.00 97.00 368 LEU A N 1
ATOM 2766 C CA . LEU A 1 368 ? 2.549 -13.058 -10.306 1.00 97.00 368 LEU A CA 1
ATOM 2767 C C . LEU A 1 368 ? 2.420 -14.570 -10.527 1.00 97.00 368 LEU A C 1
ATOM 2769 O O . LEU A 1 368 ? 3.431 -15.231 -10.739 1.00 97.00 368 LEU A O 1
ATOM 2773 N N . LEU A 1 369 ? 1.203 -15.122 -10.478 1.00 97.25 369 LEU A N 1
ATOM 2774 C CA . LEU A 1 369 ? 0.972 -16.561 -10.666 1.00 97.25 369 LEU A CA 1
ATOM 2775 C C . LEU A 1 369 ? 1.078 -16.999 -12.127 1.00 97.25 369 LEU A C 1
ATOM 2777 O O . LEU A 1 369 ? 1.514 -18.112 -12.399 1.00 97.25 369 LEU A O 1
ATOM 2781 N N . THR A 1 370 ? 0.647 -16.143 -13.053 1.00 96.25 370 THR A N 1
ATOM 2782 C CA . THR A 1 370 ? 0.710 -16.420 -14.498 1.00 96.25 370 THR A CA 1
ATOM 2783 C C . THR A 1 370 ? 2.045 -16.030 -15.120 1.00 96.25 370 THR A C 1
ATOM 2785 O O . THR A 1 370 ? 2.280 -16.358 -16.279 1.00 96.25 370 THR A O 1
ATOM 2788 N N . ASP A 1 371 ? 2.892 -15.322 -14.365 1.00 94.38 371 ASP A N 1
ATOM 2789 C CA . ASP A 1 371 ? 4.164 -14.753 -14.818 1.00 94.38 371 ASP A CA 1
ATOM 2790 C C . ASP A 1 371 ? 4.017 -13.922 -16.108 1.00 94.38 371 ASP A C 1
ATOM 2792 O O . ASP A 1 371 ? 4.883 -13.894 -16.979 1.00 94.38 371 ASP A O 1
ATOM 2796 N N . SER A 1 372 ? 2.867 -13.254 -16.243 1.00 95.38 372 SER A N 1
ATOM 2797 C CA . SER A 1 372 ? 2.483 -12.473 -17.416 1.00 95.38 372 SER A CA 1
ATOM 2798 C C . SER A 1 372 ? 2.120 -11.056 -16.994 1.00 95.38 372 SER A C 1
ATOM 2800 O O . SER A 1 372 ? 1.183 -10.849 -16.218 1.00 95.38 372 SER A O 1
ATOM 2802 N N . TYR A 1 373 ? 2.859 -10.074 -17.518 1.00 96.81 373 TYR A N 1
ATOM 2803 C CA . TYR A 1 373 ? 2.784 -8.687 -17.056 1.00 96.81 373 TYR A CA 1
ATOM 2804 C C . TYR A 1 373 ? 2.186 -7.720 -18.079 1.00 96.81 373 TYR A C 1
ATOM 2806 O O . TYR A 1 373 ? 1.571 -6.744 -17.661 1.00 96.81 373 TYR A O 1
ATOM 2814 N N . GLY A 1 374 ? 2.270 -7.977 -19.388 1.00 96.50 374 GLY A N 1
ATOM 2815 C CA . GLY A 1 374 ? 1.770 -7.051 -20.413 1.00 96.50 374 GLY A CA 1
ATOM 2816 C C . GLY A 1 374 ? 0.315 -6.601 -20.214 1.00 96.50 374 GLY A C 1
ATOM 2817 O O . GLY A 1 374 ? 0.021 -5.405 -20.257 1.00 96.50 374 GLY A O 1
ATOM 2818 N N . TRP A 1 375 ? -0.602 -7.527 -19.907 1.00 96.38 375 TRP A N 1
ATOM 2819 C CA . TRP A 1 375 ? -2.004 -7.183 -19.620 1.00 96.38 375 TRP A CA 1
ATOM 2820 C C . TRP A 1 375 ? -2.151 -6.368 -18.326 1.00 96.38 375 TRP A C 1
ATOM 2822 O O . TRP A 1 375 ? -2.978 -5.456 -18.261 1.00 96.38 375 TRP A O 1
ATOM 2832 N N . LEU A 1 376 ? -1.330 -6.657 -17.309 1.00 96.44 376 LEU A N 1
ATOM 2833 C CA . LEU A 1 376 ? -1.320 -5.916 -16.052 1.00 96.44 376 LEU A CA 1
ATOM 2834 C C . LEU A 1 376 ? -0.856 -4.478 -16.292 1.00 96.44 376 LEU A C 1
ATOM 2836 O O . LEU A 1 376 ? -1.446 -3.552 -15.740 1.00 96.44 376 LEU A O 1
ATOM 2840 N N . LEU A 1 377 ? 0.167 -4.270 -17.124 1.00 95.31 377 LEU A N 1
ATOM 2841 C CA . LEU A 1 377 ? 0.651 -2.928 -17.450 1.00 95.31 377 LEU A CA 1
ATOM 2842 C C . LEU A 1 377 ? -0.454 -2.090 -18.103 1.00 95.31 377 LEU A C 1
ATOM 2844 O O . LEU A 1 377 ? -0.695 -0.959 -17.677 1.00 95.31 377 LEU A O 1
ATOM 2848 N N . TRP A 1 378 ? -1.183 -2.658 -19.068 1.00 94.94 378 TRP A N 1
ATOM 2849 C CA . TRP A 1 378 ? -2.345 -1.998 -19.670 1.00 94.94 378 TRP A CA 1
ATOM 2850 C C . TRP A 1 378 ? -3.434 -1.692 -18.645 1.00 94.94 378 TRP A C 1
ATOM 2852 O O . TRP A 1 378 ? -3.946 -0.571 -18.615 1.00 94.94 378 TRP A O 1
ATOM 2862 N N . LEU A 1 379 ? -3.751 -2.647 -17.768 1.00 93.94 379 LEU A N 1
ATOM 2863 C CA . LEU A 1 379 ? -4.721 -2.442 -16.698 1.00 93.94 379 LEU A CA 1
ATOM 2864 C C . LEU A 1 379 ? -4.309 -1.283 -15.781 1.00 93.94 379 LEU A C 1
ATOM 2866 O O . LEU A 1 379 ? -5.137 -0.426 -15.483 1.00 93.94 379 LEU A O 1
ATOM 2870 N N . LEU A 1 380 ? -3.040 -1.216 -15.366 1.00 92.25 380 LEU A N 1
ATOM 2871 C CA . LEU A 1 380 ? -2.524 -0.143 -14.514 1.00 92.25 380 LEU A CA 1
ATOM 2872 C C . LEU A 1 380 ? -2.599 1.221 -15.207 1.00 92.25 380 LEU A C 1
ATOM 2874 O O . LEU A 1 380 ? -3.036 2.191 -14.585 1.00 92.25 380 LEU A O 1
ATOM 2878 N N . VAL A 1 381 ? -2.230 1.307 -16.488 1.00 90.31 381 VAL A N 1
ATOM 2879 C CA . VAL A 1 381 ? -2.326 2.550 -17.274 1.00 90.31 381 VAL A CA 1
ATOM 2880 C C . VAL A 1 381 ? -3.779 3.008 -17.396 1.00 90.31 381 VAL A C 1
ATOM 2882 O O . VAL A 1 381 ? -4.090 4.165 -17.110 1.00 90.31 381 VAL A O 1
ATOM 2885 N N . VAL A 1 382 ? -4.690 2.107 -17.768 1.00 89.31 382 VAL A N 1
ATOM 2886 C CA . VAL A 1 382 ? -6.111 2.438 -17.932 1.00 89.31 382 VAL A CA 1
ATOM 2887 C C . VAL A 1 382 ? -6.737 2.818 -16.591 1.00 89.31 382 VAL A C 1
ATOM 2889 O O . VAL A 1 382 ? -7.370 3.868 -16.494 1.00 89.31 382 VAL A O 1
ATOM 2892 N N . ALA A 1 383 ? -6.525 2.028 -15.537 1.00 86.38 383 ALA A N 1
ATOM 2893 C CA . ALA A 1 383 ? -7.090 2.284 -14.215 1.00 86.38 383 ALA A CA 1
ATOM 2894 C C . ALA A 1 383 ? -6.598 3.613 -13.627 1.00 86.38 383 ALA A C 1
ATOM 2896 O O . ALA A 1 383 ? -7.392 4.407 -13.115 1.00 86.38 383 ALA A O 1
ATOM 2897 N N . THR A 1 384 ? -5.297 3.901 -13.731 1.00 82.69 384 THR A N 1
ATOM 2898 C CA . THR A 1 384 ? -4.738 5.176 -13.257 1.00 82.69 384 THR A CA 1
ATOM 2899 C C . THR A 1 384 ? -5.240 6.354 -14.089 1.00 82.69 384 THR A C 1
ATOM 2901 O O . THR A 1 384 ? -5.668 7.354 -13.508 1.00 82.69 384 THR A O 1
ATOM 2904 N N . GLY A 1 385 ? -5.283 6.225 -15.420 1.00 80.56 385 GLY A N 1
ATOM 2905 C CA . GLY A 1 385 ? -5.807 7.246 -16.329 1.00 80.56 385 GLY A CA 1
ATOM 2906 C C . GLY A 1 385 ? -7.276 7.576 -16.064 1.00 80.56 385 GLY A C 1
ATOM 2907 O O . GLY A 1 385 ? -7.620 8.738 -15.831 1.00 80.56 385 GLY A O 1
ATOM 2908 N N . VAL A 1 386 ? -8.138 6.556 -16.004 1.00 82.06 386 VAL A N 1
ATOM 2909 C CA . VAL A 1 386 ? -9.568 6.707 -15.689 1.00 82.06 386 VAL A CA 1
ATOM 2910 C C . VAL A 1 386 ? -9.751 7.358 -14.325 1.00 82.06 386 VAL A C 1
ATOM 2912 O O . VAL A 1 386 ? -10.537 8.296 -14.206 1.00 82.06 386 VAL A O 1
ATOM 2915 N N . ARG A 1 387 ? -9.004 6.934 -13.298 1.00 75.75 387 ARG A N 1
ATOM 2916 C CA . ARG A 1 387 ? -9.102 7.528 -11.957 1.00 75.75 387 ARG A CA 1
ATOM 2917 C C . ARG A 1 387 ? -8.704 8.997 -11.944 1.00 75.75 387 ARG A C 1
ATOM 2919 O O . ARG A 1 387 ? -9.423 9.801 -11.356 1.00 75.75 387 ARG A O 1
ATOM 2926 N N . VAL A 1 388 ? -7.605 9.373 -12.598 1.00 73.19 388 VAL A N 1
ATOM 2927 C CA . VAL A 1 388 ? -7.189 10.782 -12.703 1.00 73.19 388 VAL A CA 1
ATOM 2928 C C . VAL A 1 388 ? -8.285 11.613 -13.375 1.00 73.19 388 VAL A C 1
ATOM 2930 O O . VAL A 1 388 ? -8.663 12.663 -12.852 1.00 73.19 388 VAL A O 1
ATOM 2933 N N . ILE A 1 389 ? -8.852 11.121 -14.479 1.00 74.88 389 ILE A N 1
ATOM 2934 C CA . ILE A 1 389 ? -9.940 11.794 -15.200 1.00 74.88 389 ILE A CA 1
ATOM 2935 C C . ILE A 1 389 ? -11.193 11.906 -14.323 1.00 74.88 389 ILE A C 1
ATOM 2937 O O . ILE A 1 389 ? -11.721 13.004 -14.149 1.00 74.88 389 ILE A O 1
ATOM 2941 N N . ALA A 1 390 ? -11.652 10.803 -13.732 1.00 73.38 390 ALA A N 1
ATOM 2942 C CA . ALA A 1 390 ? -12.872 10.740 -12.931 1.00 73.38 390 ALA A CA 1
ATOM 2943 C C . ALA A 1 390 ? -12.788 11.627 -11.685 1.00 73.38 390 ALA A C 1
ATOM 2945 O O . ALA A 1 390 ? -13.728 12.359 -11.372 1.00 73.38 390 ALA A O 1
ATOM 2946 N N . ILE A 1 391 ? -11.645 11.614 -10.997 1.00 67.12 391 ILE A N 1
ATOM 2947 C CA . ILE A 1 391 ? -11.384 12.475 -9.846 1.00 67.12 391 ILE A CA 1
ATOM 2948 C C . ILE A 1 391 ? -11.463 13.944 -10.273 1.00 67.12 391 ILE A C 1
ATOM 2950 O O . ILE A 1 391 ? -12.193 14.722 -9.653 1.00 67.12 391 ILE A O 1
ATOM 2954 N N . ASN A 1 392 ? -10.774 14.324 -11.350 1.00 62.84 392 ASN A N 1
ATOM 2955 C CA . ASN A 1 392 ? -10.789 15.697 -11.857 1.00 62.84 392 ASN A CA 1
ATOM 2956 C C . ASN A 1 392 ? -12.192 16.132 -12.309 1.00 62.84 392 ASN A C 1
ATOM 2958 O O . ASN A 1 392 ? -12.616 17.245 -11.990 1.00 62.84 392 ASN A O 1
ATOM 2962 N N . ALA A 1 393 ? -12.952 15.245 -12.952 1.00 67.50 393 ALA A N 1
ATOM 2963 C CA . ALA A 1 393 ? -14.333 15.490 -13.357 1.00 67.50 393 ALA A CA 1
ATOM 2964 C C . ALA A 1 393 ? -15.267 15.676 -12.148 1.00 67.50 393 ALA A C 1
ATOM 2966 O O . ALA A 1 393 ? -15.966 16.685 -12.055 1.00 67.50 393 ALA A O 1
ATOM 2967 N N . ALA A 1 394 ? -15.237 14.764 -11.171 1.00 67.00 394 ALA A N 1
ATOM 2968 C CA . ALA A 1 394 ? -16.055 14.851 -9.958 1.00 67.00 394 ALA A CA 1
ATOM 2969 C C . ALA A 1 394 ? -15.770 16.133 -9.162 1.00 67.00 394 ALA A C 1
ATOM 2971 O O . ALA A 1 394 ? -16.666 16.733 -8.566 1.00 67.00 394 ALA A O 1
ATOM 2972 N N . ARG A 1 395 ? -14.514 16.577 -9.162 1.00 63.12 395 ARG A N 1
ATOM 2973 C CA . ARG A 1 395 ? -14.075 17.810 -8.505 1.00 63.12 395 ARG A CA 1
ATOM 2974 C C . ARG A 1 395 ? -14.515 19.059 -9.265 1.00 63.12 395 ARG A C 1
ATOM 2976 O O . ARG A 1 395 ? -14.987 20.001 -8.633 1.00 63.12 395 ARG A O 1
ATOM 2983 N N . ALA A 1 396 ? -14.447 19.044 -10.596 1.00 56.34 396 ALA A N 1
ATOM 2984 C CA . ALA A 1 396 ? -14.999 20.103 -11.437 1.00 56.34 396 ALA A CA 1
ATOM 2985 C C . ALA A 1 396 ? -16.521 20.244 -11.255 1.00 56.34 396 ALA A C 1
ATOM 2987 O O . ALA A 1 396 ? -17.033 21.359 -11.229 1.00 56.34 396 ALA A O 1
ATOM 2988 N N . LEU A 1 397 ? -17.239 19.132 -11.070 1.00 61.28 397 LEU A N 1
ATOM 2989 C CA . LEU A 1 397 ? -18.677 19.137 -10.791 1.00 61.28 397 LEU A CA 1
ATOM 2990 C C . LEU A 1 397 ? -19.005 19.685 -9.395 1.00 61.28 397 LEU A C 1
ATOM 2992 O O . LEU A 1 397 ? -19.915 20.496 -9.266 1.00 61.28 397 LEU A O 1
ATOM 2996 N N . ARG A 1 398 ? -18.244 19.320 -8.353 1.00 60.72 398 ARG A N 1
ATOM 2997 C CA . ARG A 1 398 ? -18.428 19.891 -7.001 1.00 60.72 398 ARG A CA 1
ATOM 2998 C C . ARG A 1 398 ? -18.152 21.392 -6.956 1.00 60.72 398 ARG A C 1
ATOM 3000 O O . ARG A 1 398 ? -18.816 22.098 -6.210 1.00 60.72 398 ARG A O 1
ATOM 3007 N N . ALA A 1 399 ? -17.219 21.879 -7.774 1.00 54.47 399 ALA A N 1
ATOM 3008 C CA . ALA A 1 399 ? -16.968 23.310 -7.928 1.00 54.47 399 ALA A CA 1
ATOM 3009 C C . ALA A 1 399 ? -18.130 24.063 -8.611 1.00 54.47 399 ALA A C 1
ATOM 3011 O O . ALA A 1 399 ? -18.181 25.285 -8.519 1.00 54.47 399 ALA A O 1
ATOM 3012 N N . LYS A 1 400 ? -19.061 23.359 -9.277 1.00 48.75 400 LYS A N 1
ATOM 3013 C CA . LYS A 1 400 ? -20.241 23.945 -9.936 1.00 48.75 400 LYS A CA 1
ATOM 3014 C C . LYS A 1 400 ? -21.491 24.066 -9.039 1.00 48.75 400 LYS A C 1
ATOM 3016 O O . LYS A 1 400 ? -22.483 24.611 -9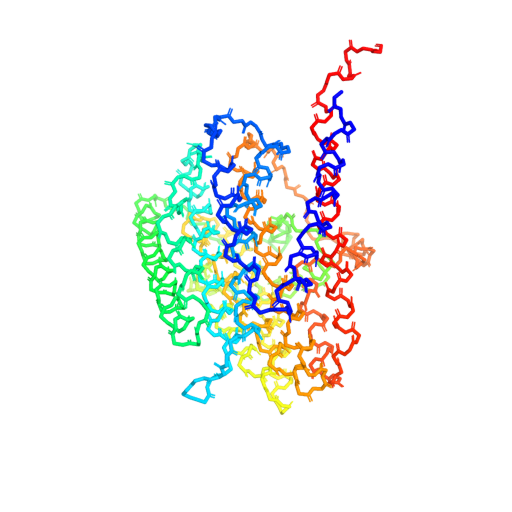.508 1.00 48.75 400 LYS A O 1
ATOM 3021 N N . GLY A 1 401 ? -21.494 23.590 -7.786 1.00 48.03 401 GLY A N 1
ATOM 3022 C CA . GLY A 1 401 ? -22.659 23.710 -6.880 1.00 48.03 401 GLY A CA 1
ATOM 3023 C C . GLY A 1 401 ? -22.367 24.572 -5.641 1.00 48.03 401 GLY A C 1
ATOM 3024 O O . GLY A 1 401 ? -21.257 24.453 -5.119 1.00 48.03 401 GLY A O 1
ATOM 3025 N N . PRO A 1 402 ? -23.308 25.408 -5.125 1.00 46.31 402 PRO A N 1
ATOM 3026 C CA . PRO A 1 402 ? -24.768 25.423 -5.315 1.00 46.31 402 PRO A CA 1
ATOM 3027 C C . PRO A 1 402 ? -25.351 26.696 -5.987 1.00 46.31 402 PRO A C 1
ATOM 3029 O O . PRO A 1 402 ? -26.515 27.017 -5.761 1.00 46.31 402 PRO A O 1
ATOM 3032 N N . ASP A 1 403 ? -24.599 27.432 -6.812 1.00 46.16 403 ASP A N 1
ATOM 3033 C CA . ASP A 1 403 ? -25.115 28.680 -7.420 1.00 46.16 403 ASP A CA 1
ATOM 3034 C C . ASP A 1 403 ? -26.171 28.462 -8.523 1.00 46.16 403 ASP A C 1
ATOM 3036 O O . ASP A 1 403 ? -26.969 29.354 -8.797 1.00 46.16 403 ASP A O 1
ATOM 3040 N N . LEU A 1 404 ? -26.264 27.257 -9.098 1.00 43.41 404 LEU A N 1
ATOM 3041 C CA . LEU A 1 404 ? -27.298 26.918 -10.089 1.00 43.41 404 LEU A CA 1
ATOM 3042 C C . LEU A 1 404 ? -28.661 26.561 -9.471 1.00 43.41 404 LEU A C 1
ATOM 3044 O O . LEU A 1 404 ? -29.667 26.614 -10.166 1.00 43.41 404 LEU A O 1
ATOM 3048 N N . ALA A 1 405 ? -28.727 26.244 -8.172 1.00 38.00 405 ALA A N 1
ATOM 3049 C CA . ALA A 1 405 ? -30.000 25.962 -7.493 1.00 38.00 405 ALA A CA 1
ATOM 3050 C C . ALA A 1 405 ? -30.764 27.240 -7.089 1.00 38.00 405 ALA A C 1
ATOM 3052 O O . ALA A 1 405 ? -31.869 27.153 -6.567 1.00 38.00 405 ALA A O 1
ATOM 3053 N N . LYS A 1 406 ? -30.173 28.424 -7.305 1.00 42.34 406 LYS A N 1
ATOM 3054 C CA . LYS A 1 406 ? -30.785 29.737 -7.036 1.00 42.34 406 LYS A CA 1
ATOM 3055 C C . LYS A 1 406 ? -31.128 30.524 -8.308 1.00 42.34 406 LYS A C 1
ATOM 3057 O O . LYS A 1 406 ? -31.491 31.691 -8.210 1.00 42.34 406 LYS A O 1
ATOM 3062 N N . GLN A 1 407 ? -30.983 29.912 -9.483 1.00 39.06 407 GLN A N 1
ATOM 3063 C CA . GLN A 1 407 ? -31.253 30.538 -10.785 1.00 39.06 407 GLN A CA 1
ATOM 3064 C C . GLN A 1 407 ? -32.261 29.742 -11.634 1.00 39.06 407 GLN A C 1
ATOM 3066 O O . GLN A 1 407 ? -32.276 29.892 -12.854 1.00 39.06 407 GLN A O 1
ATOM 3071 N N . GLY A 1 408 ? -33.075 28.891 -11.001 1.00 36.53 408 GLY A N 1
ATOM 3072 C CA . GLY A 1 408 ? -34.175 28.163 -11.637 1.00 36.53 408 GLY A CA 1
ATOM 3073 C C . GLY A 1 408 ? -35.504 28.567 -11.038 1.00 36.53 408 GLY A C 1
ATOM 3074 O O . GLY A 1 408 ? -35.588 28.498 -9.790 1.00 36.53 408 GLY A O 1
#